Protein AF-T1IGY3-F1 (afdb_monomer)

Structure (mmCIF, N/CA/C/O backbone):
data_AF-T1IGY3-F1
#
_entry.id   AF-T1IGY3-F1
#
loop_
_atom_site.group_PDB
_atom_site.id
_atom_site.type_symbol
_atom_site.label_atom_id
_atom_site.label_alt_id
_atom_site.label_comp_id
_atom_site.label_asym_id
_atom_site.label_entity_id
_atom_site.label_seq_id
_atom_site.pdbx_PDB_ins_code
_atom_site.Cartn_x
_atom_site.Cartn_y
_atom_site.Cartn_z
_atom_site.occupancy
_atom_site.B_iso_or_equiv
_atom_site.auth_seq_id
_atom_site.auth_comp_id
_atom_site.auth_asym_id
_atom_site.auth_atom_id
_atom_site.pdbx_PDB_model_num
ATOM 1 N N . MET A 1 1 ? -21.149 6.756 10.324 1.00 82.31 1 MET A N 1
ATOM 2 C CA . MET A 1 1 ? -19.876 6.432 9.637 1.00 82.31 1 MET A CA 1
ATOM 3 C C . MET A 1 1 ? -20.269 5.743 8.349 1.00 82.31 1 MET A C 1
ATOM 5 O O . MET A 1 1 ? -21.335 5.142 8.310 1.00 82.31 1 MET A O 1
ATOM 9 N N . LYS A 1 2 ? -19.484 5.864 7.286 1.00 87.44 2 LYS A N 1
ATOM 10 C CA . LYS A 1 2 ? -19.797 5.138 6.054 1.00 87.44 2 LYS A CA 1
ATOM 11 C C . LYS A 1 2 ? -19.239 3.722 6.105 1.00 87.44 2 LYS A C 1
ATOM 13 O O . LYS A 1 2 ? -18.095 3.557 6.531 1.00 87.44 2 LYS A O 1
ATOM 18 N N . PHE A 1 3 ? -20.026 2.744 5.660 1.00 85.81 3 PHE A N 1
ATOM 19 C CA . PHE A 1 3 ? -19.638 1.332 5.664 1.00 85.81 3 PHE A CA 1
ATOM 20 C C . PHE A 1 3 ? -18.643 1.040 4.539 1.00 85.81 3 PHE A C 1
ATOM 22 O O . PHE A 1 3 ? -19.010 1.071 3.367 1.00 85.81 3 PHE A O 1
ATOM 29 N N . ILE A 1 4 ? -17.393 0.718 4.872 1.00 89.88 4 ILE A N 1
ATOM 30 C CA . ILE A 1 4 ? -16.400 0.296 3.878 1.00 89.88 4 ILE A CA 1
ATOM 31 C C . ILE A 1 4 ? -15.955 -1.119 4.201 1.00 89.88 4 ILE A C 1
ATOM 33 O O . ILE A 1 4 ? -15.139 -1.327 5.094 1.00 89.88 4 ILE A O 1
ATOM 37 N N . GLN A 1 5 ? -16.449 -2.090 3.441 1.00 90.81 5 GLN A N 1
ATOM 38 C CA . GLN A 1 5 ? -16.002 -3.469 3.579 1.00 90.81 5 GLN A CA 1
ATOM 39 C C . GLN A 1 5 ? -14.514 -3.591 3.209 1.00 90.81 5 GLN A C 1
ATOM 41 O O . GLN A 1 5 ? -14.117 -3.336 2.066 1.00 90.81 5 GLN A O 1
ATOM 46 N N . LEU A 1 6 ? -13.698 -3.973 4.194 1.00 91.00 6 LEU A N 1
ATOM 47 C CA . LEU A 1 6 ? -12.262 -4.200 4.036 1.00 91.00 6 LEU A CA 1
ATOM 48 C C . LEU A 1 6 ? -11.949 -5.612 3.530 1.00 91.00 6 LEU A C 1
ATOM 50 O O . LEU A 1 6 ? -10.885 -5.830 2.947 1.00 91.00 6 LEU A O 1
ATOM 54 N N . SER A 1 7 ? -12.863 -6.569 3.720 1.00 84.06 7 SER A N 1
ATOM 55 C CA . SER A 1 7 ? -12.701 -7.904 3.155 1.00 84.06 7 SER A CA 1
ATOM 56 C C . SER A 1 7 ? -12.730 -7.840 1.627 1.00 84.06 7 SER A C 1
ATOM 58 O O . SER A 1 7 ? -13.661 -7.328 1.000 1.00 84.06 7 SER A O 1
ATOM 60 N N . LYS A 1 8 ? -11.652 -8.332 1.011 1.00 75.69 8 LYS A N 1
ATOM 61 C CA . LYS A 1 8 ? -11.543 -8.419 -0.443 1.00 75.69 8 LYS A CA 1
ATOM 62 C C . LYS A 1 8 ? -12.381 -9.597 -0.919 1.00 75.69 8 LYS A C 1
ATOM 64 O O . LYS A 1 8 ? -11.990 -10.749 -0.764 1.00 75.69 8 LYS A O 1
ATOM 69 N N . HIS A 1 9 ? -13.524 -9.297 -1.521 1.00 64.69 9 HIS A N 1
ATOM 70 C CA . HIS A 1 9 ? -14.204 -10.241 -2.395 1.00 64.69 9 HIS A CA 1
ATOM 71 C C . HIS A 1 9 ? -13.449 -10.229 -3.726 1.00 64.69 9 HIS A C 1
ATOM 73 O O . HIS A 1 9 ? -13.476 -9.204 -4.400 1.00 64.69 9 HIS A O 1
ATOM 79 N N . LYS A 1 10 ? -12.831 -11.355 -4.114 1.00 67.81 10 LYS A N 1
ATOM 80 C CA . LYS A 1 10 ? -12.145 -11.597 -5.409 1.00 67.81 10 LYS A CA 1
ATOM 81 C C . LYS A 1 10 ? -10.659 -11.208 -5.479 1.00 67.81 10 LYS A C 1
ATOM 83 O O . LYS A 1 10 ? -10.124 -10.488 -4.643 1.00 67.81 10 LYS A O 1
ATOM 88 N N . GLU A 1 11 ? -10.008 -11.707 -6.531 1.00 80.12 11 GLU A N 1
ATOM 89 C CA . GLU A 1 11 ? -8.597 -11.492 -6.894 1.00 80.12 11 GLU A CA 1
ATOM 90 C C . GLU A 1 11 ? -8.284 -10.060 -7.376 1.00 80.12 11 GLU A C 1
ATOM 92 O O . GLU A 1 11 ? -7.175 -9.789 -7.827 1.00 80.12 11 GLU A O 1
ATOM 97 N N . THR A 1 12 ? -9.236 -9.124 -7.286 1.00 90.00 12 THR A N 1
ATOM 98 C CA . THR A 1 12 ? -9.049 -7.744 -7.745 1.00 90.00 12 THR A CA 1
ATOM 99 C C . THR A 1 12 ? -8.139 -6.973 -6.802 1.00 90.00 12 THR A C 1
ATOM 101 O O . THR A 1 12 ? -8.388 -6.871 -5.596 1.00 90.00 12 THR A O 1
ATOM 104 N N . THR A 1 13 ? -7.091 -6.383 -7.360 1.00 92.56 13 THR A N 1
ATOM 105 C CA . THR A 1 13 ? -6.182 -5.511 -6.627 1.00 92.56 13 THR A CA 1
ATOM 106 C C . THR A 1 13 ? -6.725 -4.078 -6.530 1.00 92.56 13 THR A C 1
ATOM 108 O O . THR A 1 13 ? -7.538 -3.669 -7.362 1.00 92.56 13 THR A O 1
ATOM 111 N N . PRO A 1 14 ? -6.242 -3.258 -5.572 1.00 94.69 14 PRO A N 1
ATOM 112 C CA . PRO A 1 14 ? -6.540 -1.824 -5.559 1.00 94.69 14 PRO A CA 1
ATOM 113 C C . PRO A 1 14 ? -6.179 -1.131 -6.875 1.00 94.69 14 PRO A C 1
ATOM 115 O O . PRO A 1 14 ? -6.835 -0.182 -7.294 1.00 94.69 14 PRO A O 1
ATOM 118 N N . TYR A 1 15 ? -5.141 -1.627 -7.551 1.00 93.94 15 TYR A N 1
ATOM 119 C CA . TYR A 1 15 ? -4.737 -1.123 -8.852 1.00 93.94 15 TYR A CA 1
ATOM 120 C C . TYR A 1 15 ? -5.791 -1.407 -9.929 1.00 93.94 15 TYR A C 1
ATOM 122 O O . TYR A 1 15 ? -6.171 -0.494 -10.657 1.00 93.94 15 TYR A O 1
ATOM 130 N N . ASP A 1 16 ? -6.323 -2.632 -9.980 1.00 93.19 16 ASP A N 1
ATOM 131 C CA . ASP A 1 16 ? -7.386 -3.005 -10.925 1.00 93.19 16 ASP A CA 1
ATOM 132 C C . ASP A 1 16 ? -8.641 -2.156 -10.713 1.00 93.19 16 ASP A C 1
ATOM 134 O O . ASP A 1 16 ? -9.257 -1.709 -11.678 1.00 93.19 16 ASP A O 1
ATOM 138 N N . MET A 1 17 ? -8.976 -1.860 -9.453 1.00 93.69 17 MET A N 1
ATOM 139 C CA . MET A 1 17 ? -10.076 -0.955 -9.115 1.00 93.69 17 MET A CA 1
ATOM 140 C C . MET A 1 17 ? -9.838 0.450 -9.678 1.00 93.69 17 MET A C 1
ATOM 142 O O . MET A 1 17 ? -10.736 1.030 -10.284 1.00 93.69 17 MET A O 1
ATOM 146 N N . ILE A 1 18 ? -8.627 0.995 -9.555 1.00 94.94 18 ILE A N 1
ATOM 147 C CA . ILE A 1 18 ? -8.317 2.300 -10.152 1.00 94.94 18 ILE A CA 1
ATOM 148 C C . ILE A 1 18 ? -8.442 2.250 -11.676 1.00 94.94 18 ILE A C 1
ATOM 150 O O . ILE A 1 18 ? -9.048 3.145 -12.264 1.00 94.94 18 ILE A O 1
ATOM 154 N N . MET A 1 19 ? -7.919 1.200 -12.310 1.00 93.81 19 MET A N 1
ATOM 155 C CA . MET A 1 19 ? -7.994 1.034 -13.763 1.00 93.81 19 MET A CA 1
ATOM 156 C C . MET A 1 19 ? -9.435 0.850 -14.258 1.00 93.81 19 MET A C 1
ATOM 158 O O . MET A 1 19 ? -9.778 1.257 -15.365 1.00 93.81 19 MET A O 1
ATOM 162 N N . GLN A 1 20 ? -10.300 0.253 -13.444 1.00 92.25 20 GLN A N 1
ATOM 163 C CA . GLN A 1 20 ? -11.700 0.038 -13.789 1.00 92.25 20 GLN A CA 1
ATOM 164 C C . GLN A 1 20 ? -12.556 1.293 -13.584 1.00 92.25 20 GLN A C 1
ATOM 166 O O . GLN A 1 20 ? -13.421 1.587 -14.410 1.00 92.25 20 GLN A O 1
ATOM 171 N N . PHE A 1 21 ? -12.352 2.003 -12.474 1.00 93.31 21 PHE A N 1
ATOM 172 C CA . PHE A 1 21 ? -13.251 3.067 -12.022 1.00 93.31 21 PHE A CA 1
ATOM 173 C C . PHE A 1 21 ? -12.693 4.480 -12.237 1.00 93.31 21 PHE A C 1
ATOM 175 O O . PHE A 1 21 ? -13.402 5.452 -11.978 1.00 93.31 21 PHE A O 1
ATOM 182 N N . GLY A 1 22 ? -11.440 4.617 -12.682 1.00 94.75 22 GLY A N 1
ATOM 183 C CA . GLY A 1 22 ? -10.775 5.913 -12.838 1.00 94.75 22 GLY A CA 1
ATOM 184 C C . GLY A 1 22 ? -10.558 6.639 -11.507 1.00 94.75 22 GLY A C 1
ATOM 185 O O . GLY A 1 22 ? -10.407 7.858 -11.486 1.00 94.75 22 GLY A O 1
ATOM 186 N N . CYS A 1 23 ? -10.563 5.915 -10.383 1.00 96.12 23 CYS A N 1
ATOM 187 C CA . CYS A 1 23 ? -10.498 6.481 -9.036 1.00 96.12 23 CYS A CA 1
ATOM 188 C C . CYS A 1 23 ? -9.062 6.660 -8.519 1.00 96.12 23 CYS A C 1
ATOM 190 O O . CYS A 1 23 ? -8.760 6.346 -7.372 1.00 96.12 23 CYS A O 1
ATOM 192 N N . GLY A 1 24 ? -8.158 7.131 -9.377 1.00 96.38 24 GLY A N 1
ATOM 193 C CA . GLY A 1 24 ? -6.727 7.205 -9.101 1.00 96.38 24 GLY A CA 1
ATOM 194 C C . GLY A 1 24 ? -6.275 8.440 -8.307 1.00 96.38 24 GLY A C 1
ATOM 195 O O . GLY A 1 24 ? -7.046 9.062 -7.572 1.00 96.38 24 GLY A O 1
ATOM 196 N N . PRO A 1 25 ? -4.981 8.793 -8.398 1.00 96.81 25 PRO A N 1
ATOM 197 C CA . PRO A 1 25 ? -4.414 9.899 -7.631 1.00 96.81 25 PRO A CA 1
ATOM 198 C C . PRO A 1 25 ? -5.076 11.266 -7.874 1.00 96.81 25 PRO A C 1
ATOM 200 O O . PRO A 1 25 ? -5.364 11.977 -6.914 1.00 96.81 25 PRO A O 1
ATOM 203 N N . ASN A 1 26 ? -5.342 11.656 -9.121 1.00 95.88 26 ASN A N 1
ATOM 204 C CA . ASN A 1 26 ? -6.050 12.890 -9.467 1.00 95.88 26 ASN A CA 1
ATOM 205 C C . ASN A 1 26 ? -7.478 12.868 -8.923 1.00 95.88 26 ASN A C 1
ATOM 207 O O . ASN A 1 26 ? -7.904 13.877 -8.361 1.00 95.88 26 ASN A O 1
ATOM 211 N N . PHE A 1 27 ? -8.175 11.725 -8.987 1.00 96.44 27 PHE A N 1
ATOM 212 C CA . PHE A 1 27 ? -9.497 11.576 -8.371 1.00 96.44 27 PHE A CA 1
ATOM 213 C C . PHE A 1 27 ? -9.496 11.954 -6.885 1.00 96.44 27 PHE A C 1
ATOM 215 O O . PHE A 1 27 ? -10.378 12.694 -6.426 1.00 96.44 27 PHE A O 1
ATOM 222 N N . VAL A 1 28 ? -8.479 11.500 -6.146 1.00 97.62 28 VAL A N 1
ATOM 223 C CA . VAL A 1 28 ? -8.267 11.856 -4.737 1.00 97.62 28 VAL A CA 1
ATOM 224 C C . VAL A 1 28 ? -7.892 13.332 -4.585 1.00 97.62 28 VAL A C 1
ATOM 226 O O . VAL A 1 28 ? -8.507 14.039 -3.787 1.00 97.62 28 VAL A O 1
ATOM 229 N N . LEU A 1 29 ? -6.908 13.825 -5.344 1.00 96.69 29 LEU A N 1
ATOM 230 C CA . LEU A 1 29 ? -6.390 15.194 -5.217 1.00 96.69 29 LEU A CA 1
ATOM 231 C C . LEU A 1 29 ? -7.468 16.253 -5.500 1.00 96.69 29 LEU A C 1
ATOM 233 O O . LEU A 1 29 ? -7.608 17.206 -4.727 1.00 96.69 29 LEU A O 1
ATOM 237 N N . ASN A 1 30 ? -8.298 16.036 -6.523 1.00 96.25 30 ASN A N 1
ATOM 238 C CA . ASN A 1 30 ? -9.433 16.897 -6.871 1.00 96.25 30 ASN A CA 1
ATOM 239 C C . ASN A 1 30 ? -10.534 16.896 -5.798 1.00 96.25 30 ASN A C 1
ATOM 241 O O . ASN A 1 30 ? -11.360 17.807 -5.737 1.00 96.25 30 ASN A O 1
ATOM 245 N N . ARG A 1 31 ? -10.539 15.893 -4.912 1.00 97.50 31 ARG A N 1
ATOM 246 C CA . ARG A 1 31 ? -11.495 15.736 -3.805 1.00 97.50 31 ARG A CA 1
ATOM 247 C C . ARG A 1 31 ? -10.793 15.722 -2.443 1.00 97.50 31 ARG A C 1
ATOM 249 O O . ARG A 1 31 ? -11.339 15.197 -1.474 1.00 97.50 31 ARG A O 1
ATOM 256 N N . SER A 1 32 ? -9.625 16.358 -2.335 1.00 97.69 32 SER A N 1
ATOM 257 C CA . SER A 1 32 ? -8.763 16.330 -1.140 1.00 97.69 32 SER A CA 1
ATOM 258 C C . SER A 1 32 ? -9.470 16.721 0.165 1.00 97.69 32 SER A C 1
ATOM 260 O O . SER A 1 32 ? -9.221 16.1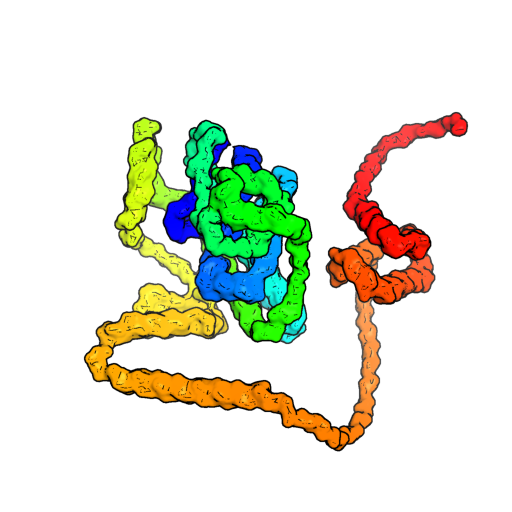13 1.204 1.00 97.69 32 SER A O 1
ATOM 262 N N . LYS A 1 33 ? -10.411 17.678 0.131 1.00 97.62 33 LYS A N 1
ATOM 263 C CA . LYS A 1 33 ? -11.233 18.033 1.306 1.00 97.62 33 LYS A CA 1
ATOM 264 C C . LYS A 1 33 ? -12.076 16.854 1.802 1.00 97.62 33 LYS A C 1
ATOM 266 O O . LYS A 1 33 ? -12.109 16.591 2.997 1.00 97.62 33 LYS A O 1
ATOM 271 N N . ARG A 1 34 ? -12.726 16.129 0.885 1.00 97.25 34 ARG A N 1
ATOM 272 C CA . ARG A 1 34 ? -13.515 14.930 1.209 1.00 97.25 34 ARG A CA 1
ATOM 273 C C . ARG A 1 34 ? -12.619 13.776 1.645 1.00 97.25 34 ARG A C 1
ATOM 275 O O . ARG A 1 34 ? -12.979 13.060 2.568 1.00 97.25 34 ARG A O 1
ATOM 282 N N . PHE A 1 35 ? -11.443 13.635 1.035 1.00 98.12 35 PHE A N 1
ATOM 283 C CA . PHE A 1 35 ? -10.442 12.664 1.474 1.00 98.12 35 PHE A CA 1
ATOM 284 C C . PHE A 1 35 ? -10.032 12.915 2.931 1.00 98.12 35 PHE A C 1
ATOM 286 O O . PHE A 1 35 ? -10.059 11.995 3.741 1.00 98.12 35 PHE A O 1
ATOM 293 N N . LYS A 1 36 ? -9.767 14.173 3.310 1.00 97.62 36 LYS A N 1
ATOM 294 C CA . LYS A 1 36 ? -9.497 14.549 4.707 1.00 97.62 36 LYS A CA 1
ATOM 295 C C . LYS A 1 36 ? -10.661 14.190 5.642 1.00 97.62 36 LYS A C 1
ATOM 297 O O . LYS A 1 36 ? -10.418 13.682 6.736 1.00 97.62 36 LYS A O 1
ATOM 302 N N . SER A 1 37 ? -11.908 14.420 5.220 1.00 97.12 37 SER A N 1
ATOM 303 C CA . SER A 1 37 ? -13.089 14.002 5.991 1.00 97.12 37 SER A CA 1
ATOM 304 C C . SER A 1 37 ? -13.138 12.488 6.189 1.00 97.12 37 SER A C 1
ATOM 306 O O . SER A 1 37 ? -13.336 12.049 7.315 1.00 97.12 37 SER A O 1
ATOM 308 N N . MET A 1 38 ? -12.864 11.692 5.149 1.00 97.19 38 MET A N 1
ATOM 309 C CA . MET A 1 38 ? -12.791 10.233 5.269 1.00 97.19 38 MET A CA 1
ATOM 310 C C . MET A 1 38 ? -11.767 9.801 6.325 1.00 97.19 38 MET A C 1
ATOM 312 O O . MET A 1 38 ? -12.104 8.998 7.193 1.00 97.19 38 MET A O 1
ATOM 316 N N . ILE A 1 39 ? -10.538 10.339 6.275 1.00 97.12 39 ILE A N 1
ATOM 317 C CA . ILE A 1 39 ? -9.497 10.008 7.263 1.00 97.12 39 ILE A CA 1
ATOM 318 C C . ILE A 1 39 ? -10.003 10.295 8.683 1.00 97.12 39 ILE A C 1
ATOM 320 O O . ILE A 1 39 ? -9.869 9.452 9.568 1.00 97.12 39 ILE A O 1
ATOM 324 N N . LYS A 1 40 ? -10.655 11.446 8.887 1.00 96.00 40 LYS A N 1
ATOM 325 C CA . LYS A 1 40 ? -11.209 11.844 10.187 1.00 96.00 40 LYS A CA 1
ATOM 326 C C . LYS A 1 40 ? -12.353 10.942 10.661 1.00 96.00 40 LYS A C 1
ATOM 328 O O . LYS A 1 40 ? -12.432 10.630 11.843 1.00 96.00 40 LYS A O 1
ATOM 333 N N . GLU A 1 41 ? -13.270 10.584 9.769 1.00 94.94 41 GLU A N 1
ATOM 334 C CA . GLU A 1 41 ? -14.534 9.933 10.128 1.00 94.94 41 GLU A CA 1
ATOM 335 C C . GLU A 1 41 ? -14.403 8.446 10.451 1.00 94.94 41 GLU A C 1
ATOM 337 O O . GLU A 1 41 ? -15.204 7.935 11.230 1.00 94.94 41 GLU A O 1
ATOM 342 N N . GLN A 1 42 ? -13.442 7.745 9.842 1.00 92.81 42 GLN A N 1
ATOM 343 C CA . GLN A 1 42 ? -13.347 6.288 9.975 1.00 92.81 42 GLN A CA 1
ATOM 344 C C . GLN A 1 42 ? -12.744 5.833 11.319 1.00 92.81 42 GLN A C 1
ATOM 346 O O . GLN A 1 42 ? -13.052 4.747 11.806 1.00 92.81 42 GLN A O 1
ATOM 351 N N . GLY A 1 43 ? -11.932 6.680 11.958 1.00 93.06 43 GLY A N 1
ATOM 352 C CA . GLY A 1 43 ? -11.360 6.416 13.279 1.00 93.06 43 GLY A CA 1
ATOM 353 C C . GLY A 1 43 ? -10.203 5.407 13.301 1.00 93.06 43 GLY A C 1
ATOM 354 O O . GLY A 1 43 ? -9.888 4.739 12.318 1.00 93.06 43 GLY A O 1
ATOM 355 N N . GLU A 1 44 ? -9.550 5.313 14.460 1.00 95.06 44 GLU A N 1
ATOM 356 C CA . GLU A 1 44 ? -8.313 4.543 14.674 1.00 95.06 44 GLU A CA 1
ATOM 357 C C . GLU A 1 44 ? -8.484 3.045 14.384 1.00 95.06 44 GLU A C 1
ATOM 359 O O . GLU A 1 44 ? -7.691 2.459 13.651 1.00 95.06 44 GLU A O 1
ATOM 364 N N . LYS A 1 45 ? -9.560 2.434 14.899 1.00 95.75 45 LYS A N 1
ATOM 365 C CA . LYS A 1 45 ? -9.844 0.998 14.734 1.00 95.75 45 LYS A CA 1
ATOM 366 C C . LYS A 1 45 ? -9.919 0.600 13.257 1.00 95.75 45 LYS A C 1
ATOM 368 O O . LYS A 1 45 ? -9.347 -0.415 12.863 1.00 95.75 45 LYS A O 1
ATOM 373 N N . PHE A 1 46 ? -10.590 1.410 12.436 1.00 95.62 46 PHE A N 1
ATOM 374 C CA . PHE A 1 46 ? -10.684 1.176 10.997 1.00 95.62 46 PHE A CA 1
ATOM 375 C C . PHE A 1 46 ? -9.316 1.288 10.321 1.00 95.62 46 PHE A C 1
ATOM 377 O O . PHE A 1 46 ? -8.931 0.397 9.565 1.00 95.62 46 PHE A O 1
ATOM 384 N N . TRP A 1 47 ? -8.565 2.356 10.603 1.00 97.06 47 TRP A N 1
ATOM 385 C CA . TRP A 1 47 ? -7.276 2.585 9.951 1.00 97.06 47 TRP A CA 1
ATOM 386 C C . TRP A 1 47 ? -6.218 1.560 10.350 1.00 97.06 47 TRP A C 1
ATOM 388 O O . TRP A 1 47 ? -5.462 1.122 9.484 1.00 97.06 47 TRP A O 1
ATOM 398 N N . PHE A 1 48 ? -6.217 1.106 11.607 1.00 97.81 48 PHE A N 1
ATOM 399 C CA . PHE A 1 48 ? -5.388 -0.012 12.055 1.00 97.81 48 PHE A CA 1
ATOM 400 C C . PHE A 1 48 ? -5.675 -1.274 11.234 1.00 97.81 48 PHE A C 1
ATOM 402 O O . PHE A 1 48 ? -4.762 -1.886 10.686 1.00 97.81 48 PHE A O 1
ATOM 409 N N . ARG A 1 49 ? -6.956 -1.632 11.101 1.00 97.12 49 ARG A N 1
ATOM 410 C CA . ARG A 1 49 ? -7.415 -2.801 10.339 1.00 97.12 49 ARG A CA 1
ATOM 411 C C . ARG A 1 49 ? -7.049 -2.696 8.857 1.00 97.12 49 ARG A C 1
ATOM 413 O O . ARG A 1 49 ? -6.528 -3.648 8.278 1.00 97.12 49 ARG A O 1
ATOM 420 N N . PHE A 1 50 ? -7.265 -1.530 8.251 1.00 96.88 50 PHE A N 1
ATOM 421 C CA . PHE A 1 50 ? -6.859 -1.250 6.875 1.00 96.88 50 PHE A CA 1
ATOM 422 C C . PHE A 1 50 ? -5.347 -1.424 6.679 1.00 96.88 50 PHE A C 1
ATOM 424 O O . PHE A 1 50 ? -4.927 -2.126 5.758 1.00 96.88 50 PHE A O 1
ATOM 431 N N . TRP A 1 51 ? -4.534 -0.825 7.552 1.00 97.69 51 TRP A N 1
ATOM 432 C CA . TRP A 1 51 ? -3.078 -0.939 7.493 1.00 97.69 51 TRP A CA 1
ATOM 433 C C . TRP A 1 51 ? -2.614 -2.389 7.684 1.00 97.69 51 TRP A C 1
ATOM 435 O O . TRP A 1 51 ? -1.799 -2.868 6.901 1.00 97.69 51 TRP A O 1
ATOM 445 N N . LEU A 1 52 ? -3.193 -3.125 8.636 1.00 96.69 52 LEU A N 1
ATOM 446 C CA . LEU A 1 52 ? -2.868 -4.533 8.858 1.00 96.69 52 LEU A CA 1
ATOM 447 C C . LEU A 1 52 ? -3.163 -5.384 7.614 1.00 96.69 52 LEU A C 1
ATOM 449 O O . LEU A 1 52 ? -2.309 -6.147 7.164 1.00 96.69 52 LEU A O 1
ATOM 453 N N . LEU A 1 53 ? -4.339 -5.214 6.997 1.00 94.88 53 LEU A N 1
ATOM 454 C CA . LEU A 1 53 ? -4.656 -5.899 5.738 1.00 94.88 53 LEU A CA 1
ATOM 455 C C . LEU A 1 53 ? -3.727 -5.497 4.602 1.00 94.88 53 LEU A C 1
ATOM 457 O O . LEU A 1 53 ? -3.403 -6.340 3.767 1.00 94.88 53 LEU A O 1
ATOM 461 N N . PHE A 1 54 ? -3.300 -4.238 4.551 1.00 95.25 54 PHE A N 1
ATOM 462 C CA . PHE A 1 54 ? -2.311 -3.800 3.579 1.00 95.25 54 PHE A CA 1
ATOM 463 C C . PHE A 1 54 ? -0.967 -4.508 3.795 1.00 95.25 54 PHE A C 1
ATOM 465 O O . PHE A 1 54 ? -0.395 -5.002 2.828 1.00 95.25 54 PHE A O 1
ATOM 472 N N . CYS A 1 55 ? -0.490 -4.634 5.034 1.00 93.75 55 CYS A N 1
ATOM 473 C CA . CYS A 1 55 ? 0.754 -5.345 5.335 1.00 93.75 55 CYS A CA 1
ATOM 474 C C . CYS A 1 55 ? 0.694 -6.826 4.935 1.00 93.75 55 CYS A C 1
ATOM 476 O O . CYS A 1 55 ? 1.653 -7.343 4.358 1.00 93.75 55 CYS A O 1
ATOM 478 N N . LEU A 1 56 ? -0.439 -7.486 5.193 1.00 91.56 56 LEU A N 1
ATOM 479 C CA . LEU A 1 56 ? -0.654 -8.897 4.859 1.00 91.56 56 LEU A CA 1
ATOM 480 C C . LEU A 1 56 ? -0.886 -9.118 3.357 1.00 91.56 56 LEU A C 1
ATOM 482 O O . LEU A 1 56 ? -0.424 -10.101 2.781 1.00 91.56 56 LEU A O 1
ATOM 486 N N . LYS A 1 57 ? -1.639 -8.220 2.713 1.00 91.00 57 LYS A N 1
ATOM 487 C CA . LYS A 1 57 ? -2.102 -8.342 1.323 1.00 91.00 57 LYS A CA 1
ATOM 488 C C . LYS A 1 57 ? -2.041 -6.972 0.628 1.00 91.00 57 LYS A C 1
ATOM 490 O O . LYS A 1 57 ? -3.098 -6.413 0.295 1.00 91.00 57 LYS A O 1
ATOM 495 N N . PRO A 1 58 ? -0.833 -6.462 0.296 1.00 90.06 58 PRO A N 1
ATOM 496 C CA . PRO A 1 58 ? -0.647 -5.104 -0.233 1.00 90.06 58 PRO A CA 1
ATOM 497 C C . PRO A 1 58 ? -1.309 -4.882 -1.597 1.00 90.06 58 PRO A C 1
ATOM 499 O O . PRO A 1 58 ? -1.407 -3.751 -2.063 1.00 90.06 58 PRO A O 1
ATOM 502 N N . GLY A 1 59 ? -1.788 -5.951 -2.250 1.00 83.81 59 GLY A N 1
ATOM 503 C CA . GLY A 1 59 ? -2.549 -5.854 -3.494 1.00 83.81 59 GLY A CA 1
ATOM 504 C C . GLY A 1 59 ? -1.709 -5.310 -4.645 1.00 83.81 59 GLY A C 1
ATOM 505 O O . GLY A 1 59 ? -2.218 -4.641 -5.529 1.00 83.81 59 GLY A O 1
ATOM 506 N N . CYS A 1 60 ? -0.404 -5.554 -4.626 1.00 83.50 60 CYS A N 1
ATOM 507 C CA . CYS A 1 60 ? 0.491 -5.158 -5.696 1.00 83.50 60 CYS A CA 1
ATOM 508 C C . CYS A 1 60 ? 1.246 -6.398 -6.149 1.00 83.50 60 CYS A C 1
ATOM 510 O O . CYS A 1 60 ? 2.090 -6.882 -5.401 1.00 83.50 60 CYS A O 1
ATOM 512 N N . HIS A 1 61 ? 0.975 -6.877 -7.370 1.00 79.94 61 HIS A N 1
ATOM 513 C CA . HIS A 1 61 ? 1.640 -8.056 -7.944 1.00 79.94 61 HIS A CA 1
ATOM 514 C C . HIS A 1 61 ? 3.171 -7.991 -7.894 1.00 79.94 61 HIS A C 1
ATOM 516 O O . HIS A 1 61 ? 3.829 -9.018 -7.897 1.00 79.94 61 HIS A O 1
ATOM 522 N N . ASP A 1 62 ? 3.768 -6.813 -7.786 1.00 74.75 62 ASP A N 1
ATOM 523 C CA . ASP A 1 62 ? 5.227 -6.669 -7.748 1.00 74.75 62 ASP A CA 1
ATOM 524 C C . ASP A 1 62 ? 5.764 -7.066 -6.374 1.00 74.75 62 ASP A C 1
ATOM 526 O O . ASP A 1 62 ? 6.842 -7.634 -6.267 1.00 74.75 62 ASP A O 1
ATOM 530 N N . LEU A 1 63 ? 4.967 -6.800 -5.336 1.00 77.62 63 LEU A N 1
ATOM 531 C CA . LEU A 1 63 ? 5.238 -7.162 -3.948 1.00 77.62 63 LEU A CA 1
ATOM 532 C C . LEU A 1 63 ? 4.675 -8.548 -3.597 1.00 77.62 63 LEU A C 1
ATOM 534 O O . LEU A 1 63 ? 5.145 -9.168 -2.647 1.00 77.62 63 LEU A O 1
ATOM 538 N N . THR A 1 64 ? 3.666 -9.029 -4.338 1.00 71.12 64 THR A N 1
ATOM 539 C CA . THR A 1 64 ? 2.970 -10.303 -4.080 1.00 71.12 64 THR A CA 1
ATOM 540 C C . THR A 1 64 ? 3.251 -11.402 -5.099 1.00 71.12 64 THR A C 1
ATOM 542 O O . THR A 1 64 ? 2.838 -12.535 -4.862 1.00 71.12 64 THR A O 1
ATOM 545 N N . SER A 1 65 ? 3.926 -11.127 -6.222 1.00 68.81 65 SER A N 1
ATOM 546 C CA . SER A 1 65 ? 4.284 -12.176 -7.188 1.00 68.81 65 SER A CA 1
ATOM 547 C C . SER A 1 65 ? 5.040 -13.251 -6.433 1.00 68.81 65 SER A C 1
ATOM 549 O O . SER A 1 65 ? 6.010 -12.950 -5.748 1.00 68.81 65 SER A O 1
ATOM 551 N N . VAL A 1 66 ? 4.554 -14.491 -6.494 1.00 53.44 66 VAL A N 1
ATOM 552 C CA . VAL A 1 66 ? 4.988 -15.577 -5.601 1.00 53.44 66 VAL A CA 1
ATOM 553 C C . VAL A 1 66 ? 6.512 -15.722 -5.597 1.00 53.44 66 VAL A C 1
ATOM 555 O O . VAL A 1 66 ? 7.109 -15.904 -4.548 1.00 53.44 66 VAL A O 1
ATOM 558 N N . SER A 1 67 ? 7.170 -15.527 -6.742 1.00 55.28 67 SER A N 1
ATOM 559 C CA . SER A 1 67 ? 8.630 -15.557 -6.841 1.00 55.28 67 SER A CA 1
ATOM 560 C C . SER A 1 67 ? 9.341 -14.372 -6.180 1.00 55.28 67 SER A C 1
ATOM 562 O O . SER A 1 67 ? 10.469 -14.543 -5.729 1.00 55.28 67 SER A O 1
ATOM 564 N N . MET A 1 68 ? 8.739 -13.178 -6.138 1.00 65.38 68 MET A N 1
ATOM 565 C CA . MET A 1 68 ? 9.339 -11.979 -5.535 1.00 65.38 68 MET A CA 1
ATOM 566 C C . MET A 1 68 ? 8.922 -11.769 -4.097 1.00 65.38 68 MET A C 1
ATOM 568 O O . MET A 1 68 ? 9.772 -11.421 -3.297 1.00 65.38 68 MET A O 1
ATOM 572 N N . SER A 1 69 ? 7.666 -12.025 -3.747 1.00 66.94 69 SER A N 1
ATOM 573 C CA . SER A 1 69 ? 7.189 -11.949 -2.371 1.00 66.94 69 SER A CA 1
ATOM 574 C C . SER A 1 69 ? 7.920 -12.956 -1.499 1.00 66.94 69 SER A C 1
ATOM 576 O O . SER A 1 69 ? 8.500 -12.565 -0.493 1.00 66.94 69 SER A O 1
ATOM 578 N N . LEU A 1 70 ? 8.005 -14.216 -1.948 1.00 69.00 70 LEU A N 1
ATOM 579 C CA . LEU A 1 70 ? 8.722 -15.261 -1.224 1.00 69.00 70 LEU A CA 1
ATOM 580 C C . LEU A 1 70 ? 10.203 -14.898 -1.096 1.00 69.00 70 LEU A C 1
ATOM 582 O O . LEU A 1 70 ? 10.725 -14.865 0.006 1.00 69.00 70 LEU A O 1
ATOM 586 N N . ARG A 1 71 ? 10.859 -14.486 -2.191 1.00 72.88 71 ARG A N 1
ATOM 587 C CA . ARG A 1 71 ? 12.273 -14.081 -2.137 1.00 72.88 71 ARG A CA 1
ATOM 588 C C . ARG A 1 71 ? 12.515 -12.820 -1.322 1.00 72.88 71 ARG A C 1
ATOM 590 O O . ARG A 1 71 ? 13.532 -12.738 -0.662 1.00 72.88 71 ARG A O 1
ATOM 597 N N . MET A 1 72 ? 11.638 -11.824 -1.357 1.00 73.00 72 MET A N 1
ATOM 598 C CA . MET A 1 72 ? 11.797 -10.617 -0.545 1.00 73.00 72 MET A CA 1
ATOM 599 C C . MET A 1 72 ? 11.545 -10.908 0.931 1.00 73.00 72 MET A C 1
ATOM 601 O O . MET A 1 72 ? 12.248 -10.359 1.769 1.00 73.00 72 MET A O 1
ATOM 605 N N . GLN A 1 73 ? 10.580 -11.768 1.251 1.00 72.81 73 GLN A N 1
ATOM 606 C CA . GLN A 1 73 ? 10.326 -12.217 2.619 1.00 72.81 73 GLN A CA 1
ATOM 607 C C . GLN A 1 73 ? 11.431 -13.146 3.136 1.00 72.81 73 GLN A C 1
ATOM 609 O O . GLN A 1 73 ? 11.724 -13.124 4.323 1.00 72.81 73 GLN A O 1
ATOM 614 N N . GLU A 1 74 ? 12.066 -13.930 2.266 1.00 76.50 74 GLU A N 1
ATOM 615 C CA . GLU A 1 74 ? 13.185 -14.806 2.624 1.00 76.50 74 GLU A CA 1
ATOM 616 C C . GLU A 1 74 ? 14.514 -14.047 2.719 1.00 76.50 74 GLU A C 1
ATOM 618 O O . GLU A 1 74 ? 15.293 -14.290 3.637 1.00 76.50 74 GLU A O 1
ATOM 623 N N . LEU A 1 75 ? 14.789 -13.137 1.779 1.00 78.19 75 LEU A N 1
ATOM 624 C CA . LEU A 1 75 ? 16.079 -12.447 1.672 1.00 78.19 75 LEU A CA 1
ATOM 625 C C . LEU A 1 75 ? 16.118 -11.144 2.476 1.00 78.19 75 LEU A C 1
ATOM 627 O O . LEU A 1 75 ? 17.151 -10.840 3.068 1.00 78.19 75 LEU A O 1
ATOM 631 N N . TRP A 1 76 ? 15.023 -10.372 2.494 1.00 79.50 76 TRP A N 1
ATOM 632 C CA . TRP A 1 76 ? 14.959 -9.037 3.113 1.00 79.50 76 TRP A CA 1
ATOM 633 C C . TRP A 1 76 ? 13.646 -8.761 3.878 1.00 79.50 76 TRP A C 1
ATOM 635 O O . TRP A 1 76 ? 13.034 -7.699 3.669 1.00 79.50 76 TRP A O 1
ATOM 645 N N . PRO A 1 77 ? 13.193 -9.658 4.776 1.00 82.56 77 PRO A N 1
ATOM 646 C CA . PRO A 1 77 ? 11.968 -9.439 5.548 1.00 82.56 77 PRO A CA 1
ATOM 647 C C . PRO A 1 77 ? 12.011 -8.130 6.345 1.00 82.56 77 PRO A C 1
ATOM 649 O O . PRO A 1 77 ? 11.010 -7.417 6.422 1.00 82.56 77 PRO A O 1
ATOM 652 N N . GLU A 1 78 ? 13.184 -7.753 6.861 1.00 85.19 78 GLU A N 1
ATOM 653 C CA . GLU A 1 78 ? 13.389 -6.536 7.646 1.00 85.19 78 GLU A CA 1
ATOM 654 C C . GLU A 1 78 ? 13.166 -5.268 6.823 1.00 85.19 78 GLU A C 1
ATOM 656 O O . GLU A 1 78 ? 12.778 -4.243 7.376 1.00 85.19 78 GLU A O 1
ATOM 661 N N . MET A 1 79 ? 13.407 -5.309 5.509 1.00 85.81 79 MET A N 1
ATOM 662 C CA . MET A 1 79 ? 13.269 -4.134 4.653 1.00 85.81 79 MET A CA 1
ATOM 663 C C . MET A 1 79 ? 11.798 -3.799 4.430 1.00 85.81 79 MET A C 1
ATOM 665 O O . MET A 1 79 ? 11.396 -2.661 4.649 1.00 85.81 79 MET A O 1
ATOM 669 N N . THR A 1 80 ? 10.984 -4.786 4.054 1.00 84.81 80 THR A N 1
ATOM 670 C CA . THR A 1 80 ? 9.534 -4.600 3.904 1.00 84.81 80 THR A CA 1
ATOM 671 C C . THR A 1 80 ? 8.889 -4.240 5.237 1.00 84.81 80 THR A C 1
ATOM 673 O O . THR A 1 80 ? 8.106 -3.293 5.313 1.00 84.81 80 THR A O 1
ATOM 676 N N . TYR A 1 81 ? 9.277 -4.944 6.300 1.00 89.00 81 TYR A N 1
ATOM 677 C CA . TYR A 1 81 ? 8.810 -4.672 7.651 1.00 89.00 81 TYR A CA 1
ATOM 678 C C . TYR A 1 81 ? 9.155 -3.245 8.105 1.00 89.00 81 TYR A C 1
ATOM 680 O O . TYR A 1 81 ? 8.273 -2.538 8.581 1.00 89.00 81 TYR A O 1
ATOM 688 N N . TYR A 1 82 ? 10.377 -2.759 7.852 1.00 90.69 82 TYR A N 1
ATOM 689 C CA . TYR A 1 82 ? 10.758 -1.372 8.139 1.00 90.69 82 TYR A CA 1
ATOM 690 C C . TYR A 1 82 ? 9.841 -0.358 7.442 1.00 90.69 82 TYR A C 1
ATOM 692 O O . TYR A 1 82 ? 9.407 0.608 8.064 1.00 90.69 82 TYR A O 1
ATOM 700 N N . VAL A 1 83 ? 9.487 -0.583 6.171 1.00 90.69 83 VAL A N 1
ATOM 701 C CA . VAL A 1 83 ? 8.559 0.321 5.474 1.00 90.69 83 VAL A CA 1
ATOM 702 C C . VAL A 1 83 ? 7.163 0.277 6.096 1.00 90.69 83 VAL A C 1
ATOM 704 O O . VAL A 1 83 ? 6.529 1.321 6.237 1.00 90.69 83 VAL A O 1
ATOM 707 N N . TYR A 1 84 ? 6.685 -0.901 6.502 1.00 93.19 84 TYR A N 1
ATOM 708 C CA . TYR A 1 84 ? 5.396 -1.037 7.184 1.00 93.19 84 TYR A CA 1
ATOM 709 C C . TYR A 1 84 ? 5.363 -0.316 8.530 1.00 93.19 84 TYR A C 1
ATOM 711 O O . TYR A 1 84 ? 4.353 0.323 8.827 1.00 93.19 84 TYR A O 1
ATOM 719 N N . LEU A 1 85 ? 6.463 -0.354 9.288 1.00 93.56 85 LEU A N 1
ATOM 720 C CA . LEU A 1 85 ? 6.620 0.426 10.514 1.00 93.56 85 LEU A CA 1
ATOM 721 C C . LEU A 1 85 ? 6.587 1.926 10.239 1.00 93.56 85 LEU A C 1
ATOM 723 O O . LEU A 1 85 ? 5.825 2.636 10.880 1.00 93.56 85 LEU A O 1
ATOM 727 N N . CYS A 1 86 ? 7.334 2.411 9.245 1.00 94.19 86 CYS A N 1
ATOM 728 C CA . CYS A 1 86 ? 7.300 3.832 8.895 1.00 94.19 86 CYS A CA 1
ATOM 729 C C . CYS A 1 86 ? 5.896 4.289 8.477 1.00 94.19 86 CYS A C 1
ATOM 731 O O . CYS A 1 86 ? 5.485 5.401 8.803 1.00 94.19 86 CYS A O 1
ATOM 733 N N . ILE A 1 87 ? 5.148 3.441 7.758 1.00 95.88 87 ILE A N 1
ATOM 734 C CA . ILE A 1 87 ? 3.745 3.727 7.444 1.00 95.88 87 ILE A CA 1
ATOM 735 C C . ILE A 1 87 ? 2.921 3.752 8.731 1.00 95.88 87 ILE A C 1
ATOM 737 O O . ILE A 1 87 ? 2.164 4.694 8.904 1.00 95.88 87 ILE A O 1
ATOM 741 N N . HIS A 1 88 ? 3.060 2.777 9.634 1.00 97.00 88 HIS A N 1
ATOM 742 C CA . HIS A 1 88 ? 2.337 2.758 10.914 1.00 97.00 88 HIS A CA 1
ATOM 743 C C . HIS A 1 88 ? 2.592 4.026 11.737 1.00 97.00 88 HIS A C 1
ATOM 745 O O . HIS A 1 88 ? 1.631 4.706 12.097 1.00 97.00 88 HIS A O 1
ATOM 751 N N . GLU A 1 89 ? 3.858 4.376 11.970 1.00 95.69 89 GLU A N 1
ATOM 752 C CA . GLU A 1 89 ? 4.253 5.516 12.804 1.00 95.69 89 GLU A CA 1
ATOM 753 C C . GLU A 1 89 ? 3.644 6.822 12.282 1.00 95.69 89 GLU A C 1
ATOM 755 O O . GLU A 1 89 ? 3.107 7.620 13.045 1.00 95.69 89 GLU A O 1
ATOM 760 N N . ILE A 1 90 ? 3.671 7.031 10.964 1.00 95.81 90 ILE A N 1
ATOM 761 C CA . ILE A 1 90 ? 3.161 8.268 10.368 1.00 95.81 90 ILE A CA 1
ATOM 762 C C . ILE A 1 90 ? 1.638 8.221 10.194 1.00 95.81 90 ILE A C 1
ATOM 764 O O . ILE A 1 90 ? 0.965 9.228 10.384 1.00 95.81 90 ILE A O 1
ATOM 768 N N . PHE A 1 91 ? 1.072 7.084 9.790 1.00 97.25 91 PHE A N 1
ATOM 769 C CA . PHE A 1 91 ? -0.333 6.983 9.386 1.00 97.25 91 PHE A CA 1
ATOM 770 C C . PHE A 1 91 ? -1.290 6.742 10.556 1.00 97.25 91 PHE A C 1
ATOM 772 O O . PHE A 1 91 ? -2.421 7.223 10.514 1.00 97.25 91 PHE A O 1
ATOM 779 N N . LEU A 1 92 ? -0.862 5.991 11.575 1.00 96.56 92 LEU A N 1
ATOM 780 C CA . LEU A 1 92 ? -1.706 5.608 12.710 1.00 96.56 92 LEU A CA 1
ATOM 781 C C . LEU A 1 92 ? -1.409 6.406 13.980 1.00 96.56 92 LEU A C 1
ATOM 783 O O . LEU A 1 92 ? -2.330 6.607 14.765 1.00 96.56 92 LEU A O 1
ATOM 787 N N . GLN A 1 93 ? -0.164 6.852 14.185 1.00 95.31 93 GLN A N 1
ATOM 788 C CA . GLN A 1 93 ? 0.240 7.520 15.433 1.00 95.31 93 GLN A CA 1
ATOM 789 C C . GLN A 1 93 ? 0.364 9.043 15.317 1.00 95.31 93 GLN A C 1
ATOM 791 O O . GLN A 1 93 ? 0.338 9.739 16.333 1.00 95.31 93 GLN A O 1
ATOM 796 N N . ASP A 1 94 ? 0.498 9.589 14.107 1.00 96.75 94 ASP A N 1
ATOM 797 C CA . ASP A 1 94 ? 0.618 11.035 13.926 1.00 96.75 94 ASP A CA 1
ATOM 798 C C . ASP A 1 94 ? -0.752 11.741 13.986 1.00 96.75 94 ASP A C 1
ATOM 800 O O . ASP A 1 94 ? -1.832 11.150 13.914 1.00 96.75 94 ASP A O 1
ATOM 804 N N . SER A 1 95 ? -0.717 13.063 14.114 1.00 96.94 95 SER A N 1
ATOM 805 C CA . SER A 1 95 ? -1.905 13.909 14.077 1.00 96.94 95 SER A CA 1
ATOM 806 C C . SER A 1 95 ? -2.614 13.841 12.720 1.00 96.94 95 SER A C 1
ATOM 808 O O . SER A 1 95 ? -1.984 13.756 11.666 1.00 96.94 95 SER A O 1
ATOM 810 N N . LEU A 1 96 ? -3.942 13.998 12.726 1.00 96.12 96 LEU A N 1
ATOM 811 C CA . LEU A 1 96 ? -4.780 13.971 11.518 1.00 96.12 96 LEU A CA 1
ATOM 812 C C . LEU A 1 96 ? -4.259 14.872 10.380 1.00 96.12 96 LEU A C 1
ATOM 814 O O . LEU A 1 96 ? -4.347 14.509 9.203 1.00 96.12 96 LEU A O 1
ATOM 818 N N . ASP A 1 97 ? -3.728 16.051 10.710 1.00 97.06 97 ASP A N 1
ATOM 819 C CA . ASP A 1 97 ? -3.176 16.980 9.722 1.00 97.06 97 ASP A CA 1
ATOM 820 C C . ASP A 1 97 ? -1.883 16.451 9.088 1.00 97.06 97 ASP A C 1
ATOM 822 O O . ASP A 1 97 ? -1.731 16.548 7.867 1.00 97.06 97 ASP A O 1
ATOM 826 N N . GLN A 1 98 ? -0.986 15.850 9.877 1.00 97.75 98 GLN A N 1
ATOM 827 C CA . GLN A 1 98 ? 0.227 15.221 9.348 1.00 97.75 98 GLN A CA 1
ATOM 828 C C . GLN A 1 98 ? -0.097 13.958 8.555 1.00 97.75 98 GLN A C 1
ATOM 830 O O . GLN A 1 98 ? 0.404 13.823 7.443 1.00 97.75 98 GLN A O 1
ATOM 835 N N . VAL A 1 99 ? -1.013 13.111 9.037 1.00 97.56 99 VAL A N 1
ATOM 836 C CA . VAL A 1 99 ? -1.502 11.931 8.303 1.00 97.56 99 VAL A CA 1
ATOM 837 C C . VAL A 1 99 ? -2.047 12.342 6.935 1.00 97.56 99 VAL A C 1
ATOM 839 O O . VAL A 1 99 ? -1.669 11.782 5.906 1.00 97.56 99 VAL A O 1
ATOM 842 N N . THR A 1 100 ? -2.897 13.372 6.893 1.00 97.62 100 THR A N 1
ATOM 843 C CA . THR A 1 100 ? -3.469 13.880 5.636 1.00 97.62 100 THR A CA 1
ATOM 844 C C . THR A 1 100 ? -2.379 14.425 4.713 1.00 97.62 100 THR A C 1
ATOM 846 O O . THR A 1 100 ? -2.384 14.151 3.511 1.00 97.62 100 THR A O 1
ATOM 849 N N . LYS A 1 101 ? -1.428 15.192 5.262 1.00 97.88 101 LYS A N 1
ATOM 850 C CA . LYS A 1 101 ? -0.305 15.753 4.506 1.00 97.88 101 LYS A CA 1
ATOM 851 C C . LYS A 1 101 ? 0.582 14.652 3.928 1.00 97.88 101 LYS A C 1
ATOM 853 O O . LYS A 1 101 ? 0.936 14.742 2.754 1.00 97.88 101 LYS A O 1
ATOM 858 N N . TYR A 1 102 ? 0.907 13.641 4.725 1.00 97.81 102 TYR A N 1
ATOM 859 C CA . TYR A 1 102 ? 1.666 12.464 4.323 1.00 97.81 102 TYR A CA 1
ATOM 860 C C . TYR A 1 102 ? 0.958 11.731 3.183 1.00 97.81 102 TYR A C 1
ATOM 862 O O . TYR A 1 102 ? 1.527 11.582 2.101 1.00 97.81 102 TYR A O 1
ATOM 870 N N . CYS A 1 103 ? -0.319 11.384 3.369 1.00 98.12 103 CYS A N 1
ATOM 871 C CA . CYS A 1 103 ? -1.105 10.698 2.349 1.00 98.12 103 CYS A CA 1
ATOM 872 C C . CYS A 1 103 ? -1.129 11.486 1.036 1.00 98.12 103 CYS A C 1
ATOM 874 O O . CYS A 1 103 ? -0.818 10.943 -0.017 1.00 98.12 103 CYS A O 1
ATOM 876 N N . LEU A 1 104 ? -1.448 12.781 1.065 1.00 98.00 104 LEU A N 1
ATOM 877 C CA . LEU A 1 104 ? -1.585 13.557 -0.169 1.00 98.00 104 LEU A CA 1
ATOM 878 C C . LEU A 1 104 ? -0.236 13.853 -0.843 1.00 98.00 104 LEU A C 1
ATOM 880 O O . LEU A 1 104 ? -0.131 13.719 -2.062 1.00 98.00 104 LEU A O 1
ATOM 884 N N . ASN A 1 105 ? 0.789 14.255 -0.085 1.00 96.94 105 ASN A N 1
ATOM 885 C CA . ASN A 1 105 ? 2.036 14.777 -0.656 1.00 96.94 105 ASN A CA 1
ATOM 886 C C . ASN A 1 105 ? 3.135 13.732 -0.832 1.00 96.94 105 ASN A C 1
ATOM 888 O O . ASN A 1 105 ? 3.887 13.833 -1.798 1.00 96.94 105 ASN A O 1
ATOM 892 N N . GLU A 1 106 ? 3.224 12.757 0.070 1.00 96.25 106 GLU A N 1
ATOM 893 C CA . GLU A 1 106 ? 4.304 11.761 0.086 1.00 96.25 106 GLU A CA 1
ATOM 894 C C . GLU A 1 106 ? 3.859 10.416 -0.502 1.00 96.25 106 GLU A C 1
ATOM 896 O O . GLU A 1 106 ? 4.689 9.644 -0.979 1.00 96.25 106 GLU A O 1
ATOM 901 N N . VAL A 1 107 ? 2.549 10.143 -0.524 1.00 97.00 107 VAL A N 1
ATOM 902 C CA . VAL A 1 107 ? 1.998 8.884 -1.048 1.00 97.00 107 VAL A CA 1
ATOM 903 C C . VAL A 1 107 ? 1.281 9.095 -2.386 1.00 97.00 107 VAL A C 1
ATOM 905 O O . VAL A 1 107 ? 1.725 8.567 -3.402 1.00 97.00 107 VAL A O 1
ATOM 908 N N . ILE A 1 108 ? 0.213 9.899 -2.424 1.00 97.62 108 ILE A N 1
ATOM 909 C CA . ILE A 1 108 ? -0.664 10.052 -3.597 1.00 97.62 108 ILE A CA 1
ATOM 910 C C . ILE A 1 108 ? -0.002 10.873 -4.710 1.00 97.62 108 ILE A C 1
ATOM 912 O O . ILE A 1 108 ? 0.115 10.410 -5.844 1.00 97.62 108 ILE A O 1
ATOM 916 N N . LYS A 1 109 ? 0.476 12.089 -4.421 1.00 95.94 109 LYS A N 1
ATOM 917 C CA . LYS A 1 109 ? 1.077 12.967 -5.440 1.00 95.94 109 LYS A CA 1
ATOM 918 C C . LYS A 1 109 ? 2.288 12.335 -6.152 1.00 95.94 109 LYS A C 1
ATOM 920 O O . LYS A 1 109 ? 2.365 12.451 -7.378 1.00 95.94 109 LYS A O 1
ATOM 925 N N . PRO A 1 110 ? 3.205 11.613 -5.477 1.00 95.06 110 PRO A N 1
ATOM 926 C CA . PRO A 1 110 ? 4.330 10.958 -6.144 1.00 95.06 110 PRO A CA 1
ATOM 927 C C . PRO A 1 110 ? 3.933 9.831 -7.105 1.00 95.06 110 PRO A C 1
ATOM 929 O O . PRO A 1 110 ? 4.753 9.453 -7.949 1.00 95.06 110 PRO A O 1
ATOM 932 N N . MET A 1 111 ? 2.698 9.316 -7.038 1.00 95.00 111 MET A N 1
ATOM 933 C CA . MET A 1 111 ? 2.175 8.365 -8.028 1.00 95.00 111 MET A CA 1
ATOM 934 C C . MET A 1 111 ? 2.017 9.006 -9.415 1.00 95.00 111 MET A C 1
ATOM 936 O O . MET A 1 111 ? 2.125 8.303 -10.413 1.00 95.00 111 MET A O 1
ATOM 940 N N . LEU A 1 112 ? 1.838 10.330 -9.497 1.00 91.56 112 LEU A N 1
ATOM 941 C CA . LEU A 1 112 ? 1.697 11.065 -10.762 1.00 91.56 112 LEU A CA 1
ATOM 942 C C . LEU A 1 112 ? 3.037 11.466 -11.386 1.00 91.56 112 LEU A C 1
ATOM 944 O O . LEU A 1 112 ? 3.131 11.704 -12.592 1.00 91.56 112 LEU A O 1
ATOM 948 N N . THR A 1 113 ? 4.087 11.549 -10.572 1.00 88.88 113 THR A N 1
ATOM 949 C CA . THR A 1 113 ? 5.419 11.914 -11.047 1.00 88.88 113 THR A CA 1
ATOM 950 C C . THR A 1 113 ? 6.104 10.676 -11.607 1.00 88.88 113 THR A C 1
ATOM 952 O O . THR A 1 113 ? 6.593 9.822 -10.858 1.00 88.88 113 THR A O 1
ATOM 955 N N . ILE A 1 114 ? 6.168 10.579 -12.936 1.00 80.19 114 ILE A N 1
ATOM 956 C CA . ILE A 1 114 ? 7.087 9.657 -13.605 1.00 80.19 114 ILE A CA 1
ATOM 957 C C . ILE A 1 114 ? 8.485 10.198 -13.328 1.00 80.19 114 ILE A C 1
ATOM 959 O O . ILE A 1 114 ? 8.829 11.300 -13.757 1.00 80.19 114 ILE A O 1
ATOM 963 N N . SER A 1 115 ? 9.274 9.460 -12.549 1.00 73.62 115 SER A N 1
ATOM 964 C CA . SER A 1 115 ? 10.688 9.778 -12.407 1.00 73.62 115 SER A CA 1
ATOM 965 C C . SER A 1 115 ? 11.276 9.702 -13.807 1.00 73.62 115 SER A C 1
ATOM 967 O O . SER A 1 115 ? 11.265 8.629 -14.405 1.00 73.62 115 SER A O 1
ATOM 969 N N . ALA A 1 116 ? 11.730 10.833 -14.354 1.00 68.62 116 ALA A N 1
ATOM 970 C CA . ALA A 1 116 ? 12.599 10.784 -15.517 1.00 68.62 116 ALA A CA 1
ATOM 971 C C . ALA A 1 116 ? 13.724 9.828 -15.134 1.00 68.62 116 ALA A C 1
ATOM 973 O O . ALA A 1 116 ? 14.382 10.059 -14.115 1.00 68.62 116 ALA A O 1
ATOM 974 N N . ASP A 1 117 ? 13.881 8.742 -15.894 1.00 60.62 117 ASP A N 1
ATOM 975 C CA . ASP A 1 117 ? 15.037 7.870 -15.780 1.00 60.62 117 ASP A CA 1
ATOM 976 C C . ASP A 1 117 ? 16.234 8.766 -16.061 1.00 60.62 117 ASP A C 1
ATOM 978 O O . ASP A 1 117 ? 16.609 9.032 -17.207 1.00 60.62 117 ASP A O 1
ATOM 982 N N . SER A 1 118 ? 16.779 9.344 -14.995 1.00 54.97 118 SER A N 1
ATOM 983 C CA . SER A 1 118 ? 18.016 10.075 -15.054 1.00 54.97 118 SER A CA 1
ATOM 984 C C . SER A 1 118 ? 18.981 9.048 -15.604 1.00 54.97 118 SER A C 1
ATOM 986 O O . SER A 1 118 ? 19.246 8.047 -14.932 1.00 54.97 118 SER A O 1
ATOM 988 N N . LYS A 1 119 ? 19.426 9.253 -16.845 1.00 54.78 119 LYS A N 1
ATOM 989 C CA . LYS A 1 119 ? 20.499 8.501 -17.488 1.00 54.78 119 LYS A CA 1
ATOM 990 C C . LYS A 1 119 ? 21.769 8.740 -16.670 1.00 54.78 119 LYS A C 1
ATOM 992 O O . LYS A 1 119 ? 22.650 9.496 -17.059 1.00 54.78 119 LYS A O 1
ATOM 997 N N . ILE A 1 120 ? 21.806 8.205 -15.456 1.00 51.59 120 ILE A N 1
ATOM 998 C CA . ILE A 1 120 ? 22.924 8.304 -14.542 1.00 51.59 120 ILE A CA 1
ATOM 999 C C . ILE A 1 120 ? 23.944 7.347 -15.126 1.00 51.59 120 ILE A C 1
ATOM 1001 O O . ILE A 1 120 ? 23.706 6.139 -15.143 1.00 51.59 120 ILE A O 1
ATOM 1005 N N . ASN A 1 121 ? 25.039 7.920 -15.631 1.00 51.06 121 ASN A N 1
ATOM 1006 C CA . ASN A 1 121 ? 26.247 7.223 -16.066 1.00 51.06 121 ASN A CA 1
ATOM 1007 C C . ASN A 1 121 ? 26.535 6.046 -15.124 1.00 51.06 121 ASN A C 1
ATOM 1009 O O . ASN A 1 121 ? 26.988 6.224 -13.992 1.00 51.06 121 ASN A O 1
ATOM 1013 N N . THR A 1 122 ? 26.175 4.851 -15.587 1.00 53.84 122 THR A N 1
ATOM 1014 C CA . THR A 1 122 ? 25.959 3.658 -14.758 1.00 53.84 122 THR A CA 1
ATOM 1015 C C . THR A 1 122 ? 27.280 3.007 -14.335 1.00 53.84 122 THR A C 1
ATOM 1017 O O . THR A 1 122 ? 27.307 2.195 -13.417 1.00 53.84 122 THR A O 1
ATOM 1020 N N . GLU A 1 123 ? 28.401 3.417 -14.928 1.00 57.25 123 GLU A N 1
ATOM 1021 C CA . GLU A 1 123 ? 29.693 2.750 -14.748 1.00 57.25 123 GLU A CA 1
ATOM 1022 C C . GLU A 1 123 ? 30.443 3.095 -13.451 1.00 57.25 123 GLU A C 1
ATOM 1024 O O . GLU A 1 123 ? 31.248 2.282 -13.006 1.00 57.25 123 GLU A O 1
ATOM 1029 N N . LEU A 1 124 ? 30.186 4.229 -12.780 1.00 53.31 124 LEU A N 1
ATOM 1030 C CA . LEU A 1 124 ? 31.062 4.679 -11.675 1.00 53.31 124 LEU A CA 1
ATOM 1031 C C . LEU A 1 124 ? 30.523 4.522 -10.238 1.00 53.31 124 LEU A C 1
ATOM 1033 O O . LEU A 1 124 ? 31.245 4.836 -9.293 1.00 53.31 124 LEU A O 1
ATOM 1037 N N . ARG A 1 125 ? 29.294 4.027 -10.017 1.00 55.84 125 ARG A N 1
ATOM 1038 C CA . ARG A 1 125 ? 28.673 3.955 -8.663 1.00 55.84 125 ARG A CA 1
ATOM 1039 C C . ARG A 1 125 ? 28.404 2.543 -8.113 1.00 55.84 125 ARG A C 1
ATOM 1041 O O . ARG A 1 125 ? 27.785 2.400 -7.063 1.00 55.84 125 ARG A O 1
ATOM 1048 N N . LEU A 1 126 ? 28.896 1.497 -8.772 1.00 57.00 126 LEU A N 1
ATOM 1049 C CA . LEU A 1 126 ? 28.372 0.126 -8.658 1.00 57.00 126 LEU A CA 1
ATOM 1050 C C . LEU A 1 126 ? 28.617 -0.661 -7.351 1.00 57.00 126 LEU A C 1
ATOM 1052 O O . LEU A 1 126 ? 28.016 -1.718 -7.206 1.00 57.00 126 LEU A O 1
ATOM 1056 N N . LYS A 1 127 ? 29.452 -0.225 -6.392 1.00 56.91 127 LYS A N 1
ATOM 1057 C CA . LYS A 1 127 ? 29.862 -1.122 -5.277 1.00 56.91 127 LYS A CA 1
ATOM 1058 C C . LYS A 1 127 ? 29.370 -0.774 -3.868 1.00 56.91 127 LYS A C 1
ATOM 1060 O O . LYS A 1 127 ? 29.315 -1.669 -3.036 1.00 56.91 127 LYS A O 1
ATOM 1065 N N . THR A 1 128 ? 28.966 0.464 -3.593 1.00 55.31 128 THR A N 1
ATOM 1066 C CA . THR A 1 128 ? 28.410 0.864 -2.277 1.00 55.31 128 THR A CA 1
ATOM 1067 C C . THR A 1 128 ? 26.984 1.409 -2.350 1.00 55.31 128 THR A C 1
ATOM 1069 O O . THR A 1 128 ? 26.391 1.661 -1.312 1.00 55.31 128 THR A O 1
ATOM 1072 N N . ALA A 1 129 ? 26.414 1.547 -3.551 1.00 61.75 129 ALA A N 1
ATOM 1073 C CA . ALA A 1 129 ? 25.089 2.130 -3.778 1.00 61.75 129 ALA A CA 1
ATOM 1074 C C . ALA A 1 129 ? 23.972 1.096 -4.039 1.00 61.75 129 ALA A C 1
ATOM 1076 O O . ALA A 1 129 ? 22.851 1.493 -4.339 1.00 61.75 129 ALA A O 1
ATOM 1077 N N . SER A 1 130 ? 24.248 -0.213 -3.988 1.00 73.44 130 SER A N 1
ATOM 1078 C CA . SER A 1 130 ? 23.275 -1.243 -4.395 1.00 73.44 130 SER A CA 1
ATOM 1079 C C . SER A 1 130 ? 22.169 -1.474 -3.361 1.00 73.44 130 SER A C 1
ATOM 1081 O O . SER A 1 130 ? 21.001 -1.519 -3.741 1.00 73.44 130 SER A O 1
ATOM 1083 N N . VAL A 1 131 ? 22.513 -1.558 -2.068 1.00 76.81 131 VAL A N 1
ATOM 1084 C CA . VAL A 1 131 ? 21.533 -1.781 -0.985 1.00 76.81 131 VAL A CA 1
ATOM 1085 C C . VAL A 1 131 ? 20.621 -0.565 -0.804 1.00 76.81 131 VAL A C 1
ATOM 1087 O O . VAL A 1 131 ? 19.403 -0.706 -0.774 1.00 76.81 131 VAL A O 1
ATOM 1090 N N . ASP A 1 132 ? 21.187 0.641 -0.789 1.00 83.25 132 ASP A N 1
ATOM 1091 C CA . ASP A 1 132 ? 20.395 1.874 -0.696 1.00 83.25 132 ASP A CA 1
ATOM 1092 C C . ASP A 1 132 ? 19.455 2.026 -1.905 1.00 83.25 132 ASP A C 1
ATOM 1094 O O . ASP A 1 132 ? 18.317 2.472 -1.765 1.00 83.25 132 ASP A O 1
ATOM 1098 N N . LYS A 1 133 ? 19.905 1.609 -3.102 1.00 84.06 133 LYS A N 1
ATOM 1099 C CA . LYS A 1 133 ? 19.084 1.635 -4.321 1.00 84.06 133 LYS A CA 1
ATOM 1100 C C . LYS A 1 133 ? 17.916 0.655 -4.225 1.00 84.06 133 LYS A C 1
ATOM 1102 O O . LYS A 1 133 ? 16.809 1.028 -4.602 1.00 84.06 133 LYS A O 1
ATOM 1107 N N . ILE A 1 134 ? 18.122 -0.576 -3.748 1.00 84.31 134 ILE A N 1
ATOM 1108 C CA . ILE A 1 134 ? 16.997 -1.510 -3.588 1.00 84.31 134 ILE A CA 1
ATOM 1109 C C . ILE A 1 134 ? 16.049 -1.033 -2.487 1.00 84.31 134 ILE A C 1
ATOM 1111 O O . ILE A 1 134 ? 14.845 -1.020 -2.717 1.00 84.31 134 ILE A O 1
ATOM 1115 N N . GLN A 1 135 ? 16.566 -0.520 -1.368 1.00 86.62 135 GLN A N 1
ATOM 1116 C CA . GLN A 1 135 ? 15.746 0.027 -0.288 1.00 86.62 135 GLN A CA 1
ATOM 1117 C C . GLN A 1 135 ? 14.851 1.174 -0.769 1.00 86.62 135 GLN A C 1
ATOM 1119 O O . GLN A 1 135 ? 13.645 1.147 -0.538 1.00 86.62 135 GLN A O 1
ATOM 1124 N N . ASP A 1 136 ? 15.407 2.145 -1.495 1.00 89.19 136 ASP A N 1
ATOM 1125 C CA . ASP A 1 136 ? 14.643 3.247 -2.093 1.00 89.19 136 ASP A CA 1
ATOM 1126 C C . ASP A 1 136 ? 13.543 2.741 -3.042 1.00 89.19 136 ASP A C 1
ATOM 1128 O O . ASP A 1 136 ? 12.418 3.247 -3.053 1.00 89.19 136 ASP A O 1
ATOM 1132 N N . VAL A 1 137 ? 13.842 1.705 -3.825 1.00 88.38 137 VAL A N 1
ATOM 1133 C CA . VAL A 1 137 ? 12.888 1.115 -4.767 1.00 88.38 137 VAL A CA 1
ATOM 1134 C C . VAL A 1 137 ? 11.776 0.355 -4.052 1.00 88.38 137 VAL A C 1
ATOM 1136 O O . VAL A 1 137 ? 10.616 0.496 -4.448 1.00 88.38 137 VAL A O 1
ATOM 1139 N N . VAL A 1 138 ? 12.099 -0.388 -2.992 1.00 88.94 138 VAL A N 1
ATOM 1140 C CA . VAL A 1 138 ? 11.123 -1.068 -2.132 1.00 88.94 138 VAL A CA 1
ATOM 1141 C C . VAL A 1 138 ? 10.217 -0.044 -1.461 1.00 88.94 138 VAL A C 1
ATOM 1143 O O . VAL A 1 138 ? 9.004 -0.141 -1.625 1.00 88.94 138 VAL A O 1
ATOM 1146 N N . ILE A 1 139 ? 10.783 0.991 -0.827 1.00 91.25 139 ILE A N 1
ATOM 1147 C CA . ILE A 1 139 ? 10.025 2.097 -0.217 1.00 91.25 139 ILE A CA 1
ATOM 1148 C C . ILE A 1 139 ? 9.044 2.681 -1.232 1.00 91.25 139 ILE A C 1
ATOM 1150 O O . ILE A 1 139 ? 7.840 2.683 -1.001 1.00 91.25 139 ILE A O 1
ATOM 1154 N N . LYS A 1 140 ? 9.527 3.096 -2.407 1.00 92.06 140 LYS A N 1
ATOM 1155 C CA . LYS A 1 140 ? 8.675 3.697 -3.445 1.00 92.06 140 LYS A CA 1
ATOM 1156 C C . LYS A 1 140 ? 7.594 2.750 -3.966 1.00 92.06 140 LYS A C 1
ATOM 1158 O O . LYS A 1 140 ? 6.521 3.213 -4.347 1.00 92.06 140 LYS A O 1
ATOM 1163 N N . SER A 1 141 ? 7.873 1.450 -4.037 1.00 91.75 141 SER A N 1
ATOM 1164 C CA . SER A 1 141 ? 6.916 0.453 -4.534 1.00 91.75 141 SER A CA 1
ATOM 1165 C C . SER A 1 141 ? 5.834 0.151 -3.499 1.00 91.75 141 SER A C 1
ATOM 1167 O O . SER A 1 141 ? 4.655 0.109 -3.848 1.00 91.75 141 SER A O 1
ATOM 1169 N N . VAL A 1 142 ? 6.213 0.028 -2.224 1.00 93.31 142 VAL A N 1
ATOM 1170 C CA . VAL A 1 142 ? 5.278 -0.110 -1.099 1.00 93.31 142 VAL A CA 1
ATOM 1171 C C . VAL A 1 142 ? 4.432 1.153 -0.949 1.00 93.31 142 VAL A C 1
ATOM 1173 O O . VAL A 1 142 ? 3.213 1.044 -0.875 1.00 93.31 142 VAL A O 1
ATOM 1176 N N . SER A 1 143 ? 5.024 2.351 -1.012 1.00 94.56 143 SER A N 1
ATOM 1177 C CA . SER A 1 143 ? 4.270 3.612 -0.989 1.00 94.56 143 SER A CA 1
ATOM 1178 C C . SER A 1 143 ? 3.284 3.716 -2.154 1.00 94.56 143 SER A C 1
ATOM 1180 O O . SER A 1 143 ? 2.154 4.147 -1.956 1.00 94.56 143 SER A O 1
ATOM 1182 N N . MET A 1 144 ? 3.659 3.280 -3.362 1.00 94.94 144 MET A N 1
ATOM 1183 C CA . MET A 1 144 ? 2.733 3.263 -4.498 1.00 94.94 144 MET A CA 1
ATOM 1184 C C . MET A 1 144 ? 1.569 2.284 -4.285 1.00 94.94 144 MET A C 1
ATOM 1186 O O . MET A 1 144 ? 0.430 2.620 -4.604 1.00 94.94 144 MET A O 1
ATOM 1190 N N . ALA A 1 145 ? 1.838 1.094 -3.739 1.00 95.56 145 ALA A N 1
ATOM 1191 C CA . ALA A 1 145 ? 0.799 0.124 -3.400 1.00 95.56 145 ALA A CA 1
ATOM 1192 C C . ALA A 1 145 ? -0.143 0.665 -2.312 1.00 95.56 145 ALA A C 1
ATOM 1194 O O . ALA A 1 145 ? -1.362 0.563 -2.444 1.00 95.56 145 ALA A O 1
ATOM 1195 N N . PHE A 1 146 ? 0.415 1.300 -1.278 1.00 97.38 146 PHE A N 1
ATOM 1196 C CA . PHE A 1 146 ? -0.347 1.925 -0.200 1.00 97.38 146 PHE A CA 1
ATOM 1197 C C . PHE A 1 146 ? -1.228 3.063 -0.724 1.00 97.38 146 PHE A C 1
ATOM 1199 O O . PHE A 1 146 ? -2.413 3.131 -0.409 1.00 97.38 146 PHE A O 1
ATOM 1206 N N . GLY A 1 147 ? -0.685 3.909 -1.603 1.00 97.62 147 GLY A N 1
ATOM 1207 C CA . GLY A 1 147 ? -1.442 4.963 -2.274 1.00 97.62 147 GLY A CA 1
ATOM 1208 C C . GLY A 1 147 ? -2.591 4.426 -3.118 1.00 97.62 147 GLY A C 1
ATOM 1209 O O . GLY A 1 147 ? -3.698 4.951 -3.042 1.00 97.62 147 GLY A O 1
ATOM 1210 N N . ALA A 1 148 ? -2.370 3.337 -3.859 1.00 97.06 148 ALA A N 1
ATOM 1211 C CA . ALA A 1 148 ? -3.438 2.688 -4.613 1.00 97.06 148 ALA A CA 1
ATOM 1212 C C . ALA A 1 148 ? -4.546 2.135 -3.695 1.00 97.06 148 ALA A C 1
ATOM 1214 O O . ALA A 1 148 ? -5.728 2.306 -3.987 1.00 97.06 148 ALA A O 1
ATOM 1215 N N . ALA A 1 149 ? -4.177 1.537 -2.558 1.00 97.06 149 ALA A N 1
ATOM 1216 C CA . ALA A 1 149 ? -5.133 1.085 -1.549 1.00 97.06 149 ALA A CA 1
ATOM 1217 C C . ALA A 1 149 ? -5.936 2.253 -0.942 1.00 97.06 149 ALA A C 1
ATOM 1219 O O . ALA A 1 149 ? -7.150 2.143 -0.780 1.00 97.06 149 ALA A O 1
ATOM 1220 N N . LEU A 1 150 ? -5.300 3.399 -0.671 1.00 98.06 150 LEU A N 1
ATOM 1221 C CA . LEU A 1 150 ? -5.991 4.607 -0.201 1.00 98.06 150 LEU A CA 1
ATOM 1222 C C . LEU A 1 150 ? -6.970 5.169 -1.241 1.00 98.06 150 LEU A C 1
ATOM 1224 O O . LEU A 1 150 ? -8.074 5.574 -0.877 1.00 98.06 150 LEU A O 1
ATOM 1228 N N . CYS A 1 151 ? -6.591 5.177 -2.521 1.00 98.00 151 CYS A N 1
ATOM 1229 C CA . CYS A 1 151 ? -7.472 5.562 -3.625 1.00 98.00 151 CYS A CA 1
ATOM 1230 C C . CYS A 1 151 ? -8.733 4.684 -3.678 1.00 98.00 151 CYS A C 1
ATOM 1232 O O . CYS A 1 151 ? -9.851 5.201 -3.723 1.00 98.00 151 CYS A O 1
ATOM 1234 N N . GLU A 1 152 ? -8.559 3.361 -3.606 1.00 96.31 152 GLU A N 1
ATOM 1235 C CA . GLU A 1 152 ? -9.665 2.400 -3.595 1.00 96.31 152 GLU A CA 1
ATOM 1236 C C . GLU A 1 152 ? -10.596 2.620 -2.393 1.00 96.31 152 GLU A C 1
ATOM 1238 O O . GLU A 1 152 ? -11.815 2.704 -2.558 1.00 96.31 152 GLU A O 1
ATOM 1243 N N . ILE A 1 153 ? -10.036 2.740 -1.185 1.00 97.06 153 ILE A N 1
ATOM 1244 C CA . ILE A 1 153 ? -10.821 2.978 0.032 1.00 97.06 153 ILE A CA 1
ATOM 1245 C C . ILE A 1 153 ? -11.583 4.294 -0.058 1.00 97.06 153 ILE A C 1
ATOM 1247 O O . ILE A 1 153 ? -12.756 4.340 0.306 1.00 97.06 153 ILE A O 1
ATOM 1251 N N . PHE A 1 154 ? -10.969 5.346 -0.598 1.00 97.81 154 PHE A N 1
ATOM 1252 C CA . PHE A 1 154 ? -11.646 6.622 -0.787 1.00 97.81 154 PHE A CA 1
ATOM 1253 C C . PHE A 1 154 ? -12.799 6.544 -1.783 1.00 97.81 154 PHE A C 1
ATOM 1255 O O . PHE A 1 154 ? -13.871 7.094 -1.528 1.00 97.81 154 PHE A O 1
ATOM 1262 N N . PHE A 1 155 ? -12.615 5.824 -2.886 1.00 96.12 155 PHE A N 1
ATOM 1263 C CA . PHE A 1 155 ? -13.694 5.554 -3.828 1.00 96.12 155 PHE A CA 1
ATOM 1264 C C . PHE A 1 155 ? -14.848 4.796 -3.165 1.00 96.12 155 PHE A C 1
ATOM 1266 O O . PHE A 1 155 ? -15.992 5.248 -3.219 1.00 96.12 155 PHE A O 1
ATOM 1273 N N . LYS A 1 156 ? -14.545 3.701 -2.457 1.00 95.12 156 LYS A N 1
ATOM 1274 C CA . LYS A 1 156 ? -15.545 2.925 -1.712 1.00 95.12 156 LYS A CA 1
ATOM 1275 C C . LYS A 1 156 ? -16.255 3.774 -0.659 1.00 95.12 156 LYS A C 1
ATOM 1277 O O . LYS A 1 156 ? -17.467 3.678 -0.533 1.00 95.12 156 LYS A O 1
ATOM 1282 N N . TRP A 1 157 ? -15.537 4.642 0.052 1.00 96.25 157 TRP A N 1
ATOM 1283 C CA . TRP A 1 157 ? -16.126 5.573 1.016 1.00 96.25 157 TRP A CA 1
ATOM 1284 C C . TRP A 1 157 ? -17.092 6.556 0.352 1.00 96.25 157 TRP A C 1
ATOM 1286 O O . TRP A 1 157 ? -18.147 6.857 0.900 1.00 96.25 157 TRP A O 1
ATOM 1296 N N . LEU A 1 158 ? -16.781 7.074 -0.835 1.00 95.56 158 LEU A N 1
ATOM 1297 C CA . LEU A 1 158 ? -17.700 7.978 -1.527 1.00 95.56 158 LEU A CA 1
ATOM 1298 C C . LEU A 1 158 ? -19.007 7.276 -1.922 1.00 95.56 158 LEU A C 1
ATOM 1300 O O . LEU A 1 158 ? -20.068 7.868 -1.721 1.00 95.56 158 LEU A O 1
ATOM 1304 N N . GLU A 1 159 ? -18.924 6.028 -2.384 1.00 94.06 159 GLU A N 1
ATOM 1305 C CA . GLU A 1 159 ? -20.064 5.204 -2.820 1.00 94.06 159 GLU A CA 1
ATOM 1306 C C . GLU A 1 159 ? -20.821 4.512 -1.676 1.00 94.06 159 GLU A C 1
ATOM 1308 O O . GLU A 1 159 ? -21.938 4.027 -1.871 1.00 94.06 159 GLU A O 1
ATOM 1313 N N . ALA A 1 160 ? -20.214 4.440 -0.493 1.00 93.19 160 ALA A N 1
ATOM 1314 C CA . ALA A 1 160 ? -20.786 3.772 0.661 1.00 93.19 160 ALA A CA 1
ATOM 1315 C C . ALA A 1 160 ? -22.019 4.507 1.194 1.00 93.19 160 ALA A C 1
ATOM 1317 O O . ALA A 1 160 ? -22.030 5.740 1.337 1.00 93.19 160 ALA A O 1
ATOM 1318 N N . ASP A 1 161 ? -23.023 3.701 1.532 1.00 90.12 161 ASP A N 1
ATOM 1319 C CA . ASP A 1 161 ? -24.219 4.123 2.241 1.00 90.12 161 ASP A CA 1
ATOM 1320 C C . ASP A 1 161 ? -23.866 4.431 3.715 1.00 90.12 161 ASP A C 1
ATOM 1322 O O . ASP A 1 161 ? -22.874 3.938 4.274 1.00 90.12 161 ASP A O 1
ATOM 1326 N N . GLU A 1 162 ? -24.653 5.300 4.346 1.00 87.81 162 GLU A N 1
ATOM 1327 C CA . GLU A 1 162 ? -24.505 5.586 5.772 1.00 87.81 162 GLU A CA 1
ATOM 1328 C C . GLU A 1 162 ? -25.052 4.414 6.589 1.00 87.81 162 GLU A C 1
ATOM 1330 O O . GLU A 1 162 ? -26.165 3.948 6.358 1.00 87.81 162 GLU A O 1
ATOM 1335 N N . VAL A 1 163 ? -24.263 3.945 7.552 1.00 83.88 163 VAL A N 1
ATOM 1336 C CA . VAL A 1 163 ? -24.659 2.895 8.495 1.00 83.88 163 VAL A CA 1
ATOM 1337 C C . VAL A 1 163 ? -24.549 3.400 9.922 1.00 83.88 163 VAL A C 1
ATOM 1339 O O . VAL A 1 163 ? -23.786 4.331 10.232 1.00 83.88 163 VAL A O 1
ATOM 1342 N N . ASP A 1 164 ? -25.311 2.744 10.795 1.00 77.44 164 ASP A N 1
ATOM 1343 C CA . ASP A 1 164 ? -25.170 2.910 12.231 1.00 77.44 164 ASP A CA 1
ATOM 1344 C C . ASP A 1 164 ? -23.739 2.551 12.671 1.00 77.44 164 ASP A C 1
ATOM 1346 O O . ASP A 1 164 ? -23.077 1.679 12.108 1.00 77.44 164 ASP A O 1
ATOM 1350 N N . LYS A 1 165 ? -23.232 3.260 13.677 1.00 73.75 165 LYS A N 1
ATOM 1351 C CA . LYS A 1 165 ? -21.836 3.188 14.132 1.00 73.75 165 LYS A CA 1
ATOM 1352 C C . LYS A 1 165 ? -21.471 1.845 14.776 1.00 73.75 165 LYS A C 1
ATOM 1354 O O . LYS A 1 165 ? -20.291 1.608 15.012 1.00 73.75 165 LYS A O 1
ATOM 1359 N N . ASN A 1 166 ? -22.455 0.993 15.056 1.00 75.50 166 ASN A N 1
ATOM 1360 C CA . ASN A 1 166 ? -22.283 -0.208 15.871 1.00 75.50 166 ASN A CA 1
ATOM 1361 C C . ASN A 1 166 ? -22.044 -1.499 15.069 1.00 75.50 166 ASN A C 1
ATOM 1363 O O . ASN A 1 166 ? -21.811 -2.542 15.673 1.00 75.50 166 ASN A O 1
ATOM 1367 N N . THR A 1 167 ? -22.079 -1.469 13.733 1.00 79.12 167 THR A N 1
ATOM 1368 C CA . THR A 1 167 ? -21.850 -2.674 12.916 1.00 79.12 167 THR A CA 1
ATOM 1369 C C . THR A 1 167 ? -20.359 -2.868 12.624 1.00 79.12 167 THR A C 1
ATOM 1371 O O . THR A 1 167 ? -19.761 -2.080 11.889 1.00 79.12 167 THR A O 1
ATOM 1374 N N . ASP A 1 168 ? -19.759 -3.932 13.164 1.00 75.81 168 ASP A N 1
ATOM 1375 C CA . ASP A 1 168 ? -18.355 -4.317 12.922 1.00 75.81 168 ASP A CA 1
ATOM 1376 C C . ASP A 1 168 ? -18.176 -5.223 11.676 1.00 75.81 168 ASP A C 1
ATOM 1378 O O . ASP A 1 168 ? -17.059 -5.638 11.369 1.00 75.81 168 ASP A O 1
ATOM 1382 N N . ASP A 1 169 ? -19.241 -5.466 10.902 1.00 84.62 169 ASP A N 1
ATOM 1383 C CA . ASP A 1 169 ? -19.283 -6.395 9.752 1.00 84.62 169 ASP A CA 1
ATOM 1384 C C . ASP A 1 169 ? -18.389 -5.989 8.560 1.00 84.62 169 ASP A C 1
ATOM 1386 O O . ASP A 1 169 ? -18.297 -6.688 7.549 1.00 84.62 169 ASP A O 1
ATOM 1390 N N . TYR A 1 170 ? -17.720 -4.839 8.651 1.00 88.19 170 TYR A N 1
ATOM 1391 C CA . TYR A 1 170 ? -16.792 -4.353 7.633 1.00 88.19 170 TYR A CA 1
ATOM 1392 C C . TYR A 1 170 ? -15.421 -5.042 7.689 1.00 88.19 170 TYR A C 1
ATOM 1394 O O . TYR A 1 170 ? -14.619 -4.895 6.761 1.00 88.19 170 TYR A O 1
ATOM 1402 N N . TRP A 1 171 ? -15.141 -5.769 8.774 1.00 92.75 171 TRP A N 1
ATOM 1403 C CA . TRP A 1 171 ? -13.866 -6.412 9.056 1.00 92.75 171 TRP A CA 1
ATOM 1404 C C . TRP A 1 171 ? -14.053 -7.880 9.425 1.00 92.75 171 TRP A C 1
ATOM 1406 O O . TRP A 1 171 ? -14.970 -8.257 10.148 1.00 92.75 171 TRP A O 1
ATOM 1416 N N . THR A 1 172 ? -13.110 -8.704 8.989 1.00 93.06 172 THR A N 1
ATOM 1417 C CA . THR A 1 172 ? -12.951 -10.069 9.480 1.00 93.06 172 THR A CA 1
ATOM 1418 C C . THR A 1 172 ? -11.473 -10.271 9.754 1.00 93.06 172 THR A C 1
ATOM 1420 O O . THR A 1 172 ? -10.639 -9.905 8.922 1.00 93.06 172 THR A O 1
ATOM 1423 N N . ILE A 1 173 ? -11.149 -10.807 10.930 1.00 94.25 173 ILE A N 1
ATOM 1424 C CA . ILE A 1 173 ? -9.770 -11.165 11.250 1.00 94.25 173 ILE A CA 1
ATOM 1425 C C . ILE A 1 173 ? -9.262 -12.183 10.212 1.00 94.25 173 ILE A C 1
ATOM 1427 O O . ILE A 1 173 ? -10.028 -13.070 9.828 1.00 94.25 173 ILE A O 1
ATOM 1431 N N . PRO A 1 174 ? -8.010 -12.070 9.733 1.00 94.12 174 PRO A N 1
ATOM 1432 C CA . PRO A 1 174 ? -7.416 -13.098 8.887 1.00 94.12 174 PRO A CA 1
ATOM 1433 C C . PRO A 1 174 ? -7.531 -14.475 9.549 1.00 94.12 174 PRO A C 1
ATOM 1435 O O . PRO A 1 174 ? -7.183 -14.628 10.721 1.00 94.12 174 PRO A O 1
ATOM 1438 N N . GLU A 1 175 ? -8.029 -15.472 8.818 1.00 94.56 175 GLU A N 1
ATOM 1439 C CA . GLU A 1 175 ? -8.227 -16.829 9.347 1.00 94.56 175 GLU A CA 1
ATOM 1440 C C . GLU A 1 175 ? -6.907 -17.434 9.831 1.00 94.56 175 GLU A C 1
ATOM 1442 O O . GLU A 1 175 ? -6.873 -18.150 10.831 1.00 94.56 175 GLU A O 1
ATOM 1447 N N . GLU A 1 176 ? -5.799 -17.066 9.184 1.00 94.62 176 GLU A N 1
ATOM 1448 C CA . GLU A 1 176 ? -4.454 -17.500 9.543 1.00 94.62 176 GLU A CA 1
ATOM 1449 C C . GLU A 1 176 ? -4.083 -17.086 10.976 1.00 94.62 176 GLU A C 1
ATOM 1451 O O . GLU A 1 176 ? -3.359 -17.808 11.652 1.00 94.62 176 GLU A O 1
ATOM 1456 N N . TYR A 1 177 ? -4.609 -15.964 11.483 1.00 95.69 177 TYR A N 1
ATOM 1457 C CA . TYR A 1 177 ? -4.342 -15.503 12.852 1.00 95.69 177 TYR A CA 1
ATOM 1458 C C . TYR A 1 177 ? -5.088 -16.315 13.914 1.00 95.69 177 TYR A C 1
ATOM 1460 O O . TYR A 1 177 ? -4.715 -16.260 15.088 1.00 95.69 177 TYR A O 1
ATOM 1468 N N . LEU A 1 178 ? -6.133 -17.044 13.519 1.00 95.75 178 LEU A N 1
ATOM 1469 C CA . LEU A 1 178 ? -6.901 -17.914 14.405 1.00 95.75 178 LEU A CA 1
ATOM 1470 C C . LEU A 1 178 ? -6.315 -19.332 14.475 1.00 95.75 178 LEU A C 1
ATOM 1472 O O . LEU A 1 178 ? -6.688 -20.095 15.365 1.00 95.75 178 LEU A O 1
ATOM 1476 N N . ASP A 1 179 ? -5.382 -19.691 13.584 1.00 96.31 179 ASP A N 1
ATOM 1477 C CA . ASP A 1 179 ? -4.721 -20.996 13.606 1.00 96.31 179 ASP A CA 1
ATOM 1478 C C . ASP A 1 179 ? -3.818 -21.127 14.854 1.00 96.31 179 ASP A C 1
ATOM 1480 O O . ASP A 1 179 ? -2.863 -20.358 15.025 1.00 96.31 179 ASP A O 1
ATOM 1484 N N . PRO A 1 180 ? -4.033 -22.130 15.729 1.00 95.88 180 PRO A N 1
ATOM 1485 C CA . PRO A 1 180 ? -3.150 -22.391 16.866 1.00 95.88 180 PRO A CA 1
ATOM 1486 C C . PRO A 1 180 ? -1.677 -22.607 16.487 1.00 95.88 180 PRO A C 1
ATOM 1488 O O . PRO A 1 180 ? -0.787 -22.318 17.300 1.00 95.88 180 PRO A O 1
ATOM 1491 N N . LYS A 1 181 ? -1.422 -23.097 15.264 1.00 96.31 181 LYS A N 1
ATOM 1492 C CA . LYS A 1 181 ? -0.093 -23.355 14.693 1.00 96.31 181 LYS A CA 1
ATOM 1493 C C . LYS A 1 181 ? 0.519 -22.139 14.003 1.00 96.31 181 LYS A C 1
ATOM 1495 O O . LYS A 1 181 ? 1.669 -22.230 13.566 1.00 96.31 181 LYS A O 1
ATOM 1500 N N . PHE A 1 182 ? -0.200 -21.018 13.928 1.00 96.12 182 PHE A N 1
ATOM 1501 C CA . PHE A 1 182 ? 0.333 -19.776 13.388 1.00 96.12 182 PHE A CA 1
ATOM 1502 C C . PHE A 1 182 ? 1.629 -19.393 14.109 1.00 96.12 182 PHE A C 1
ATOM 1504 O O . PHE A 1 182 ? 1.706 -19.399 15.346 1.00 96.12 182 PHE A O 1
ATOM 1511 N N . LYS A 1 183 ? 2.658 -19.075 13.322 1.00 94.88 183 LYS A N 1
ATOM 1512 C CA . LYS A 1 183 ? 3.964 -18.632 13.807 1.00 94.88 183 LYS A CA 1
ATOM 1513 C C . LYS A 1 183 ? 4.071 -17.121 13.592 1.00 94.88 183 LYS A C 1
ATOM 1515 O O . LYS A 1 183 ? 4.175 -16.718 12.435 1.00 94.88 183 LYS A O 1
ATOM 1520 N N . PRO A 1 184 ? 4.048 -16.311 14.667 1.00 94.19 184 PRO A N 1
ATOM 1521 C CA . PRO A 1 184 ? 4.300 -14.878 14.579 1.00 94.19 184 PRO A CA 1
ATOM 1522 C C . PRO A 1 184 ? 5.581 -14.557 13.820 1.00 94.19 184 PRO A C 1
ATOM 1524 O O . PRO A 1 184 ? 6.586 -15.253 13.969 1.00 94.19 184 PRO A O 1
ATOM 1527 N N . SER A 1 185 ? 5.523 -13.495 13.027 1.00 91.69 185 SER A N 1
ATOM 1528 C CA . SER A 1 185 ? 6.672 -12.879 12.376 1.00 91.69 185 SER A CA 1
ATOM 1529 C C . SER A 1 185 ? 7.029 -11.556 13.066 1.00 91.69 185 SER A C 1
ATOM 1531 O O . SER A 1 185 ? 6.409 -11.167 14.058 1.00 91.69 185 SER A O 1
ATOM 1533 N N . LEU A 1 186 ? 7.993 -10.823 12.496 1.00 90.81 186 LEU A N 1
ATOM 1534 C CA . LEU A 1 186 ? 8.372 -9.482 12.957 1.00 90.81 186 LEU A CA 1
ATOM 1535 C C . LEU A 1 186 ? 7.172 -8.527 13.056 1.00 90.81 186 LEU A C 1
ATOM 1537 O O . LEU A 1 186 ? 7.136 -7.682 13.948 1.00 90.81 186 LEU A O 1
ATOM 1541 N N . LEU A 1 187 ? 6.184 -8.664 12.160 1.00 93.62 187 LEU A N 1
ATOM 1542 C CA . LEU A 1 187 ? 4.985 -7.831 12.192 1.00 93.62 187 LEU A CA 1
ATOM 1543 C C . LEU A 1 187 ? 4.191 -8.073 13.475 1.00 93.62 187 LEU A C 1
ATOM 1545 O O . LEU A 1 187 ? 3.898 -7.122 14.192 1.00 93.62 187 LEU A O 1
ATOM 1549 N N . GLU A 1 188 ? 3.864 -9.325 13.787 1.00 95.31 188 GLU A N 1
ATOM 1550 C CA . GLU A 1 188 ? 3.057 -9.666 14.959 1.00 95.31 188 GLU A CA 1
ATOM 1551 C C . GLU A 1 188 ? 3.780 -9.375 16.276 1.00 95.31 188 GLU A C 1
ATOM 1553 O O . GLU A 1 188 ? 3.149 -8.883 17.211 1.00 95.31 188 GLU A O 1
ATOM 1558 N N . GLU A 1 189 ? 5.096 -9.596 16.344 1.00 94.19 189 GLU A N 1
ATOM 1559 C CA . GLU A 1 189 ? 5.913 -9.181 17.493 1.00 94.19 189 GLU A CA 1
ATOM 1560 C C . GLU A 1 189 ? 5.794 -7.674 17.751 1.00 94.19 189 GLU A C 1
ATOM 1562 O O . GLU A 1 189 ? 5.590 -7.242 18.890 1.00 94.19 189 GLU A O 1
ATOM 1567 N N . PHE A 1 190 ? 5.843 -6.866 16.690 1.00 94.00 190 PHE A N 1
ATOM 1568 C CA . PHE A 1 190 ? 5.621 -5.430 16.794 1.00 94.00 190 PHE A CA 1
ATOM 1569 C C . PHE A 1 190 ? 4.209 -5.061 17.211 1.00 94.00 190 PHE A C 1
ATOM 1571 O O . PHE A 1 190 ? 4.055 -4.205 18.078 1.00 94.00 190 PHE A O 1
ATOM 1578 N N . LEU A 1 191 ? 3.183 -5.707 16.649 1.00 95.56 191 LEU A N 1
ATOM 1579 C CA . LEU A 1 191 ? 1.799 -5.432 17.035 1.00 95.56 191 LEU A CA 1
ATOM 1580 C C . LEU A 1 191 ? 1.611 -5.597 18.545 1.00 95.56 191 LEU A C 1
ATOM 1582 O O . LEU A 1 191 ? 0.984 -4.747 19.177 1.00 95.56 191 LEU A O 1
ATOM 1586 N N . VAL A 1 192 ? 2.168 -6.667 19.120 1.00 95.44 192 VAL A N 1
ATOM 1587 C CA . VAL A 1 192 ? 2.090 -6.940 20.561 1.00 95.44 192 VAL A CA 1
ATOM 1588 C C . VAL A 1 192 ? 2.852 -5.895 21.368 1.00 95.44 192 VAL A C 1
ATOM 1590 O O . VAL A 1 192 ? 2.312 -5.367 22.340 1.00 95.44 192 VAL A O 1
ATOM 1593 N N . ALA A 1 193 ? 4.081 -5.570 20.963 1.00 93.88 193 ALA A N 1
ATOM 1594 C CA . ALA A 1 193 ? 4.908 -4.591 21.663 1.00 93.88 193 ALA A CA 1
ATOM 1595 C C . ALA A 1 193 ? 4.277 -3.187 21.671 1.00 93.88 193 ALA A C 1
ATOM 1597 O O . ALA A 1 193 ? 4.276 -2.513 22.705 1.00 93.88 193 ALA A O 1
ATOM 1598 N N . GLU A 1 194 ? 3.725 -2.773 20.530 1.00 95.12 194 GLU A N 1
ATOM 1599 C CA . GLU A 1 194 ? 3.179 -1.436 20.305 1.00 95.12 194 GLU A CA 1
ATOM 1600 C C . GLU A 1 194 ? 1.790 -1.270 20.932 1.00 95.12 194 GLU A C 1
ATOM 1602 O O . GLU A 1 194 ? 1.546 -0.350 21.713 1.00 95.12 194 GLU A O 1
ATOM 1607 N N . TRP A 1 195 ? 0.868 -2.187 20.629 1.00 95.88 195 TRP A N 1
ATOM 1608 C CA . TRP A 1 195 ? -0.541 -2.034 20.995 1.00 95.88 195 TRP A CA 1
ATOM 1609 C C . TRP A 1 195 ? -0.913 -2.719 22.306 1.00 95.88 195 TRP A C 1
ATOM 1611 O O . TRP A 1 195 ? -1.922 -2.350 22.913 1.00 95.88 195 TRP A O 1
ATOM 1621 N N . LYS A 1 196 ? -0.105 -3.674 22.782 1.00 94.56 196 LYS A N 1
ATOM 1622 C CA . LYS A 1 196 ? -0.293 -4.362 24.068 1.00 94.56 196 LYS A CA 1
ATOM 1623 C C . LYS A 1 196 ? -1.738 -4.862 24.229 1.00 94.56 196 LYS A C 1
ATOM 1625 O O . LYS A 1 196 ? -2.298 -5.493 23.335 1.00 94.56 196 LYS A O 1
ATOM 1630 N N . ASN A 1 197 ? -2.378 -4.515 25.343 1.00 94.12 197 ASN A N 1
ATOM 1631 C CA . ASN A 1 197 ? -3.760 -4.857 25.668 1.00 94.12 197 ASN A CA 1
ATOM 1632 C C . ASN A 1 197 ? -4.811 -4.227 24.734 1.00 94.12 197 ASN A C 1
ATOM 1634 O O . ASN A 1 197 ? -5.953 -4.678 24.730 1.00 94.12 197 ASN A O 1
ATOM 1638 N N . LYS A 1 198 ? -4.468 -3.211 23.929 1.00 96.50 198 LYS A N 1
ATOM 1639 C CA . LYS A 1 198 ? -5.391 -2.651 22.925 1.00 96.50 198 LYS A CA 1
ATOM 1640 C C . LYS A 1 198 ? -5.507 -3.530 21.679 1.00 96.50 198 LYS A C 1
ATOM 1642 O O . LYS A 1 198 ? -6.461 -3.374 20.920 1.00 96.50 198 LYS A O 1
ATOM 1647 N N . LEU A 1 199 ? -4.556 -4.439 21.450 1.00 96.69 199 LEU A N 1
ATOM 1648 C CA . LEU A 1 199 ? -4.474 -5.198 20.205 1.00 96.69 199 LEU A CA 1
ATOM 1649 C C . LEU A 1 199 ? -5.698 -6.094 19.972 1.00 96.69 199 LEU A C 1
ATOM 1651 O O . LEU A 1 199 ? -6.226 -6.119 18.863 1.00 96.69 199 LEU A O 1
ATOM 1655 N N . SER A 1 200 ? -6.195 -6.780 21.004 1.00 95.88 200 SER A N 1
ATOM 1656 C CA . SER A 1 200 ? -7.397 -7.627 20.913 1.00 95.88 200 SER A CA 1
ATOM 1657 C C . SER A 1 200 ? -8.632 -6.820 20.483 1.00 95.88 200 SER A C 1
ATOM 1659 O O . SER A 1 200 ? -9.343 -7.197 19.549 1.00 95.88 200 SER A O 1
ATOM 1661 N N . VAL A 1 201 ? -8.819 -5.635 21.075 1.00 95.94 201 VAL A N 1
ATOM 1662 C CA . VAL A 1 201 ? -9.902 -4.697 20.732 1.00 95.94 201 VAL A CA 1
ATOM 1663 C C . VAL A 1 201 ? -9.787 -4.209 19.286 1.00 95.94 201 VAL A C 1
ATOM 1665 O O . VAL A 1 201 ? -10.785 -4.167 18.560 1.00 95.94 201 VAL A O 1
ATOM 1668 N N . LEU A 1 202 ? -8.576 -3.867 18.842 1.00 96.69 202 LEU A N 1
ATOM 1669 C CA . LEU A 1 202 ? -8.317 -3.421 17.472 1.00 96.69 202 LEU A CA 1
ATOM 1670 C C . LEU A 1 202 ? -8.563 -4.536 16.446 1.00 96.69 202 LEU A C 1
ATOM 1672 O O . LEU A 1 202 ? -9.184 -4.298 15.406 1.00 96.69 202 LEU A O 1
ATOM 1676 N N . LEU A 1 203 ? -8.163 -5.769 16.761 1.00 96.00 203 LEU A N 1
ATOM 1677 C CA . LEU A 1 203 ? -8.442 -6.951 15.942 1.00 96.00 203 LEU A CA 1
ATOM 1678 C C . LEU A 1 203 ? -9.928 -7.341 15.959 1.00 96.00 203 LEU A C 1
ATOM 1680 O O . LEU A 1 203 ? -10.403 -7.963 15.011 1.00 96.00 203 LEU A O 1
ATOM 1684 N N . GLY A 1 204 ? -10.684 -6.901 16.970 1.00 94.88 204 GLY A N 1
ATOM 1685 C CA . GLY A 1 204 ? -12.102 -7.221 17.136 1.00 94.88 204 GLY A CA 1
ATOM 1686 C C . GLY A 1 204 ? -12.345 -8.658 17.569 1.00 94.88 204 GLY A C 1
ATOM 1687 O O . GLY A 1 204 ? -13.341 -9.247 17.163 1.00 94.88 204 GLY A O 1
ATOM 1688 N N . VAL A 1 205 ? -11.426 -9.233 18.340 1.00 94.56 205 VAL A N 1
ATOM 1689 C CA . VAL A 1 205 ? -11.556 -10.593 18.858 1.00 94.56 205 VAL A CA 1
ATOM 1690 C C . VAL A 1 205 ? -11.137 -10.636 20.318 1.00 94.56 205 VAL A C 1
ATOM 1692 O O . VAL A 1 205 ? -10.285 -9.868 20.763 1.00 94.56 205 VAL A O 1
ATOM 1695 N N . GLU A 1 206 ? -11.740 -11.552 21.064 1.00 94.38 206 GLU A N 1
ATOM 1696 C CA . GLU A 1 206 ? -11.323 -11.857 22.429 1.00 94.38 206 GLU A CA 1
ATOM 1697 C C . GLU A 1 206 ? -9.874 -12.358 22.422 1.00 94.38 206 GLU A C 1
ATOM 1699 O O . GLU A 1 206 ? -9.484 -13.147 21.557 1.00 94.38 206 GLU A O 1
ATOM 1704 N N . GLU A 1 207 ? -9.078 -11.928 23.402 1.00 91.00 207 GLU A N 1
ATOM 1705 C CA . GLU A 1 207 ? -7.671 -12.334 23.536 1.00 91.00 207 GLU A CA 1
ATOM 1706 C C . GLU A 1 207 ? -7.521 -13.864 23.595 1.00 91.00 207 GLU A C 1
ATOM 1708 O O . GLU A 1 207 ? -6.567 -14.433 23.061 1.00 91.00 207 GLU A O 1
ATOM 1713 N N . ASP A 1 208 ? -8.526 -14.548 24.147 1.00 92.00 208 ASP A N 1
ATOM 1714 C CA . ASP A 1 208 ? -8.572 -16.001 24.249 1.00 92.00 208 ASP A CA 1
ATOM 1715 C C . ASP A 1 208 ? -8.622 -16.742 22.917 1.00 92.00 208 ASP A C 1
ATOM 1717 O O . ASP A 1 208 ? -8.191 -17.896 22.853 1.00 92.00 208 ASP A O 1
ATOM 1721 N N . ARG A 1 209 ? -9.076 -16.073 21.856 1.00 94.81 209 ARG A N 1
ATOM 1722 C CA . ARG A 1 209 ? -9.219 -16.649 20.516 1.00 94.81 209 ARG A CA 1
ATOM 1723 C C . ARG A 1 209 ? -7.983 -16.487 19.642 1.00 94.81 209 ARG A C 1
ATOM 1725 O O . ARG A 1 209 ? -7.979 -17.010 18.533 1.00 94.81 209 ARG A O 1
ATOM 1732 N N . ILE A 1 210 ? -6.947 -15.791 20.117 1.00 94.75 210 ILE A N 1
ATOM 1733 C CA . ILE A 1 210 ? -5.688 -15.617 19.388 1.00 94.75 210 ILE A CA 1
ATOM 1734 C C . ILE A 1 210 ? -4.552 -16.306 20.164 1.00 94.75 210 ILE A C 1
ATOM 1736 O O . ILE A 1 210 ? -3.879 -15.675 20.986 1.00 94.75 210 ILE A O 1
ATOM 1740 N N . PRO A 1 211 ? -4.278 -17.602 19.910 1.00 93.81 211 PRO A N 1
ATOM 1741 C CA . PRO A 1 211 ? -3.289 -18.360 20.676 1.00 93.81 211 PRO A CA 1
ATOM 1742 C C . PRO A 1 211 ? -1.888 -17.745 20.636 1.00 93.81 211 PRO A C 1
ATOM 1744 O O . PRO A 1 211 ? -1.160 -17.777 21.626 1.00 93.81 211 PRO A O 1
ATOM 1747 N N . TRP A 1 212 ? -1.498 -17.171 19.497 1.00 95.38 212 TRP A N 1
ATOM 1748 C CA . TRP A 1 212 ? -0.182 -16.565 19.343 1.00 95.38 212 TRP A CA 1
ATOM 1749 C C . TRP A 1 212 ? -0.022 -15.263 20.135 1.00 95.38 212 TRP A C 1
ATOM 1751 O O . TRP A 1 212 ? 1.063 -15.019 20.662 1.00 95.38 212 TRP A O 1
ATOM 1761 N N . LEU A 1 213 ? -1.093 -14.477 20.287 1.00 95.19 213 LEU A N 1
ATOM 1762 C CA . LEU A 1 213 ? -1.094 -13.235 21.060 1.00 95.19 213 LEU A CA 1
ATOM 1763 C C . LEU A 1 213 ? -0.820 -13.531 22.533 1.00 95.19 213 LEU A C 1
ATOM 1765 O O . LEU A 1 213 ? 0.097 -12.959 23.116 1.00 95.19 213 LEU A O 1
ATOM 1769 N N . LYS A 1 214 ? -1.535 -14.512 23.095 1.00 93.62 214 LYS A N 1
ATOM 1770 C CA . LYS A 1 214 ? -1.310 -14.998 24.462 1.00 93.62 214 LYS A CA 1
ATOM 1771 C C . LYS A 1 214 ? 0.128 -15.441 24.695 1.00 93.62 214 LYS A C 1
ATOM 1773 O O . LYS A 1 214 ? 0.728 -15.068 25.698 1.00 93.62 214 LYS A O 1
ATOM 1778 N N . ARG A 1 215 ? 0.695 -16.226 23.767 1.00 94.31 215 ARG A N 1
ATOM 1779 C CA . ARG A 1 215 ? 2.086 -16.698 23.871 1.00 94.31 215 ARG A CA 1
ATOM 1780 C C . ARG A 1 215 ? 3.077 -15.534 23.898 1.00 94.31 215 ARG A C 1
ATOM 1782 O O . ARG A 1 215 ? 3.974 -15.536 24.736 1.00 94.31 215 ARG A O 1
ATOM 1789 N N . LEU A 1 216 ? 2.908 -14.546 23.017 1.00 93.69 216 LEU A N 1
ATOM 1790 C CA . LEU A 1 216 ? 3.785 -13.374 22.973 1.00 93.69 216 LEU A CA 1
ATOM 1791 C C . LEU A 1 216 ? 3.627 -12.494 24.221 1.00 93.69 216 LEU A C 1
ATOM 1793 O O . LEU A 1 216 ? 4.633 -12.126 24.822 1.00 93.69 216 LEU A O 1
ATOM 1797 N N . MET A 1 217 ? 2.397 -12.237 24.674 1.00 92.12 217 MET A N 1
ATOM 1798 C CA . MET A 1 217 ? 2.124 -11.459 25.891 1.00 92.12 217 MET A CA 1
ATOM 1799 C C . MET A 1 217 ? 2.687 -12.134 27.151 1.00 92.12 217 MET A C 1
ATOM 1801 O O . MET A 1 217 ? 3.289 -11.468 27.991 1.00 92.12 217 MET A O 1
ATOM 1805 N N . ALA A 1 218 ? 2.555 -13.461 27.264 1.00 93.06 218 ALA A N 1
ATOM 1806 C CA . ALA A 1 218 ? 3.076 -14.233 28.394 1.00 93.06 218 ALA A CA 1
ATOM 1807 C C . ALA A 1 218 ? 4.607 -14.315 28.418 1.00 93.06 218 ALA A C 1
ATOM 1809 O O . ALA A 1 218 ? 5.197 -14.471 29.485 1.00 93.06 218 ALA A O 1
ATOM 1810 N N . SER A 1 219 ? 5.262 -14.207 27.259 1.00 90.56 219 SER A N 1
ATOM 1811 C CA . SER A 1 219 ? 6.716 -14.351 27.172 1.00 90.56 219 SER A CA 1
ATOM 1812 C C . SER A 1 219 ? 7.496 -13.233 27.871 1.00 90.56 219 SER A C 1
ATOM 1814 O O . SER A 1 219 ? 8.700 -13.386 28.054 1.00 90.56 219 SER A O 1
ATOM 1816 N N . GLY A 1 220 ? 6.852 -12.122 28.264 1.00 80.00 220 GLY A N 1
ATOM 1817 C CA . GLY A 1 220 ? 7.456 -11.046 29.065 1.00 80.00 220 GLY A CA 1
ATOM 1818 C C . GLY A 1 220 ? 8.639 -10.316 28.410 1.00 80.00 220 GLY A C 1
ATOM 1819 O O . GLY A 1 220 ? 9.096 -9.298 28.924 1.00 80.00 220 GLY A O 1
ATOM 1820 N N . ASN A 1 221 ? 9.116 -10.791 27.258 1.00 64.75 221 ASN A N 1
ATOM 1821 C CA . ASN A 1 221 ? 10.174 -10.199 26.458 1.00 64.75 221 ASN A CA 1
ATOM 1822 C C . ASN A 1 221 ? 9.606 -9.024 25.661 1.00 64.75 221 ASN A C 1
ATOM 1824 O O . ASN A 1 221 ? 9.555 -9.032 24.437 1.00 64.75 221 ASN A O 1
ATOM 1828 N N . SER A 1 222 ? 9.208 -7.970 26.371 1.00 58.47 222 SER A N 1
ATOM 1829 C CA . SER A 1 222 ? 8.811 -6.686 25.792 1.00 58.47 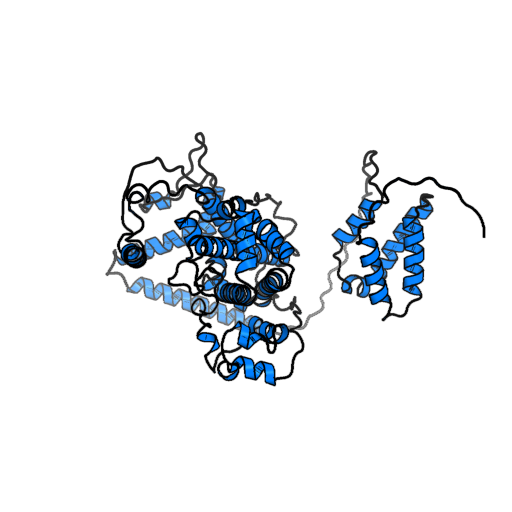222 SER A CA 1
ATOM 1830 C C . SER A 1 222 ? 10.005 -5.865 25.296 1.00 58.47 222 SER A C 1
ATOM 1832 O O . SER A 1 222 ? 9.900 -4.643 25.167 1.00 58.47 222 SER A O 1
ATOM 1834 N N . ASN A 1 223 ? 11.163 -6.491 25.065 1.00 66.56 223 ASN A N 1
ATOM 1835 C CA . ASN A 1 223 ? 12.252 -5.814 24.385 1.00 66.56 223 ASN A CA 1
ATOM 1836 C C . ASN A 1 223 ? 11.773 -5.579 22.958 1.00 66.56 223 ASN A C 1
ATOM 1838 O O . ASN A 1 223 ? 11.694 -6.516 22.168 1.00 66.56 223 ASN A O 1
ATOM 1842 N N . GLN A 1 224 ? 11.401 -4.326 22.678 1.00 67.50 224 GLN A N 1
ATOM 1843 C CA . GLN A 1 224 ? 11.019 -3.856 21.354 1.00 67.50 224 GLN A CA 1
ATOM 1844 C C . GLN A 1 224 ? 12.005 -4.461 20.349 1.00 67.50 224 GLN A C 1
ATOM 1846 O O . GLN A 1 224 ? 13.212 -4.328 20.596 1.00 67.50 224 GLN A O 1
ATOM 1851 N N . PRO A 1 225 ? 11.539 -5.159 19.292 1.00 66.50 225 PRO A N 1
ATOM 1852 C CA . PRO A 1 225 ? 12.426 -5.815 18.346 1.00 66.50 225 PRO A CA 1
ATOM 1853 C C . PRO A 1 225 ? 13.460 -4.796 17.881 1.00 66.50 225 PRO A C 1
ATOM 1855 O O . PRO A 1 225 ? 13.136 -3.858 17.149 1.00 66.50 225 PRO A O 1
ATOM 1858 N N . GLN A 1 226 ? 14.699 -4.906 18.374 1.00 68.94 226 GLN A N 1
ATOM 1859 C CA . GLN A 1 226 ? 15.746 -4.009 17.923 1.00 68.94 226 GLN A CA 1
ATOM 1860 C C . GLN A 1 226 ? 16.011 -4.414 16.486 1.00 68.94 226 GLN A C 1
ATOM 1862 O O . GLN A 1 226 ? 16.645 -5.436 16.230 1.00 68.94 226 GLN A O 1
ATOM 1867 N N . LEU A 1 227 ? 15.502 -3.604 15.560 1.00 66.44 227 LEU A N 1
ATOM 1868 C CA . LEU A 1 227 ? 15.788 -3.657 14.134 1.00 66.44 227 LEU A CA 1
ATOM 1869 C C . LEU A 1 227 ? 17.272 -3.347 13.911 1.00 66.44 227 LEU A C 1
ATOM 1871 O O . LEU A 1 227 ? 17.668 -2.303 13.396 1.00 66.44 227 LEU A O 1
ATOM 1875 N N . GLN A 1 228 ? 18.135 -4.266 14.324 1.00 66.06 228 GLN A N 1
ATOM 1876 C CA . GLN A 1 228 ? 19.501 -4.297 13.865 1.00 66.06 228 GLN A CA 1
ATOM 1877 C C . GLN A 1 228 ? 19.443 -4.916 12.481 1.00 66.06 228 GLN A C 1
ATOM 1879 O O . GLN A 1 228 ? 19.488 -6.134 12.339 1.00 66.06 228 GLN A O 1
ATOM 1884 N N . MET A 1 229 ? 19.308 -4.069 11.455 1.00 61.53 229 MET A N 1
ATOM 1885 C CA . MET A 1 229 ? 19.505 -4.515 10.081 1.00 61.53 229 MET A CA 1
ATOM 1886 C C . MET A 1 229 ? 20.882 -5.160 10.007 1.00 61.53 229 MET A C 1
ATOM 1888 O O . MET A 1 229 ? 21.910 -4.472 10.035 1.00 61.53 229 MET A O 1
ATOM 1892 N N . ASN A 1 230 ? 20.901 -6.490 9.978 1.00 62.25 230 ASN A N 1
ATOM 1893 C CA . ASN A 1 230 ? 22.128 -7.249 9.961 1.00 62.25 230 ASN A CA 1
ATOM 1894 C C . ASN A 1 230 ? 22.763 -7.066 8.583 1.00 62.25 230 ASN A C 1
ATOM 1896 O O . ASN A 1 230 ? 22.563 -7.858 7.664 1.00 62.25 230 ASN A O 1
ATOM 1900 N N . LYS A 1 231 ? 23.571 -6.009 8.442 1.00 62.91 231 LYS A N 1
ATOM 1901 C CA . LYS A 1 231 ? 24.310 -5.693 7.211 1.00 62.91 231 LYS A CA 1
ATOM 1902 C C . LYS A 1 231 ? 25.221 -6.844 6.763 1.00 62.91 231 LYS A C 1
ATOM 1904 O O . LYS A 1 231 ? 25.713 -6.823 5.640 1.00 62.91 231 LYS A O 1
ATOM 1909 N N . ASN A 1 232 ? 25.458 -7.840 7.623 1.00 61.28 232 ASN A N 1
ATOM 1910 C CA . ASN A 1 232 ? 26.278 -9.005 7.321 1.00 61.28 232 ASN A CA 1
ATOM 1911 C C . ASN A 1 232 ? 25.490 -10.197 6.751 1.00 61.28 232 ASN A C 1
ATOM 1913 O O . ASN A 1 232 ? 26.135 -11.097 6.221 1.00 61.28 232 ASN A O 1
ATOM 1917 N N . GLY A 1 233 ? 24.152 -10.211 6.825 1.00 57.09 233 GLY A N 1
ATOM 1918 C CA . GLY A 1 233 ? 23.321 -11.312 6.314 1.00 57.09 233 GLY A CA 1
ATOM 1919 C C . GLY A 1 233 ? 23.222 -11.356 4.785 1.00 57.09 233 GLY A C 1
ATOM 1920 O O . GLY A 1 233 ? 23.162 -12.427 4.195 1.00 57.09 233 GLY A O 1
ATOM 1921 N N . CYS A 1 234 ? 23.335 -10.205 4.118 1.00 55.62 234 CYS A N 1
ATOM 1922 C CA . CYS A 1 234 ? 23.201 -10.082 2.662 1.00 55.62 234 CYS A CA 1
ATOM 1923 C C . CYS A 1 234 ? 24.513 -10.387 1.899 1.00 55.62 234 CYS A C 1
ATOM 1925 O O . CYS A 1 234 ? 24.811 -9.767 0.879 1.00 55.62 234 CYS A O 1
ATOM 1927 N N . ARG A 1 235 ? 25.373 -11.271 2.425 1.00 54.66 235 ARG A N 1
ATOM 1928 C CA . ARG A 1 235 ? 26.745 -11.477 1.909 1.00 54.66 235 ARG A CA 1
ATOM 1929 C C . ARG A 1 235 ? 26.854 -12.415 0.703 1.00 54.66 235 ARG A C 1
ATOM 1931 O O . ARG A 1 235 ? 27.955 -12.549 0.171 1.00 54.66 235 ARG A O 1
ATOM 1938 N N . HIS A 1 236 ? 25.758 -13.028 0.254 1.00 55.03 236 HIS A N 1
ATOM 1939 C CA . HIS A 1 236 ? 25.796 -14.011 -0.835 1.00 55.03 236 HIS A CA 1
ATOM 1940 C C . HIS A 1 236 ? 24.865 -13.745 -2.019 1.00 55.03 236 HIS A C 1
ATOM 1942 O O . HIS A 1 236 ? 24.975 -14.457 -3.017 1.00 55.03 236 HIS A O 1
ATOM 1948 N N . ASP A 1 237 ? 24.046 -12.696 -1.983 1.00 62.84 237 ASP A N 1
ATOM 1949 C CA . ASP A 1 237 ? 23.312 -12.295 -3.180 1.00 62.84 237 ASP A CA 1
ATOM 1950 C C . ASP A 1 237 ? 24.269 -11.610 -4.151 1.00 62.84 237 ASP A C 1
ATOM 1952 O O . ASP A 1 237 ? 25.013 -10.691 -3.787 1.00 62.84 237 ASP A O 1
ATOM 1956 N N . SER A 1 238 ? 24.279 -12.066 -5.404 1.00 74.69 238 SER A N 1
ATOM 1957 C CA . SER A 1 238 ? 25.062 -11.394 -6.431 1.00 74.69 238 SER A CA 1
ATOM 1958 C C . SER A 1 238 ? 24.559 -9.952 -6.543 1.00 74.69 238 SER A C 1
ATOM 1960 O O . SER A 1 238 ? 23.358 -9.699 -6.617 1.00 74.69 238 SER A O 1
ATOM 1962 N N . LEU A 1 239 ? 25.473 -8.977 -6.561 1.00 80.44 239 LEU A N 1
ATOM 1963 C CA . LEU A 1 239 ? 25.129 -7.575 -6.843 1.00 80.44 239 LEU A CA 1
ATOM 1964 C C . LEU A 1 239 ? 24.263 -7.454 -8.108 1.00 80.44 239 LEU A C 1
ATOM 1966 O O . LEU A 1 239 ? 23.393 -6.589 -8.187 1.00 80.44 239 LEU A O 1
ATOM 1970 N N . ASP A 1 240 ? 24.467 -8.369 -9.056 1.00 81.94 240 ASP A N 1
ATOM 1971 C CA . ASP A 1 240 ? 23.664 -8.518 -10.262 1.00 81.94 240 ASP A CA 1
ATOM 1972 C C . ASP A 1 240 ? 22.187 -8.788 -9.956 1.00 81.94 240 ASP A C 1
ATOM 1974 O O . ASP A 1 240 ? 21.330 -8.157 -10.569 1.00 81.94 240 ASP A O 1
ATOM 1978 N N . PHE A 1 241 ? 21.868 -9.657 -8.991 1.00 82.25 241 PHE A N 1
ATOM 1979 C CA . PHE A 1 241 ? 20.489 -9.918 -8.575 1.00 82.25 241 PHE A CA 1
ATOM 1980 C C . PHE A 1 241 ? 19.831 -8.671 -7.975 1.00 82.25 241 PHE A C 1
ATOM 1982 O O . PHE A 1 241 ? 18.722 -8.319 -8.371 1.00 82.25 241 PHE A O 1
ATOM 1989 N N . ILE A 1 242 ? 20.525 -7.954 -7.082 1.00 82.19 242 ILE A N 1
ATOM 1990 C CA . ILE A 1 242 ? 20.009 -6.712 -6.478 1.00 82.19 242 ILE A CA 1
ATOM 1991 C C . ILE A 1 242 ? 19.730 -5.663 -7.563 1.00 82.19 242 ILE A C 1
ATOM 1993 O O . ILE A 1 242 ? 18.685 -5.010 -7.552 1.00 82.19 242 ILE A O 1
ATOM 1997 N N . CYS A 1 243 ? 20.641 -5.514 -8.528 1.00 83.50 243 CYS A N 1
ATOM 1998 C CA . CYS A 1 243 ? 20.458 -4.611 -9.661 1.00 83.50 243 CYS A CA 1
ATOM 1999 C C . CYS A 1 243 ? 19.273 -5.027 -10.544 1.00 83.50 243 CYS A C 1
ATOM 2001 O O . CYS A 1 243 ? 18.424 -4.188 -10.834 1.00 83.50 243 CYS A O 1
ATOM 2003 N N . GLN A 1 244 ? 19.175 -6.308 -10.916 1.00 83.25 244 GLN A N 1
ATOM 2004 C CA . GLN A 1 244 ? 18.068 -6.836 -11.720 1.00 83.25 244 GLN A CA 1
ATOM 2005 C C . GLN A 1 244 ? 16.719 -6.629 -11.030 1.00 83.25 244 GLN A C 1
ATOM 2007 O O . GLN A 1 244 ? 15.781 -6.145 -11.660 1.00 83.25 244 GLN A O 1
ATOM 2012 N N . MET A 1 245 ? 16.644 -6.920 -9.730 1.00 83.62 245 MET A N 1
ATOM 2013 C CA . MET A 1 245 ? 15.455 -6.703 -8.911 1.00 83.62 245 MET A CA 1
ATOM 2014 C C . MET A 1 245 ? 15.061 -5.224 -8.874 1.00 83.62 245 MET A C 1
ATOM 2016 O O . MET A 1 245 ? 13.917 -4.863 -9.146 1.00 83.62 245 MET A O 1
ATOM 2020 N N . SER A 1 246 ? 16.025 -4.356 -8.565 1.00 86.00 246 SER A N 1
ATOM 2021 C CA . SER A 1 246 ? 15.819 -2.910 -8.501 1.00 86.00 246 SER A CA 1
ATOM 2022 C C . SER A 1 246 ? 15.294 -2.361 -9.828 1.00 86.00 246 SER A C 1
ATOM 2024 O O . SER A 1 246 ? 14.357 -1.561 -9.851 1.00 86.00 246 SER A O 1
ATOM 2026 N N . ASP A 1 247 ? 15.869 -2.806 -10.944 1.00 84.38 247 ASP A N 1
ATOM 2027 C CA . ASP A 1 247 ? 15.466 -2.358 -12.270 1.00 84.38 247 ASP A CA 1
ATOM 2028 C C . ASP A 1 247 ? 14.083 -2.912 -12.657 1.00 84.38 247 ASP A C 1
ATOM 2030 O O . ASP A 1 247 ? 13.260 -2.163 -13.185 1.00 84.38 247 ASP A O 1
ATOM 2034 N N . PHE A 1 248 ? 13.783 -4.172 -12.320 1.00 85.38 248 PHE A N 1
ATOM 2035 C CA . PHE A 1 248 ? 12.468 -4.787 -12.529 1.00 85.38 248 PHE A CA 1
ATOM 2036 C C . PHE A 1 248 ? 11.363 -4.035 -11.778 1.00 85.38 248 PHE A C 1
ATOM 2038 O O . PHE A 1 248 ? 10.382 -3.594 -12.383 1.00 85.38 248 PHE A O 1
ATOM 2045 N N . MET A 1 249 ? 11.548 -3.803 -10.475 1.00 86.94 249 MET A N 1
ATOM 2046 C CA . MET A 1 249 ? 10.587 -3.064 -9.652 1.00 86.94 249 MET A CA 1
ATOM 2047 C C . MET A 1 249 ? 10.408 -1.624 -10.151 1.00 86.94 249 MET A C 1
ATOM 2049 O O . MET A 1 249 ? 9.284 -1.130 -10.227 1.00 86.94 249 MET A O 1
ATOM 2053 N N . ASN A 1 250 ? 11.494 -0.951 -10.553 1.00 87.69 250 ASN A N 1
ATOM 2054 C CA . ASN A 1 250 ? 11.417 0.391 -11.135 1.00 87.69 250 ASN A CA 1
ATOM 2055 C C . ASN A 1 250 ? 10.608 0.417 -12.435 1.00 87.69 250 ASN A C 1
ATOM 2057 O O . ASN A 1 250 ? 9.733 1.274 -12.577 1.00 87.69 250 ASN A O 1
ATOM 2061 N N . ARG A 1 251 ? 10.868 -0.512 -13.365 1.00 85.12 251 ARG A N 1
ATOM 2062 C CA . ARG A 1 251 ? 10.123 -0.612 -14.629 1.00 85.12 251 ARG A CA 1
ATOM 2063 C C . ARG A 1 251 ? 8.647 -0.853 -14.379 1.00 85.12 251 ARG A C 1
ATOM 2065 O O . ARG A 1 251 ? 7.818 -0.136 -14.934 1.00 85.12 251 ARG A O 1
ATOM 2072 N N . ASN A 1 252 ? 8.315 -1.809 -13.517 1.00 87.44 252 ASN A N 1
ATOM 2073 C CA . ASN A 1 252 ? 6.923 -2.139 -13.260 1.00 87.44 252 ASN A CA 1
ATOM 2074 C C . ASN A 1 252 ? 6.181 -0.990 -12.560 1.00 87.44 252 ASN A C 1
ATOM 2076 O O . ASN A 1 252 ? 5.074 -0.625 -12.956 1.00 87.44 252 ASN A O 1
ATOM 2080 N N . ARG A 1 253 ? 6.827 -0.340 -11.584 1.00 90.19 253 ARG A N 1
ATOM 2081 C CA . ARG A 1 253 ? 6.303 0.873 -10.947 1.00 90.19 253 ARG A CA 1
ATOM 2082 C C . ARG A 1 253 ? 6.056 1.978 -11.977 1.00 90.19 253 ARG A C 1
ATOM 2084 O O . ARG A 1 253 ? 4.988 2.580 -11.982 1.00 90.19 253 ARG A O 1
ATOM 2091 N N . ASN A 1 254 ? 7.022 2.249 -12.855 1.00 88.69 254 ASN A N 1
ATOM 2092 C CA . ASN A 1 254 ? 6.897 3.288 -13.880 1.00 88.69 254 ASN A CA 1
ATOM 2093 C C . ASN A 1 254 ? 5.799 2.956 -14.906 1.00 88.69 254 ASN A C 1
ATOM 2095 O O . ASN A 1 254 ? 5.031 3.852 -15.255 1.00 88.69 254 ASN A O 1
ATOM 2099 N N . ARG A 1 255 ? 5.666 1.685 -15.316 1.00 89.06 255 ARG A N 1
ATOM 2100 C CA . ARG A 1 255 ? 4.556 1.209 -16.160 1.00 89.06 255 ARG A CA 1
ATOM 2101 C C . ARG A 1 255 ? 3.211 1.526 -15.514 1.00 89.06 255 ARG A C 1
ATOM 2103 O O . ARG A 1 255 ? 2.383 2.198 -16.119 1.00 89.06 255 ARG A O 1
ATOM 2110 N N . LYS A 1 256 ? 3.039 1.156 -14.243 1.00 91.38 256 LYS A N 1
ATOM 2111 C CA . LYS A 1 256 ? 1.807 1.443 -13.500 1.00 91.38 256 LYS A CA 1
ATOM 2112 C C . LYS A 1 256 ? 1.520 2.940 -13.388 1.00 91.38 256 LYS A C 1
ATOM 2114 O O . LYS A 1 256 ? 0.368 3.348 -13.464 1.00 91.38 256 LYS A O 1
ATOM 2119 N N . LYS A 1 257 ? 2.540 3.783 -13.198 1.00 91.94 257 LYS A N 1
ATOM 2120 C CA . LYS A 1 257 ? 2.352 5.245 -13.163 1.00 91.94 257 LYS A CA 1
ATOM 2121 C C . LYS A 1 257 ? 1.852 5.782 -14.501 1.00 91.94 257 LYS A C 1
ATOM 2123 O O . LYS A 1 257 ? 1.005 6.669 -14.519 1.00 91.94 257 LYS A O 1
ATOM 2128 N N . TYR A 1 258 ? 2.379 5.252 -15.602 1.00 90.25 258 TYR A N 1
ATOM 2129 C CA . TYR A 1 258 ? 1.948 5.616 -16.947 1.00 90.25 258 TYR A CA 1
ATOM 2130 C C . TYR A 1 258 ? 0.487 5.221 -17.195 1.00 90.25 258 TYR A C 1
ATOM 2132 O O . TYR A 1 258 ? -0.326 6.067 -17.557 1.00 90.25 258 TYR A O 1
ATOM 2140 N N . GLU A 1 259 ? 0.146 3.968 -16.902 1.00 90.62 259 GLU A N 1
ATOM 2141 C CA . GLU A 1 259 ? -1.215 3.428 -16.981 1.00 90.62 259 GLU A CA 1
ATOM 2142 C C . GLU A 1 259 ? -2.211 4.256 -16.146 1.00 90.62 259 GLU A C 1
ATOM 2144 O O . GLU A 1 259 ? -3.239 4.687 -16.670 1.00 90.62 259 GLU A O 1
ATOM 2149 N N . LEU A 1 260 ? -1.865 4.588 -14.893 1.00 91.31 260 LEU A N 1
ATOM 2150 C CA . LEU A 1 260 ? -2.692 5.445 -14.032 1.00 91.31 260 LEU A CA 1
ATOM 2151 C C . LEU A 1 260 ? -2.964 6.804 -14.670 1.00 91.31 260 LEU A C 1
ATOM 2153 O O . LEU A 1 260 ? -4.093 7.278 -14.649 1.00 91.31 260 LEU A O 1
ATOM 2157 N N . ARG A 1 261 ? -1.944 7.427 -15.266 1.00 88.00 261 ARG A N 1
ATOM 2158 C CA . ARG A 1 261 ? -2.057 8.760 -15.871 1.00 88.00 261 ARG A CA 1
ATOM 2159 C C . ARG A 1 261 ? -3.073 8.812 -17.012 1.00 88.00 261 ARG A C 1
ATOM 2161 O O . ARG A 1 261 ? -3.630 9.874 -17.269 1.00 88.00 261 ARG A O 1
ATOM 2168 N N . ASN A 1 262 ? -3.285 7.684 -17.683 1.00 85.81 262 ASN A N 1
ATOM 2169 C CA . ASN A 1 262 ? -4.186 7.575 -18.822 1.00 85.81 262 ASN A CA 1
ATOM 2170 C C . ASN A 1 262 ? -5.626 7.234 -18.420 1.00 85.81 262 ASN A C 1
ATOM 2172 O O . ASN A 1 262 ? -6.523 7.435 -19.234 1.00 85.81 262 ASN A O 1
ATOM 2176 N N . VAL A 1 263 ? -5.844 6.702 -17.212 1.00 88.94 263 VAL A N 1
ATOM 2177 C CA . VAL A 1 263 ? -7.146 6.167 -16.775 1.00 88.94 263 VAL A CA 1
ATOM 2178 C C . VAL A 1 263 ? -7.794 6.980 -15.654 1.00 88.94 263 VAL A C 1
ATOM 2180 O O . VAL A 1 263 ? -9.017 7.036 -15.535 1.00 88.94 263 VAL A O 1
ATOM 2183 N N . ASP A 1 264 ? -6.982 7.631 -14.837 1.00 87.75 264 ASP A N 1
ATOM 2184 C CA . ASP A 1 264 ? -7.415 8.424 -13.696 1.00 87.75 264 ASP A CA 1
ATOM 2185 C C . ASP A 1 264 ? -8.256 9.640 -14.109 1.00 87.75 264 ASP A C 1
ATOM 2187 O O . ASP A 1 264 ? -7.889 10.382 -15.020 1.00 87.75 264 ASP A O 1
ATOM 2191 N N . GLU A 1 265 ? -9.401 9.825 -13.443 1.00 85.69 265 GLU A N 1
ATOM 2192 C CA . GLU A 1 265 ? -10.425 10.829 -13.774 1.00 85.69 265 GLU A CA 1
ATOM 2193 C C . GLU A 1 265 ? -10.910 10.777 -15.228 1.00 85.69 265 GLU A C 1
ATOM 2195 O O . GLU A 1 265 ? -11.530 11.737 -15.703 1.00 85.69 265 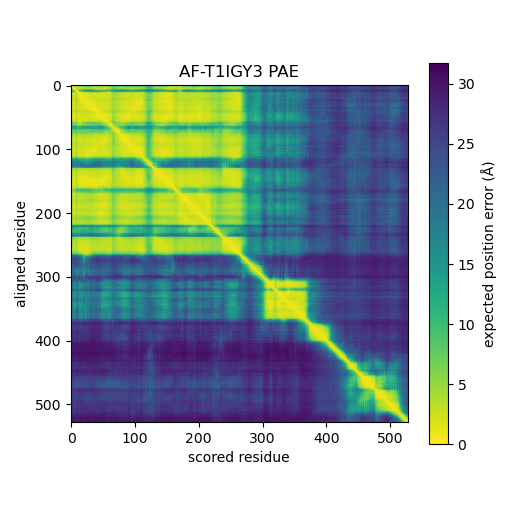GLU A O 1
ATOM 2200 N N . LEU A 1 266 ? -10.695 9.664 -15.946 1.00 78.94 266 LEU A N 1
ATOM 2201 C CA . LEU A 1 266 ? -11.427 9.466 -17.183 1.00 78.94 266 LEU A CA 1
ATOM 2202 C C . LEU A 1 266 ? -12.909 9.548 -16.825 1.00 78.94 266 LEU A C 1
ATOM 2204 O O . LEU A 1 266 ? -13.370 8.800 -15.952 1.00 78.94 266 LEU A O 1
ATOM 2208 N N . PRO A 1 267 ? -13.674 10.453 -17.469 1.00 58.56 267 PRO A N 1
ATOM 2209 C CA . PRO A 1 267 ? -15.104 10.439 -17.291 1.00 58.56 267 PRO A CA 1
ATOM 2210 C C . PRO A 1 267 ? -15.539 9.013 -17.587 1.00 58.56 267 PRO A C 1
ATOM 2212 O O . PRO A 1 267 ? -15.032 8.383 -18.521 1.00 58.56 267 PRO A O 1
ATOM 2215 N N . TYR A 1 268 ? -16.494 8.515 -16.813 1.00 54.66 268 TYR A N 1
ATOM 2216 C CA . TYR A 1 268 ? -17.219 7.268 -17.049 1.00 54.66 268 TYR A CA 1
ATOM 2217 C C . TYR A 1 268 ? -18.010 7.315 -18.387 1.00 54.66 268 TYR A C 1
ATOM 2219 O O . TYR A 1 268 ? -19.116 6.798 -18.530 1.00 54.66 268 TYR A O 1
ATOM 2227 N N . ALA A 1 269 ? -17.466 7.983 -19.402 1.00 44.06 269 ALA A N 1
ATOM 2228 C CA . ALA A 1 269 ? -17.883 8.100 -20.770 1.00 44.06 269 ALA A CA 1
ATOM 2229 C C . ALA A 1 269 ? -17.663 6.751 -21.453 1.00 44.06 269 ALA A C 1
ATOM 2231 O O . ALA A 1 269 ? -16.710 6.576 -22.211 1.00 44.06 269 ALA A O 1
ATOM 2232 N N . LYS A 1 270 ? -18.561 5.798 -21.161 1.00 44.12 270 LYS A N 1
ATOM 2233 C CA . LYS A 1 270 ? -19.275 4.989 -22.172 1.00 44.12 270 LYS A CA 1
ATOM 2234 C C . LYS A 1 270 ? -20.108 3.828 -21.625 1.00 44.12 270 LYS A C 1
ATOM 2236 O O . LYS A 1 270 ? -20.870 3.278 -22.407 1.00 44.12 270 LYS A O 1
ATOM 2241 N N . SER A 1 271 ? -20.065 3.486 -20.334 1.00 46.03 271 SER A N 1
ATOM 2242 C CA . SER A 1 271 ? -20.973 2.449 -19.793 1.00 46.03 271 SER A CA 1
ATOM 2243 C C . SER A 1 271 ? -22.182 2.995 -19.019 1.00 46.03 271 SER A C 1
ATOM 2245 O O . SER A 1 271 ? -23.134 2.256 -18.789 1.00 46.03 271 SER A O 1
ATOM 2247 N N . ALA A 1 272 ? -22.201 4.290 -18.671 1.00 48.41 272 ALA A N 1
ATOM 2248 C CA . ALA A 1 272 ? -23.298 4.905 -17.912 1.00 48.41 272 ALA A CA 1
ATOM 2249 C C . ALA A 1 272 ? -24.367 5.615 -18.772 1.00 48.41 272 ALA A C 1
ATOM 2251 O O . ALA A 1 272 ? -25.468 5.873 -18.282 1.00 48.41 272 ALA A O 1
ATOM 2252 N N . ASN A 1 273 ? -24.112 5.856 -20.065 1.00 43.22 273 ASN A N 1
ATOM 2253 C CA . ASN A 1 273 ? -25.071 6.533 -20.956 1.00 43.22 273 ASN A CA 1
ATOM 2254 C C . ASN A 1 273 ? -26.267 5.662 -21.395 1.00 43.22 273 ASN A C 1
ATOM 2256 O O . ASN A 1 273 ? -27.013 6.066 -22.278 1.00 43.22 273 ASN A O 1
ATOM 2260 N N . ALA A 1 274 ? -26.492 4.502 -20.770 1.00 43.81 274 ALA A N 1
ATOM 2261 C CA . ALA A 1 274 ? -27.687 3.689 -21.004 1.00 43.81 274 ALA A CA 1
ATOM 2262 C C . ALA A 1 274 ? -28.619 3.556 -19.784 1.00 43.81 274 ALA A C 1
ATOM 2264 O O . ALA A 1 274 ? -29.628 2.864 -19.889 1.00 43.81 274 ALA A O 1
ATOM 2265 N N . SER A 1 275 ? -28.337 4.144 -18.607 1.00 44.44 275 SER A N 1
ATOM 2266 C CA . SER A 1 275 ? -29.190 3.859 -17.425 1.00 44.44 275 SER A CA 1
ATOM 2267 C C . SER A 1 275 ? -29.314 4.939 -16.344 1.00 44.44 275 SER A C 1
ATOM 2269 O O . SER A 1 275 ? -29.806 4.631 -15.261 1.00 44.44 275 SER A O 1
ATOM 2271 N N . LEU A 1 276 ? -28.927 6.195 -16.587 1.00 42.41 276 LEU A N 1
ATOM 2272 C CA . LEU A 1 276 ? -29.063 7.252 -15.567 1.00 42.41 276 LEU A CA 1
ATOM 2273 C C . LEU A 1 276 ? -30.404 8.015 -15.562 1.00 42.41 276 LEU A C 1
ATOM 2275 O O . LEU A 1 276 ? -30.571 8.914 -14.747 1.00 42.41 276 LEU A O 1
ATOM 2279 N N . ASN A 1 277 ? -31.406 7.5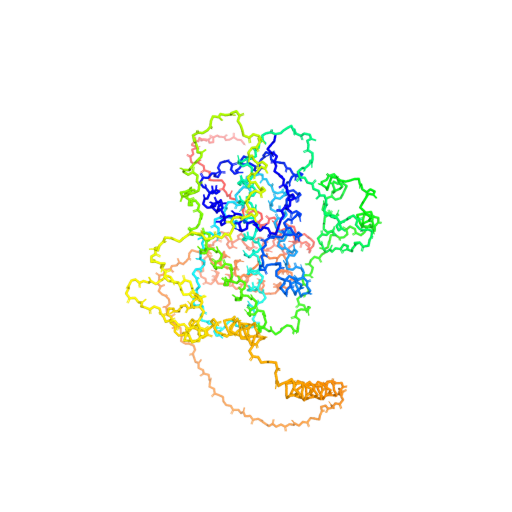80 -16.336 1.00 39.62 277 ASN A N 1
ATOM 2280 C CA . ASN A 1 277 ? -32.791 8.072 -16.229 1.00 39.62 277 ASN A CA 1
ATOM 2281 C C . ASN A 1 277 ? -33.715 7.060 -15.524 1.00 39.62 277 ASN A C 1
ATOM 2283 O O . ASN A 1 277 ? -34.757 6.690 -16.057 1.00 39.62 277 ASN A O 1
ATOM 2287 N N . MET A 1 278 ? -33.344 6.572 -14.337 1.00 36.84 278 MET A N 1
ATOM 2288 C CA . MET A 1 278 ? -34.221 5.708 -13.532 1.00 36.84 278 MET A CA 1
ATOM 2289 C C . MET A 1 278 ? -34.400 6.275 -12.122 1.00 36.84 278 MET A C 1
ATOM 2291 O O . MET A 1 278 ? -33.442 6.545 -11.397 1.00 36.84 278 MET A O 1
ATOM 2295 N N . THR A 1 279 ? -35.670 6.466 -11.771 1.00 38.91 279 THR A N 1
ATOM 2296 C CA . THR A 1 279 ? -36.197 7.066 -10.541 1.00 38.91 279 THR A CA 1
ATOM 2297 C C . THR A 1 279 ? -35.713 6.390 -9.247 1.00 38.91 279 THR A C 1
ATOM 2299 O O . THR A 1 279 ? -35.370 5.207 -9.267 1.00 38.91 279 THR A O 1
ATOM 2302 N N . PRO A 1 280 ? -35.770 7.076 -8.085 1.00 42.72 280 PRO A N 1
ATOM 2303 C CA . PRO A 1 280 ? -35.107 6.663 -6.838 1.00 42.72 280 PRO A CA 1
ATOM 2304 C C . PRO A 1 280 ? -35.593 5.361 -6.174 1.00 42.72 280 PRO A C 1
ATOM 2306 O O . PRO A 1 280 ? -35.071 5.002 -5.125 1.00 42.72 280 PRO A O 1
ATOM 2309 N N . ARG A 1 281 ? -36.572 4.639 -6.735 1.00 40.56 281 ARG A N 1
ATOM 2310 C CA . ARG A 1 281 ? -37.303 3.574 -6.023 1.00 40.56 281 ARG A CA 1
ATOM 2311 C C . ARG A 1 281 ? -36.873 2.128 -6.327 1.00 40.56 281 ARG A C 1
ATOM 2313 O O . ARG A 1 281 ? -37.512 1.214 -5.824 1.00 40.56 281 ARG A O 1
ATOM 2320 N N . SER A 1 282 ? -35.811 1.886 -7.109 1.00 45.38 282 SER A N 1
ATOM 2321 C CA . SER A 1 282 ? -35.365 0.513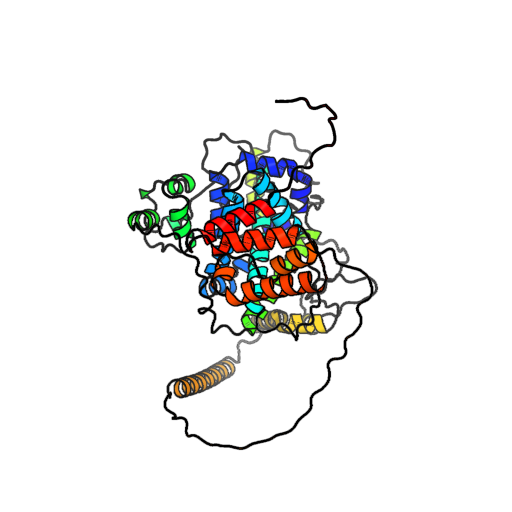 -7.459 1.00 45.38 282 SER A CA 1
ATOM 2322 C C . SER A 1 282 ? -33.883 0.190 -7.192 1.00 45.38 282 SER A C 1
ATOM 2324 O O . SER A 1 282 ? -33.380 -0.839 -7.652 1.00 45.38 282 SER A O 1
ATOM 2326 N N . LYS A 1 283 ? -33.163 1.029 -6.432 1.00 45.72 283 LYS A N 1
ATOM 2327 C CA . LYS A 1 283 ? -31.706 0.884 -6.235 1.00 45.72 283 LYS A CA 1
ATOM 2328 C C . LYS A 1 283 ? -31.289 -0.380 -5.462 1.00 45.72 283 LYS A C 1
ATOM 2330 O O . LYS A 1 283 ? -30.230 -0.931 -5.769 1.00 45.72 283 LYS A O 1
ATOM 2335 N N . ASP A 1 284 ? -32.136 -0.910 -4.580 1.00 49.75 284 ASP A N 1
ATOM 2336 C CA . ASP A 1 284 ? -31.747 -2.020 -3.691 1.00 49.75 284 ASP A CA 1
ATOM 2337 C C . ASP A 1 284 ? -31.749 -3.398 -4.364 1.00 49.75 284 ASP A C 1
ATOM 2339 O O . ASP A 1 284 ? -30.929 -4.255 -4.035 1.00 49.75 284 ASP A O 1
ATOM 2343 N N . LYS A 1 285 ? -32.586 -3.617 -5.388 1.00 42.53 285 LYS A N 1
ATOM 2344 C CA . LYS A 1 285 ? -32.565 -4.878 -6.157 1.00 42.53 285 LYS A CA 1
ATOM 2345 C C . LYS A 1 285 ? -31.493 -4.900 -7.253 1.00 42.53 285 LYS A C 1
ATOM 2347 O O . LYS A 1 285 ? -31.085 -5.977 -7.679 1.00 42.53 285 LYS A O 1
ATOM 2352 N N . LEU A 1 286 ? -30.985 -3.739 -7.677 1.00 40.19 286 LEU A N 1
ATOM 2353 C CA . LEU A 1 286 ? -30.058 -3.634 -8.809 1.00 40.19 286 LEU A CA 1
ATOM 2354 C C . LEU A 1 286 ? -28.570 -3.656 -8.401 1.00 40.19 286 LEU A C 1
ATOM 2356 O O . LEU A 1 286 ? -27.746 -4.132 -9.183 1.00 40.19 286 LEU A O 1
ATOM 2360 N N . LYS A 1 287 ? -28.205 -3.207 -7.186 1.00 45.62 287 LYS A N 1
ATOM 2361 C CA . LYS A 1 287 ? -26.807 -3.242 -6.689 1.00 45.62 287 LYS A CA 1
ATOM 2362 C C . LYS A 1 287 ? -26.274 -4.685 -6.567 1.00 45.62 287 LYS A C 1
ATOM 2364 O O . LYS A 1 287 ? -25.197 -4.978 -7.084 1.00 45.62 287 LYS A O 1
ATOM 2369 N N . ASN A 1 288 ? -27.065 -5.618 -6.025 1.00 46.62 288 ASN A N 1
ATOM 2370 C CA . ASN A 1 288 ? -26.663 -7.030 -5.887 1.00 46.62 288 ASN A CA 1
ATOM 2371 C C . ASN A 1 288 ? -26.711 -7.833 -7.201 1.00 46.62 288 ASN A C 1
ATOM 2373 O O . ASN A 1 288 ? -25.993 -8.822 -7.350 1.00 46.62 288 ASN A O 1
ATOM 2377 N N . GLN A 1 289 ? -27.506 -7.400 -8.185 1.00 42.00 289 GLN A N 1
ATOM 2378 C CA . GLN A 1 289 ? -27.578 -8.047 -9.499 1.00 42.00 289 GLN A CA 1
ATOM 2379 C C . GLN A 1 289 ? -26.454 -7.574 -10.443 1.00 42.00 289 GLN A C 1
ATOM 2381 O O . GLN A 1 289 ? -25.975 -8.350 -11.268 1.00 42.00 289 GLN A O 1
ATOM 2386 N N . LYS A 1 290 ? -25.961 -6.336 -10.282 1.00 42.88 290 LYS A N 1
ATOM 2387 C CA . LYS A 1 290 ? -24.844 -5.782 -11.071 1.00 42.88 290 LYS A CA 1
ATOM 2388 C C . LYS A 1 290 ? -23.481 -6.382 -10.714 1.00 42.88 290 LYS A C 1
ATOM 2390 O O . LYS A 1 290 ? -22.685 -6.593 -11.623 1.00 42.88 290 LYS A O 1
ATOM 2395 N N . LEU A 1 291 ? -23.236 -6.738 -9.446 1.00 43.78 291 LEU A N 1
ATOM 2396 C CA . LEU A 1 291 ? -22.016 -7.468 -9.064 1.00 43.78 291 LEU A CA 1
ATOM 2397 C C . LEU A 1 291 ? -22.011 -8.924 -9.574 1.00 43.78 291 LEU A C 1
ATOM 2399 O O . LEU A 1 291 ? -20.948 -9.444 -9.905 1.00 43.78 291 LEU A O 1
ATOM 2403 N N . LYS A 1 292 ? -23.191 -9.559 -9.676 1.00 44.75 292 LYS A N 1
ATOM 2404 C CA . LYS A 1 292 ? -23.361 -10.938 -10.177 1.00 44.75 292 LYS A CA 1
ATOM 2405 C C . LYS A 1 292 ? -23.364 -11.039 -11.710 1.00 44.75 292 LYS A C 1
ATOM 2407 O O . LYS A 1 292 ? -22.829 -11.994 -12.257 1.00 44.75 292 LYS A O 1
ATOM 2412 N N . ASN A 1 293 ? -23.899 -10.046 -12.424 1.00 40.25 293 ASN A N 1
ATOM 2413 C CA . ASN A 1 293 ? -23.904 -10.037 -13.896 1.00 40.25 293 ASN A CA 1
ATOM 2414 C C . ASN A 1 293 ? -22.551 -9.630 -14.516 1.00 40.25 293 ASN A C 1
ATOM 2416 O O . ASN A 1 293 ? -22.332 -9.854 -15.706 1.00 40.25 293 ASN A O 1
ATOM 2420 N N . PHE A 1 294 ? -21.632 -9.068 -13.723 1.00 40.19 294 PHE A N 1
ATOM 2421 C CA . PHE A 1 294 ? -20.274 -8.715 -14.152 1.00 40.19 294 PHE A CA 1
ATOM 2422 C C . PHE A 1 294 ? -19.406 -9.945 -14.477 1.00 40.19 294 PHE A C 1
ATOM 2424 O O . PHE A 1 294 ? -18.543 -9.871 -15.345 1.00 40.19 294 PHE A O 1
ATOM 2431 N N . GLU A 1 295 ? -19.682 -11.102 -13.871 1.00 48.03 295 GLU A N 1
ATOM 2432 C CA . GLU A 1 295 ? -18.928 -12.345 -14.113 1.00 48.03 295 GLU A CA 1
ATOM 2433 C C . GLU A 1 295 ? -19.189 -12.969 -15.494 1.00 48.03 295 GLU A C 1
ATOM 2435 O O . GLU A 1 295 ? -18.435 -13.836 -15.922 1.00 48.03 295 GLU A O 1
ATOM 2440 N N . LYS A 1 296 ? -20.223 -12.521 -16.224 1.00 41.81 296 LYS A N 1
ATOM 2441 C CA . LYS A 1 296 ? -20.633 -13.134 -17.501 1.00 41.81 296 LYS A CA 1
ATOM 2442 C C . LYS A 1 296 ? -20.249 -12.368 -18.771 1.00 41.81 296 LYS A C 1
ATOM 2444 O O . LYS A 1 296 ? -20.358 -12.944 -19.845 1.00 41.81 296 LYS A O 1
ATOM 2449 N N . ASN A 1 297 ? -19.785 -11.117 -18.692 1.00 38.44 297 ASN A N 1
ATOM 2450 C CA . ASN A 1 297 ? -19.728 -10.232 -19.872 1.00 38.44 297 ASN A CA 1
ATOM 2451 C C . ASN A 1 297 ? -18.325 -9.752 -20.295 1.00 38.44 297 ASN A C 1
ATOM 2453 O O . ASN A 1 297 ? -18.209 -8.779 -21.040 1.00 38.44 297 ASN A O 1
ATOM 2457 N N . VAL A 1 298 ? -17.249 -10.443 -19.907 1.00 38.62 298 VAL A N 1
ATOM 2458 C CA . VAL A 1 298 ? -15.898 -10.172 -20.442 1.00 38.62 298 VAL A CA 1
ATOM 2459 C C . VAL A 1 298 ? -15.725 -10.845 -21.811 1.00 38.62 298 VAL A C 1
ATOM 2461 O O . VAL A 1 298 ? -14.917 -11.749 -21.969 1.00 38.62 298 VAL A O 1
ATOM 2464 N N . THR A 1 299 ? -16.487 -10.416 -22.823 1.00 39.84 299 THR A N 1
ATOM 2465 C CA . THR A 1 299 ? -16.124 -10.677 -24.229 1.00 39.84 299 THR A CA 1
ATOM 2466 C C . THR A 1 299 ? -16.754 -9.661 -25.187 1.00 39.84 299 THR A C 1
ATOM 2468 O O . THR A 1 299 ? -17.967 -9.584 -25.335 1.00 39.84 299 THR A O 1
ATOM 2471 N N . THR A 1 300 ? -15.864 -8.930 -25.872 1.00 45.03 300 THR A N 1
ATOM 2472 C CA . THR A 1 300 ? -15.999 -8.270 -27.190 1.00 45.03 300 THR A CA 1
ATOM 2473 C C . THR A 1 300 ? -17.024 -7.144 -27.405 1.00 45.03 300 THR A C 1
ATOM 2475 O O . THR A 1 300 ? -18.212 -7.384 -27.572 1.00 45.03 300 THR A O 1
ATOM 2478 N N . SER A 1 301 ? -16.520 -5.922 -27.641 1.00 34.41 301 SER A N 1
ATOM 2479 C CA . SER A 1 301 ? -17.031 -5.057 -28.721 1.00 34.41 301 SER A CA 1
ATOM 2480 C C . SER A 1 301 ? -15.925 -4.136 -29.268 1.00 34.41 301 SER A C 1
ATOM 2482 O O . SER A 1 301 ? -15.204 -3.477 -28.519 1.00 34.41 301 SER A O 1
ATOM 2484 N N . THR A 1 302 ? -15.748 -4.137 -30.590 1.00 35.94 302 THR A N 1
ATOM 2485 C CA . THR A 1 302 ? -14.680 -3.451 -31.336 1.00 35.94 302 THR A CA 1
ATOM 2486 C C . THR A 1 302 ? -15.258 -2.310 -32.170 1.00 35.94 302 THR A C 1
ATOM 2488 O O . THR A 1 302 ? -16.063 -2.529 -33.067 1.00 35.94 302 THR A O 1
ATOM 2491 N N . THR A 1 303 ? -14.782 -1.084 -31.938 1.00 38.03 303 THR A N 1
ATOM 2492 C CA . THR A 1 303 ? -14.809 -0.001 -32.937 1.00 38.03 303 THR A CA 1
ATOM 2493 C C . THR A 1 303 ? -13.374 0.478 -33.158 1.00 38.03 303 THR A C 1
ATOM 2495 O O . THR A 1 303 ? -12.642 0.757 -32.207 1.00 38.03 303 THR A O 1
ATOM 2498 N N . ALA A 1 304 ? -12.935 0.481 -34.419 1.00 47.31 304 ALA A N 1
ATOM 2499 C CA . ALA A 1 304 ? -11.539 0.637 -34.817 1.00 47.31 304 ALA A CA 1
ATOM 2500 C C . ALA A 1 304 ? -11.062 2.094 -34.687 1.00 47.31 304 ALA A C 1
ATOM 2502 O O . ALA A 1 304 ? -11.079 2.864 -35.642 1.00 47.31 304 ALA A O 1
ATOM 2503 N N . LYS A 1 305 ? -10.613 2.476 -33.489 1.00 56.47 305 LYS A N 1
ATOM 2504 C CA . LYS A 1 305 ? -9.710 3.619 -33.318 1.00 56.47 305 LYS A CA 1
ATOM 2505 C C . LYS A 1 305 ? -8.285 3.152 -33.596 1.00 56.47 305 LYS A C 1
ATOM 2507 O O . LYS A 1 305 ? -7.864 2.129 -33.056 1.00 56.47 305 LYS A O 1
ATOM 2512 N N . THR A 1 306 ? -7.543 3.897 -34.411 1.00 63.59 306 THR A N 1
ATOM 2513 C CA . THR A 1 306 ? -6.111 3.678 -34.645 1.00 63.59 306 THR A CA 1
ATOM 2514 C C . THR A 1 306 ? -5.386 3.808 -33.306 1.00 63.59 306 THR A C 1
ATOM 2516 O O . THR A 1 306 ? -5.163 4.915 -32.823 1.00 63.59 306 THR A O 1
ATOM 2519 N N . LYS A 1 307 ? -5.108 2.676 -32.648 1.00 75.75 307 LYS A N 1
ATOM 2520 C CA . LYS A 1 307 ? -4.405 2.658 -31.362 1.00 75.75 307 LYS A CA 1
ATOM 2521 C C . LYS A 1 307 ? -3.023 3.282 -31.577 1.00 75.75 307 LYS A C 1
ATOM 2523 O O . LYS A 1 307 ? -2.256 2.787 -32.406 1.00 75.75 307 LYS A O 1
ATOM 2528 N N . VAL A 1 308 ? -2.735 4.369 -30.858 1.00 82.19 308 VAL A N 1
ATOM 2529 C CA . VAL A 1 308 ? -1.374 4.908 -30.741 1.00 82.19 308 VAL A CA 1
ATOM 2530 C C . VAL A 1 308 ? -0.494 3.767 -30.241 1.00 82.19 308 VAL A C 1
ATOM 2532 O O . VAL A 1 308 ? -0.860 3.072 -29.294 1.00 82.19 308 VAL A O 1
ATOM 2535 N N . LYS A 1 309 ? 0.611 3.504 -30.936 1.00 90.69 309 LYS A N 1
ATOM 2536 C CA . LYS A 1 309 ? 1.522 2.421 -30.566 1.00 90.69 309 LYS A CA 1
ATOM 2537 C C . LYS A 1 309 ? 2.484 2.927 -29.505 1.00 90.69 309 LYS A C 1
ATOM 2539 O O . LYS A 1 309 ? 2.958 4.056 -29.577 1.00 90.69 309 LYS A O 1
ATOM 2544 N N . GLU A 1 310 ? 2.808 2.070 -28.552 1.00 93.62 310 GLU A N 1
ATOM 2545 C CA . GLU A 1 310 ? 3.728 2.380 -27.461 1.00 93.62 310 GLU A CA 1
ATOM 2546 C C . GLU A 1 310 ? 4.921 1.423 -27.491 1.00 93.62 310 GLU A C 1
ATOM 2548 O O . GLU A 1 310 ? 4.826 0.287 -27.962 1.00 93.62 310 GLU A O 1
ATOM 2553 N N . CYS A 1 311 ? 6.081 1.903 -27.040 1.00 94.25 311 CYS A N 1
ATOM 2554 C CA . CYS A 1 311 ? 7.282 1.086 -26.960 1.00 94.25 311 CYS A CA 1
ATOM 2555 C C . CYS A 1 311 ? 7.123 0.093 -25.807 1.00 94.25 311 CYS A C 1
ATOM 2557 O O . CYS A 1 311 ? 7.018 0.515 -24.661 1.00 94.25 311 CYS A O 1
ATOM 2559 N N . ALA A 1 312 ? 7.192 -1.207 -26.080 1.00 92.19 312 ALA A N 1
ATOM 2560 C CA . ALA A 1 312 ? 6.967 -2.251 -25.081 1.00 92.19 312 ALA A CA 1
ATOM 2561 C C . ALA A 1 312 ? 8.010 -2.264 -23.946 1.00 92.19 312 ALA A C 1
ATOM 2563 O O . ALA A 1 312 ? 7.758 -2.836 -22.892 1.00 92.19 312 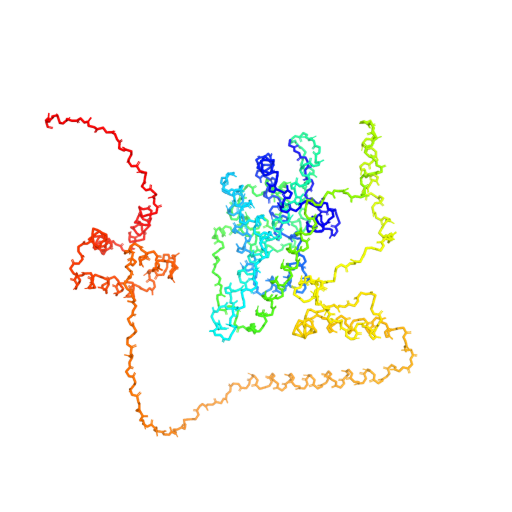ALA A O 1
ATOM 2564 N N . TYR A 1 313 ? 9.173 -1.631 -24.150 1.00 91.75 313 TYR A N 1
ATOM 2565 C CA . TYR A 1 313 ? 10.211 -1.516 -23.122 1.00 91.75 313 TYR A CA 1
ATOM 2566 C C . TYR A 1 313 ? 10.123 -0.210 -22.320 1.00 91.75 313 TYR A C 1
ATOM 2568 O O . TYR A 1 313 ? 10.088 -0.228 -21.094 1.00 91.75 313 TYR A O 1
ATOM 2576 N N . CYS A 1 314 ? 10.134 0.939 -23.008 1.00 88.62 314 CYS A N 1
ATOM 2577 C CA . CYS A 1 314 ? 10.274 2.254 -22.372 1.00 88.62 314 CYS A CA 1
ATOM 2578 C C . CYS A 1 314 ? 8.990 3.091 -22.371 1.00 88.62 314 CYS A C 1
ATOM 2580 O O . CYS A 1 314 ? 9.029 4.236 -21.928 1.00 88.62 314 CYS A O 1
ATOM 2582 N N . TRP A 1 315 ? 7.887 2.560 -22.908 1.00 84.56 315 TRP A N 1
ATOM 2583 C CA . TRP A 1 315 ? 6.548 3.170 -22.887 1.00 84.56 315 TRP A CA 1
ATOM 2584 C C . TRP A 1 315 ? 6.439 4.540 -23.565 1.00 84.56 315 TRP A C 1
ATOM 2586 O O . TRP A 1 315 ? 5.462 5.260 -23.391 1.00 84.56 315 TRP A O 1
ATOM 2596 N N . SER A 1 316 ? 7.431 4.928 -24.370 1.00 88.06 316 SER A N 1
ATOM 2597 C CA . SER A 1 316 ? 7.312 6.118 -25.211 1.00 88.06 316 SER A CA 1
ATOM 2598 C C . SER A 1 316 ? 6.193 5.886 -26.224 1.00 88.06 316 SER A C 1
ATOM 2600 O O . SER A 1 316 ? 6.222 4.856 -26.903 1.00 88.06 316 SER A O 1
ATOM 2602 N N . ALA A 1 317 ? 5.257 6.825 -26.346 1.00 88.62 317 ALA A N 1
ATOM 2603 C CA . ALA A 1 317 ? 4.249 6.812 -27.400 1.00 88.62 317 ALA A CA 1
ATOM 2604 C C . ALA A 1 317 ? 4.887 7.108 -28.768 1.00 88.62 317 ALA A C 1
ATOM 2606 O O . ALA A 1 317 ? 5.908 7.794 -28.855 1.00 88.62 317 ALA A O 1
ATOM 2607 N N . GLU A 1 318 ? 4.319 6.544 -29.832 1.00 88.88 318 GLU A N 1
ATOM 2608 C CA . GLU A 1 318 ? 4.754 6.784 -31.207 1.00 88.88 318 GLU A CA 1
ATOM 2609 C C . GLU A 1 318 ? 4.441 8.234 -31.601 1.00 88.88 318 GLU A C 1
ATOM 2611 O O . GLU A 1 318 ? 3.290 8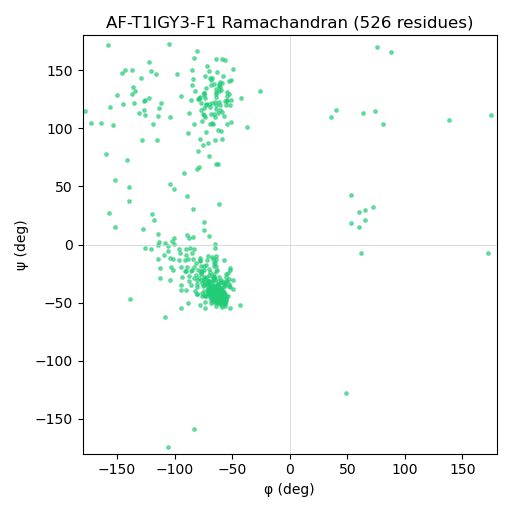.587 -31.857 1.00 88.88 318 GLU A O 1
ATOM 2616 N N . ASP A 1 319 ? 5.474 9.082 -31.649 1.00 82.69 319 ASP A N 1
ATOM 2617 C CA . ASP A 1 319 ? 5.368 10.399 -32.275 1.00 82.69 319 ASP A CA 1
ATOM 2618 C C . ASP A 1 319 ? 5.022 10.208 -33.756 1.00 82.69 319 ASP A C 1
ATOM 2620 O O . ASP A 1 319 ? 5.612 9.359 -34.432 1.00 82.69 319 ASP A O 1
ATOM 2624 N N . SER A 1 320 ? 4.117 11.031 -34.291 1.00 73.38 320 SER A N 1
ATOM 2625 C CA . SER A 1 320 ? 3.573 10.915 -35.656 1.00 73.38 320 SER A CA 1
ATOM 2626 C C . SER A 1 320 ? 4.629 10.808 -36.771 1.00 73.38 320 SER A C 1
ATOM 2628 O O . SER A 1 320 ? 4.332 10.305 -37.854 1.00 73.38 320 SER A O 1
ATOM 2630 N N . ALA A 1 321 ? 5.870 11.228 -36.513 1.00 70.56 321 ALA A N 1
ATOM 2631 C CA . ALA A 1 321 ? 6.983 11.175 -37.455 1.00 70.56 321 ALA A CA 1
ATOM 2632 C C . ALA A 1 321 ? 7.836 9.888 -37.395 1.00 70.56 321 ALA A C 1
ATOM 2634 O O . ALA A 1 321 ? 8.521 9.570 -38.369 1.00 70.56 321 ALA A O 1
ATOM 2635 N N . LYS A 1 322 ? 7.848 9.138 -36.282 1.00 75.50 322 LYS A N 1
ATOM 2636 C CA . LYS A 1 322 ? 8.775 8.005 -36.087 1.00 75.50 322 LYS A CA 1
ATOM 2637 C C . LYS A 1 322 ? 8.032 6.683 -36.005 1.00 75.50 322 LYS A C 1
ATOM 2639 O O . LYS A 1 322 ? 7.426 6.378 -34.993 1.00 75.50 322 LYS A O 1
ATOM 2644 N N . LYS A 1 323 ? 8.186 5.846 -37.033 1.00 85.75 323 LYS A N 1
ATOM 2645 C CA . LYS A 1 323 ? 7.632 4.486 -37.040 1.00 85.75 323 LYS A CA 1
ATOM 2646 C C . LYS A 1 323 ? 8.373 3.591 -36.044 1.00 85.75 323 LYS A C 1
ATOM 2648 O O . LYS A 1 323 ? 9.579 3.375 -36.183 1.00 85.75 323 LYS A O 1
ATOM 2653 N N . PHE A 1 324 ? 7.661 3.030 -35.073 1.00 95.62 324 PHE A N 1
ATOM 2654 C CA . PHE A 1 324 ? 8.220 2.031 -34.165 1.00 95.62 324 PHE A CA 1
ATOM 2655 C C . PHE A 1 324 ? 8.548 0.730 -34.901 1.00 95.62 324 PHE A C 1
ATOM 2657 O O . PHE A 1 324 ? 7.827 0.284 -35.799 1.00 95.62 324 PHE A O 1
ATOM 2664 N N . LYS A 1 325 ? 9.645 0.086 -34.493 1.00 95.62 325 LYS A N 1
ATOM 2665 C CA . LYS A 1 325 ? 10.069 -1.214 -35.018 1.00 95.62 325 LYS A CA 1
ATOM 2666 C C . LYS A 1 325 ? 9.248 -2.318 -34.359 1.00 95.62 325 LYS A C 1
ATOM 2668 O O . LYS A 1 325 ? 9.222 -2.420 -33.137 1.00 95.62 325 LYS A O 1
ATOM 2673 N N . LYS A 1 326 ? 8.598 -3.159 -35.164 1.00 97.19 326 LYS A N 1
ATOM 2674 C CA . LYS A 1 326 ? 7.928 -4.374 -34.682 1.00 97.19 326 LYS A CA 1
ATOM 2675 C C . LYS A 1 326 ? 8.960 -5.440 -34.327 1.00 97.19 326 LYS A C 1
ATOM 2677 O O . LYS A 1 326 ? 9.956 -5.593 -35.038 1.00 97.19 326 LYS A O 1
ATOM 2682 N N . CYS A 1 327 ? 8.692 -6.232 -33.293 1.00 97.44 327 CYS A N 1
ATOM 2683 C CA . CYS A 1 327 ? 9.424 -7.476 -33.084 1.00 97.44 327 CYS A CA 1
ATOM 2684 C C . CYS A 1 327 ? 9.203 -8.401 -34.289 1.00 97.44 327 CYS A C 1
ATOM 2686 O O . CYS A 1 327 ? 8.079 -8.847 -34.523 1.00 97.44 327 CYS A O 1
ATOM 2688 N N . LYS A 1 328 ? 10.265 -8.721 -35.040 1.00 96.94 328 LYS A N 1
ATOM 2689 C CA . LYS A 1 328 ? 10.167 -9.628 -36.195 1.00 96.94 328 LYS A CA 1
ATOM 2690 C C . LYS A 1 328 ? 9.584 -10.986 -35.786 1.00 96.94 328 LYS A C 1
ATOM 2692 O O . LYS A 1 328 ? 8.688 -11.489 -36.446 1.00 96.94 328 LYS A O 1
ATOM 2697 N N . ARG A 1 329 ? 10.000 -11.513 -34.630 1.00 95.81 329 ARG A N 1
ATOM 2698 C CA . ARG A 1 329 ? 9.541 -12.817 -34.140 1.00 95.81 329 ARG A CA 1
ATOM 2699 C C . ARG A 1 329 ? 8.064 -12.832 -33.745 1.00 95.81 329 ARG A C 1
ATOM 2701 O O . ARG A 1 329 ? 7.399 -13.818 -34.025 1.00 95.81 329 ARG A O 1
ATOM 2708 N N . CYS A 1 330 ? 7.527 -11.752 -33.166 1.00 97.06 330 CYS A N 1
ATOM 2709 C CA . CYS A 1 330 ? 6.077 -11.623 -32.944 1.00 97.06 330 CYS A CA 1
ATOM 2710 C C . CYS A 1 330 ? 5.291 -11.719 -34.253 1.00 97.06 330 CYS A C 1
ATOM 2712 O O . CYS A 1 330 ? 4.237 -12.346 -34.297 1.00 97.06 330 CYS A O 1
ATOM 2714 N N . VAL A 1 331 ? 5.797 -11.076 -35.310 1.00 96.12 331 VAL A N 1
ATOM 2715 C CA . VAL A 1 331 ? 5.163 -11.090 -36.632 1.00 96.12 331 VAL A CA 1
ATOM 2716 C C . VAL A 1 331 ? 5.240 -12.490 -37.241 1.00 96.12 331 VAL A C 1
ATOM 2718 O O . VAL A 1 331 ? 4.215 -13.013 -37.674 1.00 96.12 331 VAL A O 1
ATOM 2721 N N . ASP A 1 332 ? 6.416 -13.119 -37.205 1.00 95.12 332 ASP A N 1
ATOM 2722 C CA . ASP A 1 332 ? 6.640 -14.467 -37.741 1.00 95.12 332 ASP A CA 1
ATOM 2723 C C . ASP A 1 332 ? 5.785 -15.522 -37.010 1.00 95.12 332 ASP A C 1
ATOM 2725 O O . ASP A 1 332 ? 5.219 -16.418 -37.632 1.00 95.12 332 ASP A O 1
ATOM 2729 N N . GLU A 1 333 ? 5.634 -15.390 -35.689 1.00 94.25 333 GLU A N 1
ATOM 2730 C CA . GLU A 1 333 ? 4.816 -16.277 -34.850 1.00 94.25 333 GLU A CA 1
ATOM 2731 C C . GLU A 1 333 ? 3.326 -15.893 -34.819 1.00 94.25 333 GLU A C 1
ATOM 2733 O O . GLU A 1 333 ? 2.554 -16.501 -34.079 1.00 94.25 333 GLU A O 1
ATOM 2738 N N . LYS A 1 334 ? 2.910 -14.909 -35.631 1.00 95.44 334 LYS A N 1
ATOM 2739 C CA . LYS A 1 334 ? 1.518 -14.449 -35.782 1.00 95.44 334 LYS A CA 1
ATOM 2740 C C . LYS A 1 334 ? 0.841 -14.079 -34.456 1.00 95.44 334 LYS A C 1
ATOM 2742 O O . LYS A 1 334 ? -0.322 -14.407 -34.227 1.00 95.44 334 LYS A O 1
ATOM 2747 N N . TRP A 1 335 ? 1.561 -13.380 -33.582 1.00 94.31 335 TRP A N 1
ATOM 2748 C CA . TRP A 1 335 ? 0.988 -12.831 -32.354 1.00 94.31 335 TRP A CA 1
ATOM 2749 C C . TRP A 1 335 ? -0.130 -11.835 -32.681 1.00 94.31 335 TRP A C 1
ATOM 2751 O O . TRP A 1 335 ? 0.036 -10.985 -33.559 1.00 94.31 335 TRP A O 1
ATOM 2761 N N . SER A 1 336 ? -1.251 -11.911 -31.957 1.00 90.31 336 SER A N 1
ATOM 2762 C CA . SER A 1 336 ? -2.392 -11.002 -32.146 1.00 90.31 336 SER A CA 1
ATOM 2763 C C . SER A 1 336 ? -2.015 -9.542 -31.887 1.00 90.31 336 SER A C 1
ATOM 2765 O O . SER A 1 336 ? -2.498 -8.644 -32.573 1.00 90.31 336 SER A O 1
ATOM 2767 N N . GLU A 1 337 ? -1.110 -9.311 -30.936 1.00 91.75 337 GLU A N 1
ATOM 2768 C CA . GLU A 1 337 ? -0.589 -7.993 -30.584 1.00 91.75 337 GLU A CA 1
ATOM 2769 C C . GLU A 1 337 ? 0.950 -8.025 -30.599 1.00 91.75 337 GLU A C 1
ATOM 2771 O O . GLU A 1 337 ? 1.581 -8.369 -29.600 1.00 91.75 337 GLU A O 1
ATOM 2776 N N . PRO A 1 338 ? 1.596 -7.728 -31.744 1.00 95.31 338 PRO A N 1
ATOM 2777 C CA . PRO A 1 338 ? 3.051 -7.718 -31.818 1.00 95.31 338 PRO A CA 1
ATOM 2778 C C . PRO A 1 338 ? 3.632 -6.560 -31.000 1.00 95.31 338 PRO A C 1
ATOM 2780 O O . PRO A 1 338 ? 3.111 -5.445 -31.046 1.00 95.31 338 PRO A O 1
ATOM 2783 N N . ARG A 1 339 ? 4.758 -6.794 -30.315 1.00 95.94 339 ARG A N 1
ATOM 2784 C CA . ARG A 1 339 ? 5.464 -5.737 -29.576 1.00 95.94 339 ARG A CA 1
ATOM 2785 C C . ARG A 1 339 ? 6.117 -4.720 -30.516 1.00 95.94 339 ARG A C 1
ATOM 2787 O O . ARG A 1 339 ? 6.655 -5.079 -31.571 1.00 95.94 339 ARG A O 1
ATOM 2794 N N . TYR A 1 340 ? 6.092 -3.454 -30.106 1.00 96.62 340 TYR A N 1
ATOM 2795 C CA . TYR A 1 340 ? 6.676 -2.319 -30.820 1.00 96.62 340 TYR A CA 1
ATOM 2796 C C . TYR A 1 340 ? 7.797 -1.691 -29.997 1.00 96.62 340 TYR A C 1
ATOM 2798 O O . TYR A 1 340 ? 7.716 -1.646 -28.776 1.00 96.62 340 TYR A O 1
ATOM 2806 N N . TYR A 1 341 ? 8.833 -1.175 -30.655 1.00 96.62 341 TYR A N 1
ATOM 2807 C CA . TYR A 1 341 ? 9.975 -0.556 -29.988 1.00 96.62 341 TYR A CA 1
ATOM 2808 C C . TYR A 1 341 ? 10.382 0.743 -30.671 1.00 96.62 341 TYR A C 1
ATOM 2810 O O . TYR A 1 341 ? 10.523 0.801 -31.894 1.00 96.62 341 TYR A O 1
ATOM 2818 N N . CYS A 1 342 ? 10.645 1.777 -29.873 1.00 94.75 342 CYS A N 1
ATOM 2819 C CA . CYS A 1 342 ? 11.107 3.065 -30.387 1.00 94.75 342 CYS A CA 1
ATOM 2820 C C . CYS A 1 342 ? 12.534 2.995 -30.961 1.00 94.75 342 CYS A C 1
ATOM 2822 O O . CYS A 1 342 ? 12.903 3.801 -31.812 1.00 94.75 342 CYS A O 1
ATOM 2824 N N . ASN A 1 343 ? 13.346 2.025 -30.525 1.00 94.94 343 ASN A N 1
ATOM 2825 C CA . ASN A 1 343 ? 14.680 1.753 -31.057 1.00 94.94 343 ASN A CA 1
ATOM 2826 C C . ASN A 1 343 ? 15.130 0.309 -30.760 1.00 94.94 343 ASN A C 1
ATOM 2828 O O . ASN A 1 343 ? 14.491 -0.427 -30.009 1.00 94.94 343 ASN A O 1
ATOM 2832 N N . GLN A 1 344 ? 16.257 -0.091 -31.356 1.00 96.38 344 GLN A N 1
ATOM 2833 C CA . GLN A 1 344 ? 16.819 -1.438 -31.215 1.00 96.38 344 GLN A CA 1
ATOM 2834 C C . GLN A 1 344 ? 17.305 -1.743 -29.790 1.00 96.38 344 GLN A C 1
ATOM 2836 O O . GLN A 1 344 ? 17.226 -2.889 -29.361 1.00 96.38 344 GLN A O 1
ATOM 2841 N N . ASN A 1 345 ? 17.746 -0.737 -29.031 1.00 94.94 345 ASN A N 1
ATOM 2842 C CA . ASN A 1 345 ? 18.193 -0.940 -27.651 1.00 94.94 345 ASN A CA 1
ATOM 2843 C C . ASN A 1 345 ? 17.026 -1.354 -26.748 1.00 94.94 345 ASN A C 1
ATOM 2845 O O . ASN A 1 345 ? 17.164 -2.288 -25.966 1.00 94.94 345 ASN A O 1
ATOM 2849 N N . CYS A 1 346 ? 15.864 -0.716 -26.913 1.00 94.88 346 CYS A N 1
ATOM 2850 C CA . CYS A 1 346 ? 14.630 -1.095 -26.225 1.00 94.88 346 CYS A CA 1
ATOM 2851 C C . CYS A 1 346 ? 14.200 -2.522 -26.578 1.00 94.88 346 CYS A C 1
ATOM 2853 O O . CYS A 1 346 ? 13.838 -3.286 -25.691 1.00 94.88 346 CYS A O 1
ATOM 2855 N N . GLN A 1 347 ? 14.303 -2.903 -27.855 1.00 97.44 347 GLN A N 1
ATOM 2856 C CA . GLN A 1 347 ? 14.017 -4.271 -28.288 1.00 97.44 347 GLN A CA 1
ATOM 2857 C C . GLN A 1 347 ? 14.961 -5.289 -27.636 1.00 97.44 347 GLN A C 1
ATOM 2859 O O . GLN A 1 347 ? 14.498 -6.309 -27.143 1.00 97.44 347 GLN A O 1
ATOM 2864 N N . ILE A 1 348 ? 16.273 -5.029 -27.621 1.00 95.31 348 ILE A N 1
ATOM 2865 C CA . ILE A 1 348 ? 17.265 -5.938 -27.024 1.00 95.31 348 ILE A CA 1
ATOM 2866 C C . ILE A 1 348 ? 17.058 -6.063 -25.511 1.00 95.31 348 ILE A C 1
ATOM 2868 O O . ILE A 1 348 ? 17.195 -7.159 -24.971 1.00 95.31 348 ILE A O 1
ATOM 2872 N N . ALA A 1 349 ? 16.750 -4.959 -24.829 1.00 88.12 349 ALA A N 1
ATOM 2873 C CA . ALA A 1 349 ? 16.535 -4.959 -23.388 1.00 88.12 349 ALA A CA 1
ATOM 2874 C C . ALA A 1 349 ? 15.277 -5.756 -23.005 1.00 88.12 349 ALA A C 1
ATOM 2876 O O . ALA A 1 349 ? 15.377 -6.684 -22.208 1.00 88.12 349 ALA A O 1
ATOM 2877 N N . ASP A 1 350 ? 14.142 -5.487 -23.661 1.00 93.81 350 ASP A N 1
ATOM 2878 C CA . ASP A 1 350 ? 12.897 -6.243 -23.457 1.00 93.81 350 ASP A CA 1
ATOM 2879 C C . ASP A 1 350 ? 13.056 -7.727 -23.810 1.00 93.81 350 ASP A C 1
ATOM 2881 O O . ASP A 1 350 ? 12.569 -8.606 -23.099 1.00 93.81 350 ASP A O 1
ATOM 2885 N N . TRP A 1 351 ? 13.797 -8.019 -24.886 1.00 95.75 351 TRP A N 1
ATOM 2886 C CA . TRP A 1 351 ? 14.109 -9.384 -25.304 1.00 95.75 351 TRP A CA 1
ATOM 2887 C C . TRP A 1 351 ? 14.841 -10.173 -24.222 1.00 95.75 351 TRP A C 1
ATOM 2889 O O . TRP A 1 351 ? 14.455 -11.300 -23.928 1.00 95.75 351 TRP A O 1
ATOM 2899 N N . LYS A 1 352 ? 15.898 -9.592 -23.645 1.00 89.06 352 LYS A N 1
ATOM 2900 C CA . LYS A 1 352 ? 16.716 -10.249 -22.618 1.00 89.06 352 LYS A CA 1
ATOM 2901 C C . LYS A 1 352 ? 15.955 -10.482 -21.319 1.00 89.06 352 LYS A C 1
ATOM 2903 O O . LYS A 1 352 ? 16.274 -11.431 -20.616 1.00 89.06 352 LYS A O 1
ATOM 2908 N N . GLU A 1 353 ? 15.019 -9.602 -20.997 1.00 75.75 353 GLU A N 1
ATOM 2909 C CA . GLU A 1 353 ? 14.353 -9.605 -19.701 1.00 75.75 353 GLU A CA 1
ATOM 2910 C C . GLU A 1 353 ? 13.116 -10.497 -19.660 1.00 75.75 353 GLU A C 1
ATOM 2912 O O . GLU A 1 353 ? 12.983 -11.300 -18.745 1.00 75.75 353 GLU A O 1
ATOM 2917 N N . LEU A 1 354 ? 12.205 -10.342 -20.623 1.00 84.25 354 LEU A N 1
ATOM 2918 C CA . LEU A 1 354 ? 10.876 -10.953 -20.539 1.00 84.25 354 LEU A CA 1
ATOM 2919 C C . LEU A 1 354 ? 10.438 -11.536 -21.876 1.00 84.25 354 LEU A C 1
ATOM 2921 O O . LEU A 1 354 ? 9.972 -12.671 -21.956 1.00 84.25 354 LEU A O 1
ATOM 2925 N N . HIS A 1 355 ? 10.603 -10.769 -22.951 1.00 93.88 355 HIS A N 1
ATOM 2926 C CA . HIS A 1 355 ? 9.939 -11.082 -24.207 1.00 93.88 355 HIS A CA 1
ATOM 2927 C C . HIS A 1 355 ? 10.441 -12.391 -24.844 1.00 93.88 355 HIS A C 1
ATOM 2929 O O . HIS A 1 355 ? 9.682 -13.104 -25.503 1.00 93.88 355 HIS A O 1
ATOM 2935 N N . HIS A 1 356 ? 11.698 -12.774 -24.597 1.00 94.88 356 HIS A N 1
ATOM 2936 C CA . HIS A 1 356 ? 12.205 -14.084 -25.005 1.00 94.88 356 HIS A CA 1
ATOM 2937 C C . HIS A 1 356 ? 11.473 -15.247 -24.316 1.00 94.88 356 HIS A C 1
ATOM 2939 O O . HIS A 1 356 ? 11.122 -16.223 -24.983 1.00 94.88 356 HIS A O 1
ATOM 2945 N N . GLU A 1 357 ? 11.222 -15.151 -23.009 1.00 90.00 357 GLU A N 1
ATOM 2946 C CA . GLU A 1 357 ? 10.516 -16.191 -22.254 1.00 90.00 357 GLU A CA 1
ATOM 2947 C C . GLU A 1 357 ? 9.061 -16.312 -22.700 1.00 90.00 357 GLU A C 1
ATOM 2949 O O . GLU A 1 357 ? 8.558 -17.422 -22.867 1.00 90.00 357 GLU A O 1
ATOM 2954 N N . GLU A 1 358 ? 8.407 -15.190 -22.992 1.00 92.00 358 GLU A N 1
ATOM 2955 C CA . GLU A 1 358 ? 7.053 -15.186 -23.542 1.00 92.00 358 GLU A CA 1
ATOM 2956 C C . GLU A 1 358 ? 6.965 -15.958 -24.869 1.00 92.00 358 GLU A C 1
ATOM 2958 O O . GLU A 1 358 ? 6.056 -16.766 -25.072 1.00 92.00 358 GLU A O 1
ATOM 2963 N N . HIS A 1 359 ? 7.953 -15.778 -25.752 1.00 94.31 359 HIS A N 1
ATOM 2964 C CA . HIS A 1 359 ? 8.073 -16.554 -26.986 1.00 94.31 359 HIS A CA 1
ATOM 2965 C C . HIS A 1 359 ? 8.299 -18.051 -26.719 1.00 94.31 359 HIS A C 1
ATOM 2967 O O . HIS A 1 359 ? 7.698 -18.897 -27.386 1.00 94.31 359 HIS A O 1
ATOM 2973 N N . LEU A 1 360 ? 9.135 -18.410 -25.738 1.00 91.00 360 LEU A N 1
ATOM 2974 C CA . LEU A 1 360 ? 9.336 -19.812 -25.349 1.00 91.00 360 LEU A CA 1
ATOM 2975 C C . LEU A 1 360 ? 8.042 -20.447 -24.822 1.00 91.00 360 LEU A C 1
ATOM 2977 O O . LEU A 1 360 ? 7.702 -21.574 -25.193 1.00 91.00 360 LEU A O 1
ATOM 2981 N N . GLN A 1 361 ? 7.288 -19.719 -24.002 1.00 89.00 361 GLN A N 1
ATOM 2982 C CA . GLN A 1 361 ? 6.003 -20.176 -23.479 1.00 89.00 361 GLN A CA 1
ATOM 2983 C C . GLN A 1 361 ? 4.960 -20.321 -24.589 1.00 89.00 361 GLN A C 1
ATOM 2985 O O . GLN A 1 361 ? 4.263 -21.335 -24.641 1.00 89.00 361 GLN A O 1
ATOM 2990 N N . PHE A 1 362 ? 4.879 -19.356 -25.509 1.00 89.44 362 PHE A N 1
ATOM 2991 C CA . PHE A 1 362 ? 3.982 -19.415 -26.663 1.00 89.44 362 PHE A CA 1
ATOM 2992 C C . PHE A 1 362 ? 4.279 -20.634 -27.544 1.00 89.44 362 PHE A C 1
ATOM 2994 O O . PHE A 1 362 ? 3.369 -21.384 -27.901 1.00 89.44 362 PHE A O 1
ATOM 3001 N N . ARG A 1 363 ? 5.562 -20.905 -27.816 1.00 88.25 363 ARG A N 1
ATOM 3002 C CA . ARG A 1 363 ? 6.000 -22.111 -28.535 1.00 88.25 363 ARG A CA 1
ATOM 3003 C C . ARG A 1 363 ? 5.657 -23.391 -27.793 1.00 88.25 363 ARG A C 1
ATOM 3005 O O . ARG A 1 363 ? 5.254 -24.350 -28.431 1.00 88.25 363 ARG A O 1
ATOM 3012 N N . THR A 1 364 ? 5.789 -23.415 -26.471 1.00 86.62 364 THR A N 1
ATOM 3013 C CA . THR A 1 364 ? 5.440 -24.597 -25.670 1.00 86.62 364 THR A CA 1
ATOM 3014 C C . THR A 1 364 ? 3.934 -24.867 -25.731 1.00 86.62 364 THR A C 1
ATOM 3016 O O . THR A 1 364 ? 3.518 -25.994 -25.987 1.00 86.62 364 THR A O 1
ATOM 3019 N N . LYS A 1 365 ? 3.109 -23.820 -25.594 1.00 86.00 365 LYS A N 1
ATOM 3020 C CA . LYS A 1 365 ? 1.642 -23.912 -25.677 1.00 86.00 365 LYS A CA 1
ATOM 3021 C C . LYS A 1 365 ? 1.153 -24.339 -27.064 1.00 86.00 365 LYS A C 1
ATOM 3023 O O . LYS A 1 365 ? 0.228 -25.140 -27.159 1.00 86.00 365 LYS A O 1
ATOM 3028 N N . ASN A 1 366 ? 1.785 -23.848 -28.129 1.00 84.06 366 ASN A N 1
ATOM 3029 C CA . ASN A 1 366 ? 1.392 -24.173 -29.504 1.00 84.06 366 ASN A CA 1
ATOM 3030 C C . ASN A 1 366 ? 2.053 -25.452 -30.040 1.00 84.06 366 ASN A C 1
ATOM 3032 O O . ASN A 1 366 ? 1.470 -26.139 -30.872 1.00 84.06 366 ASN A O 1
ATOM 3036 N N . GLY A 1 367 ? 3.236 -25.810 -29.541 1.00 68.69 367 GLY A N 1
ATOM 3037 C CA . GLY A 1 367 ? 3.967 -27.028 -29.899 1.00 68.69 367 GLY A CA 1
ATOM 3038 C C . GLY A 1 367 ? 3.335 -28.299 -29.333 1.00 68.69 367 GLY A C 1
ATOM 3039 O O . GLY A 1 367 ? 3.397 -29.342 -29.977 1.00 68.69 367 GLY A O 1
ATOM 3040 N N . LEU A 1 368 ? 2.628 -28.203 -28.200 1.00 56.38 368 LEU A N 1
ATOM 3041 C CA . LEU A 1 368 ? 1.804 -29.295 -27.662 1.00 56.38 368 LEU A CA 1
ATOM 3042 C C . LEU A 1 368 ? 0.626 -29.680 -28.573 1.00 56.38 368 LEU A C 1
ATOM 3044 O O . LEU A 1 368 ? 0.033 -30.735 -28.377 1.00 56.38 368 LEU A O 1
ATOM 3048 N N . LYS A 1 369 ? 0.303 -28.869 -29.589 1.00 53.50 369 LYS A N 1
ATOM 3049 C CA . LYS A 1 369 ? -0.704 -29.216 -30.599 1.00 53.50 369 LYS A CA 1
ATOM 3050 C C . LYS A 1 369 ? -0.121 -29.845 -31.866 1.00 53.50 369 LYS A C 1
ATOM 3052 O O . LYS A 1 369 ? -0.900 -30.266 -32.711 1.00 53.50 369 LYS A O 1
ATOM 3057 N N . ALA A 1 370 ? 1.206 -29.900 -32.022 1.00 48.03 370 ALA A N 1
ATOM 3058 C CA . ALA A 1 370 ? 1.807 -30.152 -33.330 1.00 48.03 370 ALA A CA 1
ATOM 3059 C C . ALA A 1 370 ? 2.591 -31.463 -33.493 1.00 48.03 370 ALA A C 1
ATOM 3061 O O . ALA A 1 370 ? 2.865 -31.782 -34.637 1.00 48.03 370 ALA A O 1
ATOM 3062 N N . ASN A 1 371 ? 2.947 -32.238 -32.456 1.00 45.19 371 ASN A N 1
ATOM 3063 C CA . ASN A 1 371 ? 3.695 -33.496 -32.664 1.00 45.19 371 ASN A CA 1
ATOM 3064 C C . ASN A 1 371 ? 3.480 -34.541 -31.553 1.00 45.19 371 ASN A C 1
ATOM 3066 O O . ASN A 1 371 ? 4.114 -34.482 -30.501 1.00 45.19 371 ASN A O 1
ATOM 3070 N N . SER A 1 372 ? 2.655 -35.553 -31.830 1.00 45.03 372 SER A N 1
ATOM 3071 C CA . SER A 1 372 ? 2.523 -36.794 -31.052 1.00 45.03 372 SER A CA 1
ATOM 3072 C C . SER A 1 372 ? 3.295 -37.960 -31.696 1.00 45.03 372 SER A C 1
ATOM 3074 O O . SER A 1 372 ? 2.733 -39.037 -31.880 1.00 45.03 372 SER A O 1
ATOM 3076 N N . SER A 1 373 ? 4.563 -37.762 -32.090 1.00 47.50 373 SER A N 1
ATOM 3077 C CA . SER A 1 373 ? 5.362 -38.842 -32.709 1.00 47.50 373 SER A CA 1
ATOM 3078 C C . SER A 1 373 ? 6.896 -38.709 -32.618 1.00 47.50 373 SER A C 1
ATOM 3080 O O . SER A 1 373 ? 7.601 -39.246 -33.468 1.00 47.50 373 SER A O 1
ATOM 3082 N N . SER A 1 374 ? 7.465 -38.030 -31.610 1.00 52.16 374 SER A N 1
ATOM 3083 C CA . SER A 1 374 ? 8.925 -38.110 -31.356 1.00 52.16 374 SER A CA 1
ATOM 3084 C C . SER A 1 374 ? 9.306 -37.879 -29.880 1.00 52.16 374 SER A C 1
ATOM 3086 O O . SER A 1 374 ? 10.080 -36.981 -29.541 1.00 52.16 374 SER A O 1
ATOM 3088 N N . SER A 1 375 ? 8.718 -38.673 -28.984 1.00 52.69 375 SER A N 1
ATOM 3089 C CA . SER A 1 375 ? 8.904 -38.590 -27.523 1.00 52.69 375 SER A CA 1
ATOM 3090 C C . SER A 1 375 ? 10.332 -38.925 -27.054 1.00 52.69 375 SER A C 1
ATOM 3092 O O . SER A 1 375 ? 10.796 -38.381 -26.049 1.00 52.69 375 SER A O 1
ATOM 3094 N N . ASP A 1 376 ? 11.074 -39.752 -27.789 1.00 52.00 376 ASP A N 1
ATOM 3095 C CA . ASP A 1 376 ? 12.210 -40.450 -27.171 1.00 52.00 376 ASP A CA 1
ATOM 3096 C C . ASP A 1 376 ? 13.525 -39.650 -27.208 1.00 52.00 376 ASP A C 1
ATOM 3098 O O . ASP A 1 376 ? 14.278 -39.633 -26.234 1.00 52.00 376 ASP A O 1
ATOM 3102 N N . ASN A 1 377 ? 13.735 -38.817 -28.233 1.00 50.00 377 ASN A N 1
ATOM 3103 C CA . ASN A 1 377 ? 14.949 -37.990 -28.346 1.00 50.00 377 ASN A CA 1
ATOM 3104 C C . ASN A 1 377 ? 14.975 -36.781 -27.388 1.00 50.00 377 ASN A C 1
ATOM 3106 O O . ASN A 1 377 ? 16.040 -36.238 -27.077 1.00 50.0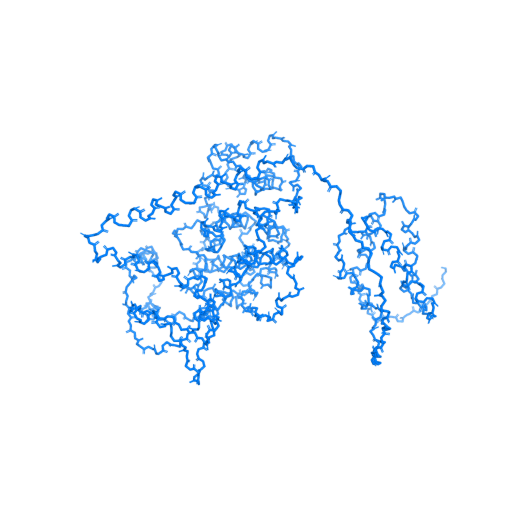0 377 ASN A O 1
ATOM 3110 N N . ALA A 1 378 ? 13.812 -36.327 -26.909 1.00 52.28 378 ALA A N 1
ATOM 3111 C CA . ALA A 1 378 ? 13.723 -35.207 -25.968 1.00 52.28 378 ALA A CA 1
ATOM 3112 C C . ALA A 1 378 ? 14.019 -35.639 -24.523 1.00 52.28 378 ALA A C 1
ATOM 3114 O O . ALA A 1 378 ? 14.557 -34.849 -23.739 1.00 52.28 378 ALA A O 1
ATOM 3115 N N . LYS A 1 379 ? 13.697 -36.892 -24.182 1.00 61.47 379 LYS A N 1
ATOM 3116 C CA . LYS A 1 379 ? 13.934 -37.468 -22.856 1.00 61.47 379 LYS A CA 1
ATOM 3117 C C . LYS A 1 379 ? 15.423 -37.755 -22.642 1.00 61.47 379 LYS A C 1
ATOM 3119 O O . LYS A 1 379 ? 15.986 -37.296 -21.650 1.00 61.47 379 LYS A O 1
ATOM 3124 N N . GLU A 1 380 ? 16.090 -38.331 -23.644 1.00 64.00 380 GLU A N 1
ATOM 3125 C CA . GLU A 1 380 ? 17.529 -38.631 -23.595 1.00 64.00 380 GLU A CA 1
ATOM 3126 C C . GLU A 1 380 ? 18.400 -37.358 -23.501 1.00 64.00 380 GLU A C 1
ATOM 3128 O O . GLU A 1 380 ? 19.375 -37.303 -22.749 1.00 64.00 380 GLU A O 1
ATOM 3133 N N . ARG A 1 381 ? 18.022 -36.271 -24.195 1.00 62.72 381 ARG A N 1
ATOM 3134 C CA . ARG A 1 381 ? 18.713 -34.969 -24.070 1.00 62.72 381 ARG A CA 1
ATOM 3135 C C . ARG A 1 381 ? 18.533 -34.320 -22.697 1.00 62.72 381 ARG A C 1
ATOM 3137 O O . ARG A 1 381 ? 19.455 -33.657 -22.221 1.00 62.72 381 ARG A O 1
ATOM 3144 N N . LYS A 1 382 ? 17.370 -34.486 -22.058 1.00 63.81 382 LYS A N 1
ATOM 3145 C CA . LYS A 1 382 ? 17.137 -33.991 -20.692 1.00 63.81 382 LYS A CA 1
ATOM 3146 C C . LYS A 1 382 ? 17.953 -34.773 -19.666 1.00 63.81 382 LYS A C 1
ATOM 3148 O O . LYS A 1 382 ? 18.531 -34.149 -18.781 1.00 63.81 382 LYS A O 1
ATOM 3153 N N . GLU A 1 383 ? 18.053 -36.092 -19.809 1.00 68.69 383 GLU A N 1
ATOM 3154 C CA . GLU A 1 383 ? 18.852 -36.931 -18.908 1.00 68.69 383 GLU A CA 1
ATOM 3155 C C . GLU A 1 383 ? 20.353 -36.648 -19.035 1.00 68.69 383 GLU A C 1
ATOM 3157 O O . GLU A 1 383 ? 21.007 -36.431 -18.016 1.00 68.69 383 GLU A O 1
ATOM 3162 N N . LYS A 1 384 ? 20.890 -36.508 -20.257 1.00 67.38 384 LYS A N 1
ATOM 3163 C CA . LYS A 1 384 ? 22.314 -36.165 -20.460 1.00 67.38 384 LYS A CA 1
ATOM 3164 C C . LYS A 1 384 ? 22.690 -34.792 -19.890 1.00 67.38 384 LYS A C 1
ATOM 3166 O O . LYS A 1 384 ? 23.747 -34.652 -19.279 1.00 67.38 384 LYS A O 1
ATOM 3171 N N . ASN A 1 385 ? 21.818 -33.790 -20.025 1.00 55.12 385 ASN A N 1
ATOM 3172 C CA . ASN A 1 385 ? 22.060 -32.461 -19.452 1.00 55.12 385 ASN A CA 1
ATOM 3173 C C . ASN A 1 385 ? 21.966 -32.452 -17.918 1.00 55.12 385 ASN A C 1
ATOM 3175 O O . ASN A 1 385 ? 22.706 -31.713 -17.269 1.00 55.12 385 ASN A O 1
ATOM 3179 N N . ASN A 1 386 ? 21.089 -33.275 -17.336 1.00 54.34 386 ASN A N 1
ATOM 3180 C CA . ASN A 1 386 ? 20.964 -33.400 -15.885 1.00 54.34 386 ASN A CA 1
ATOM 3181 C C . ASN A 1 386 ? 22.180 -34.130 -15.286 1.00 54.34 386 ASN A C 1
ATOM 3183 O O . ASN A 1 386 ? 22.746 -33.670 -14.298 1.00 54.34 386 ASN A O 1
ATOM 3187 N N . LEU A 1 387 ? 22.658 -35.192 -15.946 1.00 67.69 387 LEU A N 1
ATOM 3188 C CA . LEU A 1 387 ? 23.859 -35.927 -15.537 1.00 67.69 387 LEU A CA 1
ATOM 3189 C C . LEU A 1 387 ? 25.114 -35.034 -15.573 1.00 67.69 387 LEU A C 1
ATOM 3191 O O . LEU A 1 387 ? 25.863 -34.979 -14.600 1.00 67.69 387 LEU A O 1
ATOM 3195 N N . TYR A 1 388 ? 25.284 -34.249 -16.644 1.00 61.97 388 TYR A N 1
ATOM 3196 C CA . TYR A 1 388 ? 26.383 -33.283 -16.770 1.00 61.97 388 TYR A CA 1
ATOM 3197 C C . TYR A 1 388 ? 26.341 -32.197 -15.680 1.00 61.97 388 TYR A C 1
ATOM 3199 O O . TYR A 1 388 ? 27.376 -31.792 -15.143 1.00 61.97 388 TYR A O 1
ATOM 3207 N N . PHE A 1 389 ? 25.142 -31.727 -15.321 1.00 52.38 389 PHE A N 1
ATOM 3208 C CA . PHE A 1 389 ? 24.970 -30.739 -14.258 1.00 52.38 389 PHE A CA 1
ATOM 3209 C C . PHE A 1 389 ? 25.296 -31.322 -12.876 1.00 52.38 389 PHE A C 1
ATOM 3211 O O . PHE A 1 389 ? 25.983 -30.671 -12.087 1.00 52.38 389 PHE A O 1
ATOM 3218 N N . GLN A 1 390 ? 24.878 -32.561 -12.598 1.00 59.69 390 GLN A N 1
ATOM 3219 C CA . GLN A 1 390 ? 25.197 -33.233 -11.338 1.00 59.69 390 GLN A CA 1
ATOM 3220 C C . GLN A 1 390 ? 26.693 -33.540 -11.190 1.00 59.69 390 GLN A C 1
ATOM 3222 O O . GLN A 1 390 ? 27.242 -33.321 -10.110 1.00 59.69 390 GLN A O 1
ATOM 3227 N N . GLU A 1 391 ? 27.389 -33.934 -12.262 1.00 68.19 391 GLU A N 1
ATOM 3228 C CA . GLU A 1 391 ? 28.850 -34.108 -12.231 1.00 68.19 391 GLU A CA 1
ATOM 3229 C C . GLU A 1 391 ? 29.586 -32.796 -11.928 1.00 68.19 391 GLU A C 1
ATOM 3231 O O . GLU A 1 391 ? 30.501 -32.766 -11.100 1.00 68.19 391 GLU A O 1
ATOM 3236 N N . LYS A 1 392 ? 29.177 -31.678 -12.543 1.00 60.31 392 LYS A N 1
ATOM 3237 C CA . LYS A 1 392 ? 29.794 -30.366 -12.283 1.00 60.31 392 LYS A CA 1
ATOM 3238 C C . LYS A 1 392 ? 29.521 -29.865 -10.867 1.00 60.31 392 LYS A C 1
ATOM 3240 O O . LYS A 1 392 ? 30.426 -29.307 -10.242 1.00 60.31 392 LYS A O 1
ATOM 3245 N N . LEU A 1 393 ? 28.319 -30.103 -10.345 1.00 48.38 393 LEU A N 1
ATOM 3246 C CA . LEU A 1 393 ? 27.957 -29.756 -8.973 1.00 48.38 393 LEU A CA 1
ATOM 3247 C C . LEU A 1 393 ? 28.753 -30.594 -7.959 1.00 48.38 393 LEU A C 1
ATOM 3249 O O . LEU A 1 393 ? 29.273 -30.048 -6.987 1.00 48.38 393 LEU A O 1
ATOM 3253 N N . ALA A 1 394 ? 28.939 -31.890 -8.223 1.00 54.84 394 ALA A N 1
ATOM 3254 C CA . ALA A 1 394 ? 29.753 -32.771 -7.390 1.00 54.84 394 ALA A CA 1
ATOM 3255 C C . ALA A 1 394 ? 31.233 -32.352 -7.376 1.00 54.84 394 ALA A C 1
ATOM 3257 O O . ALA A 1 394 ? 31.845 -32.319 -6.308 1.00 54.84 394 ALA A O 1
ATOM 3258 N N . ILE A 1 395 ? 31.801 -31.962 -8.526 1.00 55.72 395 ILE A N 1
ATOM 3259 C CA . ILE A 1 395 ? 33.172 -31.424 -8.619 1.00 55.72 395 ILE A CA 1
ATOM 3260 C C . ILE A 1 395 ? 33.301 -30.120 -7.822 1.00 55.72 395 ILE A C 1
ATOM 3262 O O . ILE A 1 395 ? 34.265 -29.949 -7.076 1.00 55.72 395 ILE A O 1
ATOM 3266 N N . PHE A 1 396 ? 32.323 -29.217 -7.931 1.00 43.00 396 PHE A N 1
ATOM 3267 C CA . PHE A 1 396 ? 32.326 -27.948 -7.203 1.00 43.00 396 PHE A CA 1
ATOM 3268 C C . PHE A 1 396 ? 32.265 -28.154 -5.682 1.00 43.00 396 PHE A C 1
ATOM 3270 O O . PHE A 1 396 ? 33.058 -27.562 -4.946 1.00 43.00 396 PHE A O 1
ATOM 3277 N N . ILE A 1 397 ? 31.402 -29.061 -5.211 1.00 46.94 397 ILE A N 1
ATOM 3278 C CA . ILE A 1 397 ? 31.308 -29.421 -3.791 1.00 46.94 397 ILE A CA 1
ATOM 3279 C C . ILE A 1 397 ? 32.641 -30.014 -3.310 1.00 46.94 397 ILE A C 1
ATOM 3281 O O . ILE A 1 397 ? 33.180 -29.540 -2.309 1.00 46.94 397 ILE A O 1
ATOM 3285 N N . LYS A 1 398 ? 33.247 -30.938 -4.071 1.00 47.75 398 LYS A N 1
ATOM 3286 C CA . LYS A 1 398 ? 34.546 -31.560 -3.738 1.00 47.75 398 LYS A CA 1
ATOM 3287 C C . LYS A 1 398 ? 35.696 -30.551 -3.637 1.00 47.75 398 LYS A C 1
ATOM 3289 O O . LYS A 1 398 ? 36.566 -30.697 -2.779 1.00 47.75 398 LYS A O 1
ATOM 3294 N N . LEU A 1 399 ? 35.701 -29.528 -4.495 1.00 43.22 399 LEU A N 1
ATOM 3295 C CA . LEU A 1 399 ? 36.699 -28.453 -4.473 1.00 43.22 399 LEU A CA 1
ATOM 3296 C C . LEU A 1 399 ? 36.475 -27.483 -3.305 1.00 43.22 399 LEU A C 1
ATOM 3298 O O . LEU A 1 399 ? 37.439 -26.995 -2.719 1.00 43.22 399 LEU A O 1
ATOM 3302 N N . SER A 1 400 ? 35.219 -27.242 -2.924 1.00 37.50 400 SER A N 1
ATOM 3303 C CA . SER A 1 400 ? 34.872 -26.340 -1.819 1.00 37.50 400 SER A CA 1
ATOM 3304 C C . SER A 1 400 ? 35.152 -26.927 -0.427 1.00 37.50 400 SER A C 1
ATOM 3306 O O . SER A 1 400 ? 35.461 -26.183 0.505 1.00 37.50 400 SER A O 1
ATOM 3308 N N . THR A 1 401 ? 35.117 -28.256 -0.283 1.00 39.56 401 THR A N 1
ATOM 3309 C CA . THR A 1 401 ? 35.367 -28.950 0.992 1.00 39.56 401 THR A CA 1
ATOM 3310 C C . THR A 1 401 ? 36.849 -29.192 1.287 1.00 39.56 401 THR A C 1
ATOM 3312 O O . THR A 1 401 ? 37.202 -29.504 2.422 1.00 39.56 401 THR A O 1
ATOM 3315 N N . ASN A 1 402 ? 37.747 -29.008 0.314 1.00 36.25 402 ASN A N 1
ATOM 3316 C CA . ASN A 1 402 ? 39.175 -29.278 0.486 1.00 36.25 402 ASN A CA 1
ATOM 3317 C C . ASN A 1 402 ? 39.954 -28.026 0.943 1.00 36.25 402 ASN A C 1
ATOM 3319 O O . ASN A 1 402 ? 40.858 -27.528 0.272 1.00 36.25 402 ASN A O 1
ATOM 3323 N N . LYS A 1 403 ? 39.608 -27.490 2.121 1.00 41.41 403 LYS A N 1
ATOM 3324 C CA . LYS A 1 403 ? 40.411 -26.463 2.810 1.00 41.41 403 LYS A CA 1
ATOM 3325 C C . LYS A 1 403 ? 41.588 -27.114 3.538 1.00 41.41 403 LYS A C 1
ATOM 3327 O O . LYS A 1 403 ? 41.554 -27.293 4.751 1.00 41.41 403 LYS A O 1
ATOM 3332 N N . ARG A 1 404 ? 42.656 -27.429 2.804 1.00 38.47 404 ARG A N 1
ATOM 3333 C CA . ARG A 1 404 ? 44.011 -27.594 3.364 1.00 38.47 404 ARG A CA 1
ATOM 3334 C C . ARG A 1 404 ? 45.060 -27.455 2.261 1.00 38.47 404 ARG A C 1
ATOM 3336 O O . ARG A 1 404 ? 45.643 -28.432 1.814 1.00 38.47 404 ARG A O 1
ATOM 3343 N N . LEU A 1 405 ? 45.351 -26.218 1.865 1.00 30.72 405 LEU A N 1
ATOM 3344 C CA . LEU A 1 405 ? 46.632 -25.898 1.238 1.00 30.72 405 LEU A CA 1
ATOM 3345 C C . LEU A 1 405 ? 47.278 -24.738 1.991 1.00 30.72 405 LEU A C 1
ATOM 3347 O O . LEU A 1 405 ? 46.733 -23.641 2.100 1.00 30.72 405 LEU A O 1
ATOM 3351 N N . ARG A 1 406 ? 48.419 -25.073 2.595 1.00 29.95 406 ARG A N 1
ATOM 3352 C CA . ARG A 1 406 ? 49.323 -24.191 3.326 1.00 29.95 406 ARG A CA 1
ATOM 3353 C C . ARG A 1 406 ? 49.886 -23.159 2.349 1.00 29.95 406 ARG A C 1
ATOM 3355 O O . ARG A 1 406 ? 50.339 -23.529 1.269 1.00 29.95 406 ARG A O 1
ATOM 3362 N N . PHE A 1 407 ? 49.891 -21.890 2.744 1.00 26.20 407 PHE A N 1
ATOM 3363 C CA . PHE A 1 407 ? 50.627 -20.851 2.031 1.00 26.20 407 PHE A CA 1
ATOM 3364 C C . PHE A 1 407 ? 52.126 -21.149 2.126 1.00 26.20 407 PHE A C 1
ATOM 3366 O O . PHE A 1 407 ? 52.722 -21.049 3.198 1.00 26.20 407 PHE A O 1
ATOM 3373 N N . VAL A 1 408 ? 52.722 -21.532 0.998 1.00 26.16 408 VAL A N 1
ATOM 3374 C CA . VAL A 1 408 ? 54.170 -21.495 0.801 1.00 26.16 408 VAL A CA 1
ATOM 3375 C C . VAL A 1 408 ? 54.525 -20.089 0.333 1.00 26.16 408 VAL A C 1
ATOM 3377 O O . VAL A 1 408 ? 53.970 -19.571 -0.633 1.00 26.16 408 VAL A O 1
ATOM 3380 N N . ASN A 1 409 ? 55.431 -19.471 1.082 1.00 30.53 409 ASN A N 1
ATOM 3381 C CA . ASN A 1 409 ? 56.034 -18.174 0.820 1.00 30.53 409 ASN A CA 1
ATOM 3382 C C . ASN A 1 409 ? 56.857 -18.228 -0.476 1.00 30.53 409 ASN A C 1
ATOM 3384 O O . ASN A 1 409 ? 57.855 -18.943 -0.530 1.00 30.53 409 ASN A O 1
ATOM 3388 N N . THR A 1 410 ? 56.518 -17.414 -1.475 1.00 27.44 410 THR A N 1
ATOM 3389 C CA . THR A 1 410 ? 57.432 -17.105 -2.586 1.00 27.44 410 THR A CA 1
ATOM 3390 C C . THR A 1 410 ? 57.503 -15.600 -2.809 1.00 27.44 410 THR A C 1
ATOM 3392 O O . THR A 1 410 ? 56.529 -14.958 -3.198 1.00 27.44 410 THR A O 1
ATOM 3395 N N . LYS A 1 411 ? 58.695 -15.059 -2.531 1.00 30.61 411 LYS A N 1
ATOM 3396 C CA . LYS A 1 411 ? 59.167 -13.706 -2.852 1.00 30.61 411 LYS A CA 1
ATOM 3397 C C . LYS A 1 411 ? 59.282 -13.523 -4.369 1.00 30.61 411 LYS A C 1
ATOM 3399 O O . LYS A 1 411 ? 59.861 -14.387 -5.016 1.00 30.61 411 LYS A O 1
ATOM 3404 N N . VAL A 1 412 ? 58.865 -12.365 -4.888 1.00 29.44 412 VAL A N 1
ATOM 3405 C CA . VAL A 1 412 ? 59.217 -11.826 -6.225 1.00 29.44 412 VAL A CA 1
ATOM 3406 C C . VAL A 1 412 ? 59.300 -10.279 -6.119 1.00 29.44 412 VAL A C 1
ATOM 3408 O O . VAL A 1 412 ? 58.638 -9.720 -5.241 1.00 29.44 412 VAL A O 1
ATOM 3411 N N . PRO A 1 413 ? 60.173 -9.581 -6.886 1.00 31.94 413 PRO A N 1
ATOM 3412 C CA . PRO A 1 413 ? 60.950 -8.450 -6.375 1.00 31.94 413 PRO A CA 1
ATOM 3413 C C . PRO A 1 413 ? 60.493 -7.043 -6.804 1.00 31.94 413 PRO A C 1
ATOM 3415 O O . PRO A 1 413 ? 59.643 -6.849 -7.667 1.00 31.94 413 PRO A O 1
ATOM 3418 N N . ASN A 1 414 ? 61.156 -6.076 -6.161 1.00 29.95 414 ASN A N 1
ATOM 3419 C CA . ASN A 1 414 ? 61.240 -4.634 -6.402 1.00 29.95 414 ASN A CA 1
ATOM 3420 C C . ASN A 1 414 ? 60.999 -4.141 -7.841 1.00 29.95 414 ASN A C 1
ATOM 3422 O O . ASN A 1 414 ? 61.722 -4.519 -8.758 1.00 29.95 414 ASN A O 1
ATOM 3426 N N . PHE A 1 415 ? 60.157 -3.108 -7.960 1.00 25.50 415 PHE A N 1
ATOM 3427 C CA . PHE A 1 415 ? 60.295 -2.057 -8.970 1.00 25.50 415 PHE A CA 1
ATOM 3428 C C . PHE A 1 415 ? 60.078 -0.679 -8.324 1.00 25.50 415 PHE A C 1
ATOM 3430 O O . PHE A 1 415 ? 59.043 -0.416 -7.711 1.00 25.50 415 PHE A O 1
ATOM 3437 N N . LYS A 1 416 ? 61.089 0.189 -8.441 1.00 28.83 416 LYS A N 1
ATOM 3438 C CA . LYS A 1 416 ? 61.048 1.623 -8.114 1.00 28.83 416 LYS A CA 1
ATOM 3439 C C . LYS A 1 416 ? 60.819 2.431 -9.395 1.00 28.83 416 LYS A C 1
ATOM 3441 O O . LYS A 1 416 ? 61.415 2.094 -10.412 1.00 28.83 416 LYS A O 1
ATOM 3446 N N . SER A 1 417 ? 60.099 3.547 -9.247 1.00 28.64 417 SER A N 1
ATOM 3447 C CA . SER A 1 417 ? 60.321 4.897 -9.828 1.00 28.64 417 SER A CA 1
ATOM 3448 C C . SER A 1 417 ? 58.982 5.508 -10.295 1.00 28.64 417 SER A C 1
ATOM 3450 O O . SER A 1 417 ? 58.209 4.901 -11.022 1.00 28.64 417 SER A O 1
ATOM 3452 N N . SER A 1 418 ? 58.474 6.506 -9.566 1.00 26.53 418 SER A N 1
ATOM 3453 C CA . SER A 1 418 ? 58.658 7.958 -9.748 1.00 26.53 418 SER A CA 1
ATOM 3454 C C . SER A 1 418 ? 57.760 8.581 -10.825 1.00 26.53 418 SER A C 1
ATOM 3456 O O . SER A 1 418 ? 58.078 8.541 -12.006 1.00 26.53 418 SER A O 1
ATOM 3458 N N . SER A 1 419 ? 56.710 9.283 -10.391 1.00 25.95 419 SER A N 1
ATOM 3459 C CA . SER A 1 419 ? 56.308 10.558 -11.000 1.00 25.95 419 SER A CA 1
ATOM 3460 C C . SER A 1 419 ? 55.361 11.306 -10.058 1.00 25.95 419 SER A C 1
ATOM 3462 O O . SER A 1 419 ? 54.187 10.961 -9.925 1.00 25.95 419 SER A O 1
ATOM 3464 N N . VAL A 1 420 ? 55.887 12.336 -9.400 1.00 28.31 420 VAL A N 1
ATOM 3465 C CA . VAL A 1 420 ? 55.101 13.385 -8.744 1.00 28.31 420 VAL A CA 1
ATOM 3466 C C . VAL A 1 420 ? 54.518 14.260 -9.854 1.00 28.31 420 VAL A C 1
ATOM 3468 O O . VAL A 1 420 ? 55.270 14.833 -10.638 1.00 28.31 420 VAL A O 1
ATOM 3471 N N . LYS A 1 421 ? 53.187 14.357 -9.945 1.00 26.75 421 LYS A N 1
ATOM 3472 C CA . LYS A 1 421 ? 52.514 15.370 -10.767 1.00 26.75 421 LYS A CA 1
ATOM 3473 C C . LYS A 1 421 ? 51.751 16.337 -9.873 1.00 26.75 421 LYS A C 1
ATOM 3475 O O . LYS A 1 421 ? 50.827 15.974 -9.152 1.00 26.75 421 LYS A O 1
ATOM 3480 N N . THR A 1 422 ? 52.204 17.576 -9.961 1.00 25.48 422 THR A N 1
ATOM 3481 C CA . THR A 1 422 ? 51.705 18.814 -9.378 1.00 25.48 422 THR A CA 1
ATOM 3482 C C . THR A 1 422 ? 50.210 19.002 -9.661 1.00 25.48 422 THR A C 1
ATOM 3484 O O . THR A 1 422 ? 49.786 19.002 -10.818 1.00 25.48 422 THR A O 1
ATOM 3487 N N . MET A 1 423 ? 49.406 19.185 -8.610 1.00 21.89 423 MET A N 1
ATOM 3488 C CA . MET A 1 423 ? 48.010 19.625 -8.718 1.00 21.89 423 MET A CA 1
ATOM 3489 C C . MET A 1 423 ? 47.979 21.083 -9.192 1.00 21.89 423 MET A C 1
ATOM 3491 O O . MET A 1 423 ? 48.488 21.972 -8.511 1.00 21.89 423 MET A O 1
ATOM 3495 N N . ARG A 1 424 ? 47.372 21.336 -10.356 1.00 22.84 424 ARG A N 1
ATOM 3496 C CA . ARG A 1 424 ? 47.002 22.688 -10.793 1.00 22.84 424 ARG A CA 1
ATOM 3497 C C . ARG A 1 424 ? 45.717 23.105 -10.078 1.00 22.84 424 ARG A C 1
ATOM 3499 O O . ARG A 1 424 ? 44.712 22.403 -10.164 1.00 22.84 424 ARG A O 1
ATOM 3506 N N . PHE A 1 425 ? 45.751 24.252 -9.407 1.00 22.78 425 PHE A N 1
ATOM 3507 C CA . PHE A 1 425 ? 44.556 24.943 -8.931 1.00 22.78 425 PHE A CA 1
ATOM 3508 C C . PHE A 1 425 ? 43.840 25.605 -10.115 1.00 22.78 425 PHE A C 1
ATOM 3510 O O . PHE A 1 425 ? 44.463 26.315 -10.902 1.00 22.78 425 PHE A O 1
ATOM 3517 N N . ILE A 1 426 ? 42.532 25.374 -10.228 1.00 24.58 426 ILE A N 1
ATOM 3518 C CA . ILE A 1 426 ? 41.626 26.130 -11.101 1.00 24.58 426 ILE A CA 1
ATOM 3519 C C . ILE A 1 426 ? 41.011 27.240 -10.233 1.00 24.58 426 ILE A C 1
ATOM 3521 O O . ILE A 1 426 ? 40.499 26.921 -9.156 1.00 24.58 426 ILE A O 1
ATOM 3525 N N . PRO A 1 427 ? 41.047 28.523 -10.638 1.00 25.77 427 PRO A N 1
ATOM 3526 C CA . PRO A 1 427 ? 40.408 29.584 -9.875 1.00 25.77 427 PRO A CA 1
ATOM 3527 C C . PRO A 1 427 ? 38.892 29.494 -10.075 1.00 25.77 427 PRO A C 1
ATOM 3529 O O . PRO A 1 427 ? 38.394 29.637 -11.191 1.00 25.77 427 PRO A O 1
ATOM 3532 N N . LEU A 1 428 ? 38.148 29.247 -8.996 1.00 27.59 428 LEU A N 1
ATOM 3533 C CA . LEU A 1 428 ? 36.705 29.466 -8.996 1.00 27.59 428 LEU A CA 1
ATOM 3534 C C . LEU A 1 428 ? 36.446 30.964 -8.834 1.00 27.59 428 LEU A C 1
ATOM 3536 O O . LEU A 1 428 ? 36.993 31.614 -7.941 1.00 27.59 428 LEU A O 1
ATOM 3540 N N . GLY A 1 429 ? 35.655 31.491 -9.766 1.00 27.33 429 GLY A N 1
ATOM 3541 C CA . GLY A 1 429 ? 35.258 32.886 -9.849 1.00 27.33 429 GLY A CA 1
ATOM 3542 C C . GLY A 1 429 ? 34.525 33.385 -8.604 1.00 27.33 429 GLY A C 1
ATOM 3543 O O . GLY A 1 429 ? 34.002 32.626 -7.791 1.00 27.33 429 GLY A O 1
ATOM 3544 N N . LYS A 1 430 ? 34.542 34.710 -8.480 1.00 33.16 430 LYS A N 1
ATOM 3545 C CA . LYS A 1 430 ? 34.015 35.514 -7.380 1.00 33.16 430 LYS A CA 1
ATOM 3546 C C . LYS A 1 430 ? 32.491 35.405 -7.257 1.00 33.16 430 LYS A C 1
ATOM 3548 O O . LYS A 1 430 ? 31.806 36.262 -7.786 1.00 33.16 430 LYS A O 1
ATOM 3553 N N . GLU A 1 431 ? 31.984 34.449 -6.487 1.00 33.69 431 GLU A N 1
ATOM 3554 C CA . GLU A 1 431 ? 30.726 34.600 -5.737 1.00 33.69 431 GLU A CA 1
ATOM 3555 C C . GLU A 1 431 ? 30.867 33.846 -4.408 1.00 33.69 431 GLU A C 1
ATOM 3557 O O . GLU A 1 431 ? 31.183 32.656 -4.386 1.00 33.69 431 GLU A O 1
ATOM 3562 N N . SER A 1 432 ? 30.725 34.550 -3.281 1.00 31.59 432 SER A N 1
ATOM 3563 C CA . SER A 1 432 ? 30.849 33.945 -1.954 1.00 31.59 432 SER A CA 1
ATOM 3564 C C . SER A 1 432 ? 29.562 33.193 -1.592 1.00 31.59 432 SER A C 1
ATOM 3566 O O . SER A 1 432 ? 28.482 33.788 -1.588 1.00 31.59 432 SER A O 1
ATOM 3568 N N . PRO A 1 433 ? 29.625 31.900 -1.226 1.00 34.25 433 PRO A N 1
ATOM 3569 C CA . PRO A 1 433 ? 28.515 31.270 -0.534 1.00 34.25 433 PRO A CA 1
ATOM 3570 C C . PRO A 1 433 ? 28.481 31.809 0.897 1.00 34.25 433 PRO A C 1
ATOM 3572 O O . PRO A 1 433 ? 29.514 31.897 1.570 1.00 34.25 433 PRO A O 1
ATOM 3575 N N . LYS A 1 434 ? 27.291 32.166 1.381 1.00 45.34 434 LYS A N 1
ATOM 3576 C CA . LYS A 1 434 ? 27.087 32.559 2.778 1.00 45.34 434 LYS A CA 1
ATOM 3577 C C . LYS A 1 434 ? 27.480 31.381 3.679 1.00 45.34 434 LYS A C 1
ATOM 3579 O O . LYS A 1 434 ? 27.105 30.242 3.428 1.00 45.34 434 LYS A O 1
ATOM 3584 N N . VAL A 1 435 ? 28.222 31.652 4.753 1.00 39.69 435 VAL A N 1
ATOM 3585 C CA . VAL A 1 435 ? 28.821 30.648 5.664 1.00 39.69 435 VAL A CA 1
ATOM 3586 C C . VAL A 1 435 ? 27.793 29.663 6.257 1.00 39.69 435 VAL A C 1
ATOM 3588 O O . VAL A 1 435 ? 28.130 28.512 6.537 1.00 39.69 435 VAL A O 1
ATOM 3591 N N . ALA A 1 436 ? 26.521 30.067 6.361 1.00 35.47 436 ALA A N 1
ATOM 3592 C CA . ALA A 1 436 ? 25.412 29.195 6.758 1.00 35.47 436 ALA A CA 1
ATOM 3593 C C . ALA A 1 436 ? 25.242 27.971 5.830 1.00 35.47 436 ALA A C 1
ATOM 3595 O O . ALA A 1 436 ? 24.916 26.880 6.303 1.00 35.47 436 ALA A O 1
ATOM 3596 N N . ASP A 1 437 ? 25.554 28.111 4.539 1.00 37.88 437 ASP A N 1
ATOM 3597 C CA . ASP A 1 437 ? 25.428 27.033 3.558 1.00 37.88 437 ASP A CA 1
ATOM 3598 C C . ASP A 1 437 ? 26.536 25.980 3.712 1.00 37.88 437 ASP A C 1
ATOM 3600 O O . ASP A 1 437 ? 26.287 24.796 3.494 1.00 37.88 437 ASP A O 1
ATOM 3604 N N . CYS A 1 438 ? 27.730 26.353 4.188 1.00 35.38 438 CYS A N 1
ATOM 3605 C CA . CYS A 1 438 ? 28.822 25.403 4.449 1.00 35.38 438 CYS A CA 1
ATOM 3606 C C . CYS A 1 438 ? 28.517 24.463 5.625 1.00 35.38 438 CYS A C 1
ATOM 3608 O O . CYS A 1 438 ? 28.832 23.267 5.567 1.00 35.38 438 CYS A O 1
ATOM 3610 N N . TYR A 1 439 ? 27.882 24.975 6.683 1.00 37.09 439 TYR A N 1
ATOM 3611 C CA . TYR A 1 439 ? 27.533 24.165 7.852 1.00 37.09 439 TYR A CA 1
ATOM 3612 C C . TYR A 1 439 ? 26.345 23.239 7.547 1.00 37.09 439 TYR A C 1
ATOM 3614 O O . TYR A 1 439 ? 26.409 22.037 7.810 1.00 37.09 439 TYR A O 1
ATOM 3622 N N . VAL A 1 440 ? 25.308 23.753 6.875 1.00 41.53 440 VAL A N 1
ATOM 3623 C CA . VAL A 1 440 ? 24.143 22.958 6.440 1.00 41.53 440 VAL A CA 1
ATOM 3624 C C . VAL A 1 440 ? 24.531 21.904 5.394 1.00 41.53 440 VAL A C 1
ATOM 3626 O O . VAL A 1 440 ? 24.033 20.776 5.444 1.00 41.53 440 VAL A O 1
ATOM 3629 N N . TRP A 1 441 ? 25.461 22.215 4.484 1.00 39.38 441 TRP A N 1
ATOM 3630 C CA . TRP A 1 441 ? 25.998 21.250 3.518 1.00 39.38 441 TRP A CA 1
ATOM 3631 C C . TRP A 1 441 ? 26.766 20.115 4.200 1.00 39.38 441 TRP A C 1
ATOM 3633 O O . TRP A 1 441 ? 26.596 18.948 3.843 1.00 39.38 441 TRP A O 1
ATOM 3643 N N . SER A 1 442 ? 27.557 20.434 5.226 1.00 39.91 442 SER A N 1
ATOM 3644 C CA . SER A 1 442 ? 28.326 19.443 5.985 1.00 39.91 442 SER A CA 1
ATOM 3645 C C . SER A 1 442 ? 27.412 18.519 6.800 1.00 39.91 442 SER A C 1
ATOM 3647 O O . SER A 1 442 ? 27.582 17.302 6.772 1.00 39.91 442 SER A O 1
ATOM 3649 N N . VAL A 1 443 ? 26.372 19.064 7.437 1.00 44.44 443 VAL A N 1
ATOM 3650 C CA . VAL A 1 443 ? 25.378 18.281 8.193 1.00 44.44 443 VAL A CA 1
ATOM 3651 C C . VAL A 1 443 ? 24.556 17.366 7.270 1.00 44.44 443 VAL A C 1
ATOM 3653 O O . VAL A 1 443 ? 24.356 16.193 7.585 1.00 44.44 443 VAL A O 1
ATOM 3656 N N . LYS A 1 444 ? 24.156 17.839 6.080 1.00 42.31 444 LYS A N 1
ATOM 3657 C CA . LYS A 1 444 ? 23.448 17.010 5.083 1.00 42.31 444 LYS A CA 1
ATOM 3658 C C . LYS A 1 444 ? 24.317 15.909 4.470 1.00 42.31 444 LYS A C 1
ATOM 3660 O O . LYS A 1 444 ? 23.797 14.851 4.131 1.00 42.31 444 LYS A O 1
ATOM 3665 N N . LYS A 1 445 ? 25.624 16.136 4.312 1.00 41.66 445 LYS A N 1
ATOM 3666 C CA . LYS A 1 445 ? 26.534 15.186 3.653 1.00 41.66 445 LYS A CA 1
ATOM 3667 C C . LYS A 1 445 ? 26.925 13.994 4.531 1.00 41.66 445 LYS A C 1
ATOM 3669 O O . LYS A 1 445 ? 27.290 12.955 3.986 1.00 41.66 445 LYS A O 1
ATOM 3674 N N . PHE A 1 446 ? 26.865 14.126 5.858 1.00 42.62 446 PHE A N 1
ATOM 3675 C CA . PHE A 1 446 ? 27.404 13.112 6.775 1.00 42.62 446 PHE A CA 1
ATOM 3676 C C . PHE A 1 446 ? 26.371 12.370 7.634 1.00 42.62 446 PHE A C 1
ATOM 3678 O O . PHE A 1 446 ? 26.765 11.460 8.356 1.00 42.62 446 PHE A O 1
ATOM 3685 N N . GLY A 1 447 ? 25.075 12.657 7.472 1.00 35.84 447 GLY A N 1
ATOM 3686 C CA . GLY A 1 447 ? 23.982 11.880 8.063 1.00 35.84 447 GLY A CA 1
ATOM 3687 C C . GLY A 1 447 ? 23.826 12.108 9.569 1.00 35.84 447 GLY A C 1
ATOM 3688 O O . GLY A 1 447 ? 24.685 11.751 10.371 1.00 35.84 447 GLY A O 1
ATOM 3689 N N . CYS A 1 448 ? 22.699 12.689 9.975 1.00 40.19 448 CYS A N 1
ATOM 3690 C CA . CYS A 1 448 ? 22.363 12.873 11.383 1.00 40.19 448 CYS A CA 1
ATOM 3691 C C . CYS A 1 448 ? 21.971 11.533 12.018 1.00 40.19 448 CYS A C 1
ATOM 3693 O O . CYS A 1 448 ? 20.823 11.110 11.936 1.00 40.19 448 CYS A O 1
ATOM 3695 N N . GLY A 1 449 ? 22.919 10.887 12.689 1.00 36.50 449 GLY A N 1
ATOM 3696 C CA . GLY A 1 449 ? 22.641 9.861 13.688 1.00 36.50 449 GLY A CA 1
ATOM 3697 C C . GLY A 1 449 ? 23.561 10.076 14.882 1.00 36.50 449 GLY A C 1
ATOM 3698 O O . GLY A 1 449 ? 24.770 10.205 14.695 1.00 36.50 449 GLY A O 1
ATOM 3699 N N . GLY A 1 450 ? 23.022 10.106 16.106 1.00 38.06 450 GLY A N 1
ATOM 3700 C CA . GLY A 1 450 ? 23.807 10.291 17.341 1.00 38.06 450 GLY A CA 1
ATOM 3701 C C . GLY A 1 450 ? 24.973 9.298 17.493 1.00 38.06 450 GLY A C 1
ATOM 3702 O O . GLY A 1 450 ? 26.001 9.628 18.076 1.00 38.06 450 GLY A O 1
ATOM 3703 N N . ASN A 1 451 ? 24.882 8.131 16.846 1.00 40.62 451 ASN A N 1
ATOM 3704 C CA . ASN A 1 451 ? 25.944 7.121 16.794 1.00 40.62 451 ASN A CA 1
ATOM 3705 C C . ASN A 1 451 ? 27.148 7.499 15.905 1.00 40.62 451 ASN A C 1
ATOM 3707 O O . ASN A 1 451 ? 28.216 6.902 16.035 1.00 40.62 451 ASN A O 1
ATOM 3711 N N . PHE A 1 452 ? 27.012 8.476 15.001 1.00 43.66 452 PHE A N 1
ATOM 3712 C CA . PHE A 1 452 ? 28.110 8.925 14.136 1.00 43.66 452 PHE A CA 1
ATOM 3713 C C . PHE A 1 452 ? 29.122 9.791 14.899 1.00 43.66 452 PHE A C 1
ATOM 3715 O O . PHE A 1 452 ? 30.326 9.683 14.663 1.00 43.66 452 PHE A O 1
ATOM 3722 N N . VAL A 1 453 ? 28.639 10.604 15.845 1.00 46.09 453 VAL A N 1
ATOM 3723 C CA . VAL A 1 453 ? 29.479 11.465 16.695 1.00 46.09 453 VAL A CA 1
ATOM 3724 C C . VAL A 1 453 ? 30.312 10.621 17.662 1.00 46.09 453 VAL A C 1
ATOM 3726 O O . VAL A 1 453 ? 31.497 10.888 17.837 1.00 46.09 453 VAL A O 1
ATOM 3729 N N . LEU A 1 454 ? 29.731 9.552 18.213 1.00 44.66 454 LEU A N 1
ATOM 3730 C CA . LEU A 1 454 ? 30.415 8.665 19.158 1.00 44.66 454 LEU A CA 1
ATOM 3731 C C . LEU A 1 454 ? 31.511 7.818 18.487 1.00 44.66 454 LEU A C 1
ATOM 3733 O O . LEU A 1 454 ? 32.622 7.737 18.997 1.00 44.66 454 LEU A O 1
ATOM 3737 N N . ASN A 1 455 ? 31.254 7.261 17.298 1.00 40.81 455 ASN A N 1
ATOM 3738 C CA . ASN A 1 455 ? 32.202 6.350 16.636 1.00 40.81 455 ASN A CA 1
ATOM 3739 C C . ASN A 1 455 ? 33.301 7.043 15.811 1.00 40.81 455 ASN A C 1
ATOM 3741 O O . ASN A 1 455 ? 34.193 6.374 15.287 1.00 40.81 455 ASN A O 1
ATOM 3745 N N . ARG A 1 456 ? 33.241 8.370 15.635 1.00 54.47 456 ARG A N 1
ATOM 3746 C CA . ARG A 1 456 ? 34.240 9.149 14.876 1.00 54.47 456 ARG A CA 1
ATOM 3747 C C . ARG A 1 456 ? 34.574 10.490 15.533 1.00 54.47 456 ARG A C 1
ATOM 3749 O O . ARG A 1 456 ? 34.808 11.475 14.828 1.00 54.47 456 ARG A O 1
ATOM 3756 N N . LYS A 1 457 ? 34.637 10.501 16.86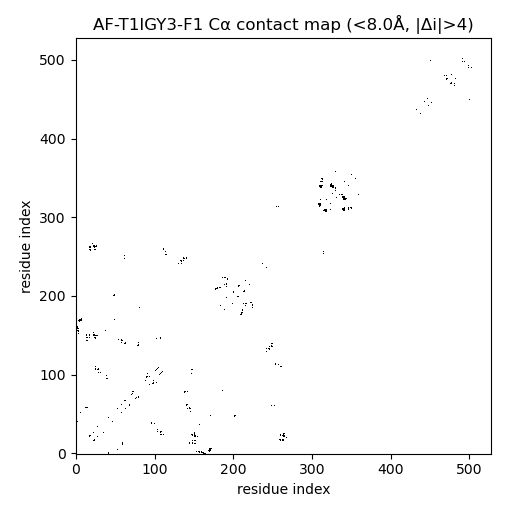9 1.00 58.75 457 LYS A N 1
ATOM 3757 C CA . LYS A 1 457 ? 35.005 11.653 17.708 1.00 58.75 457 LYS A CA 1
ATOM 3758 C C . LYS A 1 457 ? 36.215 12.418 17.156 1.00 58.75 457 LYS A C 1
ATOM 3760 O O . LYS A 1 457 ? 36.096 13.598 16.844 1.00 58.75 457 LYS A O 1
ATOM 3765 N N . ASP A 1 458 ? 37.316 11.721 16.876 1.00 60.44 458 ASP A N 1
ATOM 3766 C CA . ASP A 1 458 ? 38.564 12.338 16.397 1.00 60.44 458 ASP A CA 1
ATOM 3767 C C . ASP A 1 458 ? 38.417 13.054 15.048 1.00 60.44 458 ASP A C 1
ATOM 3769 O O . ASP A 1 458 ? 39.106 14.035 14.765 1.00 60.44 458 ASP A O 1
ATOM 3773 N N . LYS A 1 459 ? 37.521 12.565 14.183 1.00 58.25 459 LYS A N 1
ATOM 3774 C CA . LYS A 1 459 ? 37.301 13.142 12.852 1.00 58.25 459 LYS A CA 1
ATOM 3775 C C . LYS A 1 459 ? 36.409 14.378 12.922 1.00 58.25 459 LYS A C 1
ATOM 3777 O O . LYS A 1 459 ? 36.639 15.330 12.180 1.00 58.25 459 LYS A O 1
ATOM 3782 N N . PHE A 1 460 ? 35.418 14.360 13.811 1.00 59.38 460 PHE A N 1
ATOM 3783 C CA . PHE A 1 460 ? 34.561 15.510 14.083 1.00 59.38 460 PHE A CA 1
ATOM 3784 C C . PHE A 1 460 ? 35.338 16.626 14.795 1.00 59.38 460 PHE A C 1
ATOM 3786 O O . PHE A 1 460 ? 35.293 17.773 14.357 1.00 59.38 460 PHE A O 1
ATOM 3793 N N . GLU A 1 461 ? 36.140 16.284 15.808 1.00 62.47 461 GLU A N 1
ATOM 3794 C CA . GLU A 1 461 ? 37.019 17.237 16.496 1.00 62.47 461 GLU A CA 1
ATOM 3795 C C . GLU A 1 461 ? 38.051 17.859 15.551 1.00 62.47 461 GLU A C 1
ATOM 3797 O O . GLU A 1 461 ? 38.254 19.072 15.577 1.00 62.47 461 GLU A O 1
ATOM 3802 N N . ARG A 1 462 ? 38.673 17.061 14.671 1.00 64.69 462 ARG A N 1
ATOM 3803 C CA . ARG A 1 462 ? 39.612 17.579 13.662 1.00 64.69 462 ARG A CA 1
ATOM 3804 C C . ARG A 1 462 ? 38.931 18.549 12.699 1.00 64.69 462 ARG A C 1
ATOM 3806 O O . ARG A 1 462 ? 39.468 19.617 12.446 1.00 64.69 462 ARG A O 1
ATOM 3813 N N . MET A 1 463 ? 37.724 18.227 12.235 1.00 73.00 463 MET A N 1
ATOM 3814 C CA . MET A 1 463 ? 36.950 19.111 11.359 1.00 73.00 463 MET A CA 1
ATOM 3815 C C . MET A 1 463 ? 36.625 20.451 12.034 1.00 73.00 463 MET A C 1
ATOM 3817 O O . MET A 1 463 ? 36.768 21.494 11.402 1.00 73.00 463 MET A O 1
ATOM 3821 N N . ILE A 1 464 ? 36.212 20.440 13.307 1.00 68.38 464 ILE A N 1
ATOM 3822 C CA . ILE A 1 464 ? 35.955 21.676 14.061 1.00 68.38 464 ILE A CA 1
ATOM 3823 C C . ILE A 1 464 ? 37.250 22.481 14.230 1.00 68.38 464 ILE A C 1
ATOM 3825 O O . ILE A 1 464 ? 37.252 23.683 13.966 1.00 68.38 464 ILE A O 1
ATOM 3829 N N . LYS A 1 465 ? 38.365 21.831 14.589 1.00 67.12 465 LYS A N 1
ATOM 3830 C CA . LYS A 1 465 ? 39.680 22.483 14.717 1.00 67.12 465 LYS A CA 1
ATOM 3831 C C . LYS A 1 465 ? 40.147 23.115 13.404 1.00 67.12 465 LYS A C 1
ATOM 3833 O O . LYS A 1 465 ? 40.617 24.249 13.423 1.00 67.12 465 LYS A O 1
ATOM 3838 N N . ASP A 1 466 ? 39.957 22.436 12.276 1.00 68.25 466 ASP A N 1
ATOM 3839 C CA . ASP A 1 466 ? 40.327 22.944 10.952 1.00 68.25 466 ASP A CA 1
ATOM 3840 C C . ASP A 1 466 ? 39.483 24.169 10.555 1.00 68.25 466 ASP A C 1
ATOM 3842 O O . ASP A 1 466 ? 40.009 25.129 9.990 1.00 68.25 466 ASP A O 1
ATOM 3846 N N . GLN A 1 467 ? 38.187 24.179 10.895 1.00 65.81 467 GLN A N 1
ATOM 3847 C CA . GLN A 1 467 ? 37.295 25.320 10.645 1.00 65.81 467 GLN A CA 1
ATOM 3848 C C . GLN A 1 467 ? 37.627 26.524 11.537 1.00 65.81 467 GLN A C 1
ATOM 3850 O O . GLN A 1 467 ? 37.673 27.650 11.044 1.00 65.81 467 GLN A O 1
ATOM 3855 N N . ILE A 1 468 ? 37.929 26.295 12.820 1.00 66.06 468 ILE A N 1
ATOM 3856 C CA . ILE A 1 468 ? 38.388 27.346 13.744 1.00 66.06 468 ILE A CA 1
ATOM 3857 C C . ILE A 1 468 ? 39.724 27.925 13.263 1.00 66.06 468 ILE A C 1
ATOM 3859 O O . ILE A 1 468 ? 39.884 29.141 13.179 1.00 66.06 468 ILE A O 1
ATOM 3863 N N . HIS A 1 469 ? 40.677 27.066 12.890 1.00 69.62 469 HIS A N 1
ATOM 3864 C CA . HIS A 1 469 ? 41.972 27.500 12.370 1.00 69.62 469 HIS A CA 1
ATOM 3865 C C . HIS A 1 469 ? 41.820 28.324 11.083 1.00 69.62 469 HIS A C 1
ATOM 3867 O O . HIS A 1 469 ? 42.474 29.356 10.925 1.00 69.62 469 HIS A O 1
ATOM 3873 N N . PHE A 1 470 ? 40.925 27.909 10.182 1.00 70.12 470 PHE A N 1
ATOM 3874 C CA . PHE A 1 470 ? 40.612 28.653 8.966 1.00 70.12 470 PHE A CA 1
ATOM 3875 C C . PHE A 1 470 ? 39.996 30.029 9.261 1.00 70.12 470 PHE A C 1
ATOM 3877 O O . PHE A 1 470 ? 40.443 31.019 8.680 1.00 70.12 470 PHE A O 1
ATOM 3884 N N . ALA A 1 471 ? 39.021 30.107 10.173 1.00 63.72 471 ALA A N 1
ATOM 3885 C CA . ALA A 1 471 ? 38.377 31.363 10.562 1.00 63.72 471 ALA A CA 1
ATOM 3886 C C . ALA A 1 471 ? 39.379 32.348 11.188 1.00 63.72 471 ALA A C 1
ATOM 3888 O O . ALA A 1 471 ? 39.462 33.498 10.750 1.00 63.72 471 ALA A O 1
ATOM 3889 N N . ASN A 1 472 ? 40.222 31.869 12.110 1.00 66.25 472 ASN A N 1
ATOM 3890 C CA . ASN A 1 472 ? 41.270 32.671 12.748 1.00 66.25 472 ASN A CA 1
ATOM 3891 C C . ASN A 1 472 ? 42.300 33.177 11.730 1.00 66.25 472 ASN A C 1
ATOM 3893 O O . ASN A 1 472 ? 42.656 34.352 11.732 1.00 66.25 472 ASN A O 1
ATOM 3897 N N . LYS A 1 473 ? 42.733 32.322 10.792 1.00 73.12 473 LYS A N 1
ATOM 3898 C CA . LYS A 1 473 ? 43.672 32.707 9.723 1.00 73.12 473 LYS A CA 1
ATOM 3899 C C . LYS A 1 473 ? 43.098 33.769 8.777 1.00 73.12 473 LYS A C 1
ATOM 3901 O O . LYS A 1 473 ? 43.854 34.442 8.079 1.00 73.12 473 LYS A O 1
ATOM 3906 N N . LYS A 1 474 ? 41.772 33.894 8.709 1.00 73.56 474 LYS A N 1
ATOM 3907 C CA . LYS A 1 474 ? 41.073 34.859 7.855 1.00 73.56 474 LYS A CA 1
ATOM 3908 C C . LYS A 1 474 ? 40.580 36.099 8.602 1.00 73.56 474 LYS A C 1
ATOM 3910 O O . LYS A 1 474 ? 39.991 36.953 7.950 1.00 73.56 474 LYS A O 1
ATOM 3915 N N . GLY A 1 475 ? 40.828 36.210 9.912 1.00 78.75 475 GLY A N 1
ATOM 3916 C CA . GLY A 1 475 ? 40.346 37.329 10.729 1.00 78.75 475 GLY A CA 1
ATOM 3917 C C . GLY A 1 475 ? 38.819 37.440 10.749 1.00 78.75 475 GLY A C 1
ATOM 3918 O O . GLY A 1 475 ? 38.286 38.539 10.845 1.00 78.75 475 GLY A O 1
ATOM 3919 N N . ILE A 1 476 ? 38.108 36.319 10.573 1.00 68.19 476 ILE A N 1
ATOM 3920 C CA . ILE A 1 476 ? 36.644 36.308 10.523 1.00 68.19 476 ILE A CA 1
ATOM 3921 C C . ILE A 1 476 ? 36.128 36.153 11.952 1.00 68.19 476 ILE A C 1
ATOM 3923 O O . ILE A 1 476 ? 36.001 35.035 12.453 1.00 68.19 476 ILE A O 1
ATOM 3927 N N . GLU A 1 477 ? 35.803 37.273 12.592 1.00 55.72 477 GLU A N 1
ATOM 3928 C CA . GLU A 1 477 ? 34.956 37.270 13.783 1.00 55.72 477 GLU A CA 1
ATOM 3929 C C . GLU A 1 477 ? 33.516 36.997 13.342 1.00 55.72 477 GLU A C 1
ATOM 3931 O O . GLU A 1 477 ? 32.880 37.785 12.645 1.00 55.72 477 GLU A O 1
ATOM 3936 N N . CYS A 1 478 ? 33.019 35.810 13.674 1.00 63.47 478 CYS A N 1
ATOM 3937 C CA . CYS A 1 478 ? 31.646 35.418 13.405 1.00 63.47 478 CYS A CA 1
ATOM 3938 C C . CYS A 1 478 ? 31.029 34.944 14.715 1.00 63.47 478 CYS A C 1
ATOM 3940 O O . CYS A 1 478 ? 31.524 33.988 15.311 1.00 63.47 478 CYS A O 1
ATOM 3942 N N . ASP A 1 479 ? 29.917 35.559 15.120 1.00 56.44 479 ASP A N 1
ATOM 3943 C CA . ASP A 1 479 ? 29.166 35.194 16.331 1.00 56.44 479 ASP A CA 1
ATOM 3944 C C . ASP A 1 479 ? 28.819 33.700 16.375 1.00 56.44 479 ASP A C 1
ATOM 3946 O O . ASP A 1 479 ? 28.758 33.088 17.438 1.00 56.44 479 ASP A O 1
ATOM 3950 N N . ILE A 1 480 ? 28.649 33.076 15.204 1.00 55.66 480 ILE A N 1
ATOM 3951 C CA . ILE A 1 480 ? 28.390 31.639 15.069 1.00 55.66 480 ILE A CA 1
ATOM 3952 C C . ILE A 1 480 ? 29.637 30.817 15.416 1.00 55.66 480 ILE A C 1
ATOM 3954 O O . ILE A 1 480 ? 29.509 29.766 16.038 1.00 55.66 480 ILE A O 1
ATOM 3958 N N . CYS A 1 481 ? 30.835 31.282 15.054 1.00 56.28 481 CYS A N 1
ATOM 3959 C CA . CYS A 1 481 ? 32.093 30.628 15.412 1.00 56.28 481 CYS A CA 1
ATOM 3960 C C . CYS A 1 481 ? 32.381 30.760 16.913 1.00 56.28 481 CYS A C 1
ATOM 3962 O O . CYS A 1 481 ? 32.721 29.752 17.527 1.00 56.28 481 CYS A O 1
ATOM 3964 N N . SER A 1 482 ? 32.168 31.936 17.520 1.00 62.47 482 SER A N 1
ATOM 3965 C CA . SER A 1 482 ? 32.268 32.099 18.984 1.00 62.47 482 SER A CA 1
ATOM 3966 C C . SER A 1 482 ? 31.258 31.221 19.716 1.00 62.47 482 SER A C 1
ATOM 3968 O O . SER A 1 482 ? 31.636 30.448 20.591 1.00 62.47 482 SER A O 1
ATOM 3970 N N . MET A 1 483 ? 29.995 31.219 19.279 1.00 68.38 483 MET A N 1
ATOM 3971 C CA . MET A 1 483 ? 28.965 30.357 19.858 1.00 68.38 483 MET A CA 1
ATOM 3972 C C . MET A 1 483 ? 29.295 28.865 19.690 1.00 68.38 483 MET A C 1
ATOM 3974 O O . MET A 1 483 ? 29.058 28.077 20.601 1.00 68.38 483 MET A O 1
ATOM 3978 N N . ALA A 1 484 ? 29.859 28.454 18.550 1.00 60.75 484 ALA A N 1
ATOM 3979 C CA . ALA A 1 484 ? 30.285 27.073 18.326 1.00 60.75 484 ALA A CA 1
ATOM 3980 C C . ALA A 1 484 ? 31.482 26.679 19.208 1.00 60.75 484 ALA A C 1
ATOM 3982 O O . ALA A 1 484 ? 31.534 25.545 19.683 1.00 60.75 484 ALA A O 1
ATOM 3983 N N . ILE A 1 485 ? 32.417 27.603 19.451 1.00 62.59 485 ILE A N 1
ATOM 3984 C CA . ILE A 1 485 ? 33.548 27.408 20.367 1.00 62.59 485 ILE A CA 1
ATOM 3985 C C . ILE A 1 485 ? 33.047 27.269 21.808 1.00 62.59 485 ILE A C 1
ATOM 3987 O O . ILE A 1 485 ? 33.454 26.334 22.497 1.00 62.59 485 ILE A O 1
ATOM 3991 N N . ASP A 1 486 ? 32.130 28.130 22.246 1.00 67.50 486 ASP A N 1
ATOM 3992 C CA . ASP A 1 486 ? 31.579 28.086 23.603 1.00 67.50 486 ASP A CA 1
ATOM 3993 C C . ASP A 1 486 ? 30.719 26.839 23.832 1.00 67.50 486 ASP A C 1
ATOM 3995 O O . ASP A 1 486 ? 30.858 26.169 24.854 1.00 67.50 486 ASP A O 1
ATOM 3999 N N . LEU A 1 487 ? 29.904 26.445 22.847 1.00 70.50 487 LEU A N 1
ATOM 4000 C CA . LEU A 1 487 ? 29.161 25.183 22.888 1.00 70.50 487 LEU A CA 1
ATOM 4001 C C . LEU A 1 487 ? 30.093 23.967 22.910 1.00 70.50 487 LEU A C 1
ATOM 4003 O O . LEU A 1 487 ? 29.779 22.973 23.561 1.00 70.50 487 LEU A O 1
ATOM 4007 N N . HIS A 1 488 ? 31.238 24.027 22.224 1.00 67.94 488 HIS A N 1
ATOM 4008 C CA . HIS A 1 488 ? 32.224 22.951 22.258 1.00 67.94 488 HIS A CA 1
ATOM 4009 C C . HIS A 1 488 ? 32.941 22.869 23.612 1.00 67.94 488 HIS A C 1
ATOM 4011 O O . HIS A 1 488 ? 33.120 21.766 24.122 1.00 67.94 488 HIS A O 1
ATOM 4017 N N . LYS A 1 489 ? 33.289 24.005 24.231 1.00 67.69 489 LYS A N 1
ATOM 4018 C CA . LYS A 1 489 ? 33.846 24.037 25.595 1.00 67.69 489 LYS A CA 1
ATOM 4019 C C . LYS A 1 489 ? 32.861 23.454 26.611 1.00 67.69 489 LYS A C 1
ATOM 4021 O O . LYS A 1 489 ? 33.215 22.516 27.317 1.00 67.69 489 LYS A O 1
ATOM 4026 N N . GLN A 1 490 ? 31.601 23.893 26.575 1.00 72.12 490 GLN A N 1
ATOM 4027 C CA . GLN A 1 490 ? 30.534 23.348 27.427 1.00 72.12 490 GLN A CA 1
ATOM 4028 C C . GLN A 1 490 ? 30.315 21.843 27.196 1.00 72.12 490 GLN A C 1
ATOM 4030 O O . GLN A 1 490 ? 30.114 21.088 28.142 1.00 72.12 490 GLN A O 1
ATOM 4035 N N . PHE A 1 491 ? 30.402 21.375 25.947 1.00 73.88 491 PHE A N 1
ATOM 4036 C CA . PHE A 1 491 ? 30.304 19.948 25.621 1.00 73.88 491 PHE A CA 1
ATOM 4037 C C . PHE A 1 491 ? 31.458 19.117 26.208 1.00 73.88 491 PHE A C 1
ATOM 4039 O O . PHE A 1 491 ? 31.263 17.956 26.580 1.00 73.88 491 PHE A O 1
ATOM 4046 N N . LEU A 1 492 ? 32.667 19.680 26.276 1.00 66.75 492 LEU A N 1
ATOM 4047 C CA . LEU A 1 492 ? 33.832 18.996 26.838 1.00 66.75 492 LEU A CA 1
ATOM 4048 C C . LEU A 1 492 ? 33.777 18.916 28.370 1.00 66.75 492 LEU A C 1
ATOM 4050 O O . LEU A 1 492 ? 34.247 17.918 28.917 1.00 66.75 492 LEU A O 1
ATOM 4054 N N . GLU A 1 493 ? 33.164 19.901 29.029 1.00 73.94 493 GLU A N 1
ATOM 4055 C CA . GLU A 1 493 ? 33.043 19.996 30.493 1.00 73.94 493 GLU A CA 1
ATOM 4056 C C . GLU A 1 493 ? 31.973 19.075 31.100 1.00 73.94 493 GLU A C 1
ATOM 4058 O O . GLU A 1 493 ? 32.076 18.707 32.268 1.00 73.94 493 GLU A O 1
ATOM 4063 N N . VAL A 1 494 ? 30.970 18.652 30.323 1.00 77.00 494 VAL A N 1
ATOM 4064 C CA . VAL A 1 494 ? 29.920 17.741 30.812 1.00 77.00 494 VAL A CA 1
ATOM 4065 C C . VAL A 1 494 ? 30.331 16.267 30.714 1.00 77.00 494 VAL A C 1
ATOM 4067 O O . VAL A 1 494 ? 31.097 15.863 29.827 1.00 77.00 494 VAL A O 1
ATOM 4070 N N . SER A 1 495 ? 29.798 15.439 31.620 1.00 79.62 495 SER A N 1
ATOM 4071 C CA . SER A 1 495 ? 30.093 14.003 31.669 1.00 79.62 495 SER A CA 1
ATOM 4072 C C . SER A 1 495 ? 29.611 13.272 30.409 1.00 79.62 495 SER A C 1
ATOM 4074 O O . SER A 1 495 ? 28.728 13.732 29.683 1.00 79.62 495 SER A O 1
ATOM 4076 N N . GLU A 1 496 ? 30.166 12.090 30.128 1.00 66.00 496 GLU A N 1
ATOM 4077 C CA . GLU A 1 496 ? 29.856 11.329 28.906 1.00 66.00 496 GLU A CA 1
ATOM 4078 C C . GLU A 1 496 ? 28.355 11.019 28.742 1.00 66.00 496 GLU A C 1
ATOM 4080 O O . GLU A 1 496 ? 27.823 11.075 27.631 1.00 66.00 496 GLU A O 1
ATOM 4085 N N . LYS A 1 497 ? 27.643 10.797 29.853 1.00 62.25 497 LYS A N 1
ATOM 4086 C CA . LYS A 1 497 ? 26.189 10.577 29.874 1.00 62.25 497 LYS A CA 1
ATOM 4087 C C . LYS A 1 497 ? 25.395 11.857 29.568 1.00 62.25 497 LYS A C 1
ATOM 4089 O O . LYS A 1 497 ? 24.339 11.797 28.939 1.00 62.25 497 LYS A O 1
ATOM 4094 N N . GLU A 1 498 ? 25.911 13.018 29.961 1.00 68.69 498 GLU A N 1
ATOM 4095 C CA . GLU A 1 498 ? 25.286 14.332 29.755 1.00 68.69 498 GLU A CA 1
ATOM 4096 C C . GLU A 1 498 ? 25.538 14.895 28.352 1.00 68.69 498 GLU A C 1
ATOM 4098 O O . GLU A 1 498 ? 24.695 15.617 27.820 1.00 68.69 498 GLU A O 1
ATOM 4103 N N . ARG A 1 499 ? 26.634 14.498 27.692 1.00 71.50 499 ARG A N 1
ATOM 4104 C CA . ARG A 1 499 ? 26.955 14.890 26.305 1.00 71.50 499 ARG A CA 1
ATOM 4105 C C . ARG A 1 499 ? 25.852 14.540 25.306 1.00 71.50 499 ARG A C 1
ATOM 4107 O O . ARG A 1 499 ? 25.613 15.295 24.360 1.00 71.50 499 ARG A O 1
ATOM 4114 N N . ILE A 1 500 ? 25.151 13.425 25.518 1.00 57.50 500 ILE A N 1
ATOM 4115 C CA . ILE A 1 500 ? 24.016 13.011 24.677 1.00 57.50 500 ILE A CA 1
ATOM 4116 C C . ILE A 1 500 ? 22.841 13.985 24.846 1.00 57.50 500 ILE A C 1
ATOM 4118 O O . ILE A 1 500 ? 22.299 14.474 23.855 1.00 57.50 500 ILE A O 1
ATOM 4122 N N . GLN A 1 501 ? 22.490 14.330 26.088 1.00 57.84 501 GLN A N 1
ATOM 4123 C CA . GLN A 1 501 ? 21.412 15.282 26.381 1.00 57.84 501 GLN A CA 1
ATOM 4124 C C . GLN A 1 501 ? 21.764 16.703 25.922 1.00 57.84 501 GLN A C 1
ATOM 4126 O O . GLN A 1 501 ? 20.926 17.396 25.341 1.00 57.84 501 GLN A O 1
ATOM 4131 N N . PHE A 1 502 ? 23.028 17.105 26.077 1.00 69.12 502 PHE A N 1
ATOM 4132 C CA . PHE A 1 502 ? 23.554 18.365 25.559 1.00 69.12 502 PHE A CA 1
ATOM 4133 C C . PHE A 1 502 ? 23.439 18.440 24.028 1.00 69.12 502 PHE A C 1
ATOM 4135 O O . PHE A 1 502 ? 22.910 19.414 23.494 1.00 69.12 502 PHE A O 1
ATOM 4142 N N . SER A 1 503 ? 23.832 17.379 23.313 1.00 58.75 503 SER A N 1
ATOM 4143 C CA . SER A 1 503 ? 23.730 17.310 21.845 1.00 58.75 503 SER A CA 1
ATOM 4144 C C . SER A 1 503 ? 22.281 17.430 21.366 1.00 58.75 503 SER A C 1
ATOM 4146 O O . SER A 1 503 ? 21.995 18.161 20.418 1.00 58.75 503 SER A O 1
ATOM 4148 N N . ILE A 1 504 ? 21.348 16.764 22.051 1.00 55.03 504 ILE A N 1
ATOM 4149 C CA . ILE A 1 504 ? 19.912 16.838 21.750 1.00 55.03 504 ILE A CA 1
ATOM 4150 C C . ILE A 1 504 ? 19.372 18.259 21.993 1.00 55.03 504 ILE A C 1
ATOM 4152 O O . ILE A 1 504 ? 18.618 18.779 21.169 1.00 55.03 504 ILE A O 1
ATOM 4156 N N . SER A 1 505 ? 19.773 18.909 23.089 1.00 60.25 505 SER A N 1
ATOM 4157 C CA . SER A 1 505 ? 19.371 20.282 23.437 1.00 60.25 505 SER A CA 1
ATOM 4158 C C . SER A 1 505 ? 19.860 21.317 22.414 1.00 60.25 505 SER A C 1
ATOM 4160 O O . SER A 1 505 ? 19.091 22.175 21.971 1.00 60.25 505 SER A O 1
ATOM 4162 N N . VAL A 1 506 ? 21.111 21.193 21.961 1.00 62.75 506 VAL A N 1
ATOM 4163 C CA . VAL A 1 506 ? 21.703 22.073 20.939 1.00 62.75 506 VAL A CA 1
ATOM 4164 C C . VAL A 1 506 ? 20.998 21.910 19.593 1.00 62.75 506 VAL A C 1
ATOM 4166 O O . VAL A 1 506 ? 20.620 22.904 18.973 1.00 62.75 506 VAL A O 1
ATOM 4169 N N . VAL A 1 507 ? 20.734 20.671 19.167 1.00 48.00 507 VAL A N 1
ATOM 4170 C CA . VAL A 1 507 ? 19.995 20.396 17.925 1.00 48.00 507 VAL A CA 1
ATOM 4171 C C . VAL A 1 507 ? 18.571 20.960 17.995 1.00 48.00 507 VAL A C 1
ATOM 4173 O O . VAL A 1 507 ? 18.127 21.606 17.047 1.00 48.00 507 VAL A O 1
ATOM 4176 N N . LYS A 1 508 ? 17.875 20.817 19.133 1.00 47.09 508 LYS A N 1
ATOM 4177 C CA . LYS A 1 508 ? 16.551 21.429 19.345 1.00 47.09 508 LYS A CA 1
ATOM 4178 C C . LYS A 1 508 ? 16.600 22.958 19.255 1.00 47.09 508 LYS A C 1
ATOM 4180 O O . LYS A 1 508 ? 15.752 23.545 18.588 1.00 47.09 508 LYS A O 1
ATOM 4185 N N . ARG A 1 509 ? 17.600 23.615 19.856 1.00 54.66 509 ARG A N 1
ATOM 4186 C CA . ARG A 1 509 ? 17.767 25.081 19.776 1.00 54.66 509 ARG A CA 1
ATOM 4187 C C . ARG A 1 509 ? 18.048 25.579 18.359 1.00 54.66 509 ARG A C 1
ATOM 4189 O O . ARG A 1 509 ? 17.533 26.628 17.990 1.00 54.66 509 ARG A O 1
ATOM 4196 N N . ILE A 1 510 ? 18.828 24.839 17.573 1.00 47.44 510 ILE A N 1
ATOM 4197 C CA . ILE A 1 510 ? 19.172 25.211 16.190 1.00 47.44 510 ILE A CA 1
ATOM 4198 C C . ILE A 1 510 ? 17.986 24.994 15.237 1.00 47.44 510 ILE A C 1
ATOM 4200 O O . ILE A 1 510 ? 17.802 25.769 14.302 1.00 47.44 510 ILE A O 1
ATOM 4204 N N . LEU A 1 511 ? 17.173 23.958 15.470 1.00 38.06 511 LEU A N 1
ATOM 4205 C CA . LEU A 1 511 ? 16.062 23.583 14.586 1.00 38.06 511 LEU A CA 1
ATOM 4206 C C . LEU A 1 511 ? 14.722 24.247 14.934 1.00 38.06 511 LEU A C 1
ATOM 4208 O O . LEU A 1 511 ? 13.778 24.143 14.152 1.00 38.06 511 LEU A O 1
ATOM 4212 N N . THR A 1 512 ? 14.615 24.938 16.072 1.00 39.44 512 THR A N 1
ATOM 4213 C CA . THR A 1 512 ? 13.397 25.687 16.410 1.00 39.44 512 THR A CA 1
ATOM 4214 C C . THR A 1 512 ? 13.371 26.998 15.611 1.00 39.44 512 THR A C 1
ATOM 4216 O O . THR A 1 512 ? 14.292 27.806 15.757 1.00 39.44 512 THR A O 1
ATOM 4219 N N . PRO A 1 513 ? 12.344 27.267 14.782 1.00 34.12 513 PRO A N 1
ATOM 4220 C CA . PRO A 1 513 ? 12.258 28.523 14.046 1.00 34.12 513 PRO A CA 1
ATOM 4221 C C . PRO A 1 513 ? 12.173 29.696 15.030 1.00 34.12 513 PRO A C 1
ATOM 4223 O O . PRO A 1 513 ? 11.256 29.751 15.854 1.00 34.12 513 PRO A O 1
ATOM 4226 N N . ARG A 1 514 ? 13.100 30.659 14.947 1.00 39.06 514 ARG A N 1
ATOM 4227 C CA . ARG A 1 514 ? 12.944 31.940 15.651 1.00 39.06 514 ARG A CA 1
ATOM 4228 C C . ARG A 1 514 ? 11.697 32.625 15.090 1.00 39.06 514 ARG A C 1
ATOM 4230 O O . ARG A 1 514 ? 11.684 33.005 13.920 1.00 39.06 514 ARG A O 1
ATOM 4237 N N . LYS A 1 515 ? 10.649 32.777 15.910 1.00 32.19 515 LYS A N 1
ATOM 4238 C CA . LYS A 1 515 ? 9.540 33.688 15.599 1.00 32.19 515 LYS A CA 1
ATOM 4239 C C . LYS A 1 515 ? 10.147 35.064 15.329 1.00 32.19 515 LYS A C 1
ATOM 4241 O O . LYS A 1 515 ? 10.909 35.573 16.149 1.00 32.19 515 LYS A O 1
ATOM 4246 N N . GLN A 1 516 ? 9.853 35.616 14.156 1.00 32.59 516 GLN A N 1
ATOM 4247 C CA . GLN A 1 516 ? 10.219 36.979 13.799 1.00 32.59 516 GLN A CA 1
ATOM 4248 C C . GLN A 1 516 ? 9.655 37.921 14.866 1.00 32.59 516 GLN A C 1
ATOM 4250 O O . GLN A 1 516 ? 8.446 37.947 15.091 1.00 32.59 516 GLN A O 1
ATOM 4255 N N . PHE A 1 517 ? 10.533 38.663 15.539 1.00 28.83 517 PHE A N 1
ATOM 4256 C CA . PHE A 1 517 ? 10.124 39.822 16.319 1.00 28.83 517 PHE A CA 1
ATOM 4257 C C . PHE A 1 517 ? 9.588 40.862 15.337 1.00 28.83 517 PHE A C 1
ATOM 4259 O O . PHE A 1 517 ? 10.329 41.390 14.507 1.00 28.83 517 PHE A O 1
ATOM 4266 N N . SER A 1 518 ? 8.283 41.106 15.408 1.00 30.52 518 SER A N 1
ATOM 4267 C CA . SER A 1 518 ? 7.628 42.223 14.747 1.00 30.52 518 SER A CA 1
ATOM 4268 C C . SER A 1 518 ? 8.152 43.530 15.333 1.00 30.52 518 SER A C 1
ATOM 4270 O O . SER A 1 518 ? 8.122 43.750 16.544 1.00 30.52 518 SER A O 1
ATOM 4272 N N . SER A 1 519 ? 8.619 44.400 14.450 1.00 36.53 519 SER A N 1
ATOM 4273 C CA . SER A 1 519 ? 8.944 45.790 14.723 1.00 36.53 519 SER A CA 1
ATOM 4274 C C . SER A 1 519 ? 7.696 46.567 15.153 1.00 36.53 519 SER A C 1
ATOM 4276 O O . SER A 1 519 ? 6.931 47.014 14.304 1.00 36.53 519 SER A O 1
ATOM 4278 N N . SER A 1 520 ? 7.507 46.756 16.455 1.00 35.47 520 SER A N 1
ATOM 4279 C CA . SER A 1 520 ? 6.793 47.906 17.024 1.00 35.47 520 SER A CA 1
ATOM 4280 C C . SER A 1 520 ? 6.935 47.882 18.543 1.00 35.47 520 SER A C 1
ATOM 4282 O O . SER A 1 520 ? 6.316 47.055 19.205 1.00 35.47 520 SER A O 1
ATOM 4284 N N . ASN A 1 521 ? 7.784 48.753 19.085 1.00 28.78 521 ASN A N 1
ATOM 4285 C CA . ASN A 1 521 ? 7.408 49.704 20.135 1.00 28.78 521 ASN A CA 1
ATOM 4286 C C . ASN A 1 521 ? 8.651 50.458 20.614 1.00 28.78 521 ASN A C 1
ATOM 4288 O O . ASN A 1 521 ? 9.545 49.909 21.253 1.00 28.78 521 ASN A O 1
ATOM 4292 N N . ARG A 1 522 ? 8.670 51.756 20.294 1.00 34.72 522 ARG A N 1
ATOM 4293 C CA . ARG A 1 522 ? 9.306 52.765 21.138 1.00 34.72 522 ARG A CA 1
ATOM 4294 C C . ARG A 1 522 ? 8.577 52.750 22.481 1.00 34.72 522 ARG A C 1
ATOM 4296 O O . ARG A 1 522 ? 7.354 52.809 22.470 1.00 34.72 522 ARG A O 1
ATOM 4303 N N . CYS A 1 523 ? 9.316 52.711 23.583 1.00 28.14 523 CYS A N 1
ATOM 4304 C CA . CYS A 1 523 ? 9.080 53.556 24.755 1.00 28.14 523 CYS A CA 1
ATOM 4305 C C . CYS A 1 523 ? 10.153 53.283 25.815 1.00 28.14 523 CYS A C 1
ATOM 4307 O O . CYS A 1 523 ? 10.249 52.183 26.343 1.00 28.14 523 CYS A O 1
ATOM 4309 N N . ASN A 1 524 ? 10.955 54.320 26.053 1.00 29.16 524 ASN A N 1
ATOM 4310 C CA . ASN A 1 524 ? 11.338 54.875 27.350 1.00 29.16 524 ASN A CA 1
ATOM 4311 C C . ASN A 1 524 ? 11.634 53.911 28.511 1.00 29.16 524 ASN A C 1
ATOM 4313 O O . ASN A 1 524 ? 10.736 53.311 29.096 1.00 29.16 524 ASN A O 1
ATOM 4317 N N . SER A 1 525 ? 12.897 53.941 28.946 1.00 30.22 525 SER A N 1
ATOM 4318 C CA . SER A 1 525 ? 13.279 53.804 30.358 1.00 30.22 525 SER A CA 1
ATOM 4319 C C . SER A 1 525 ? 12.436 54.748 31.240 1.00 30.22 525 SER A C 1
ATOM 4321 O O . SER A 1 525 ? 12.046 55.822 30.767 1.00 30.22 525 SER A O 1
ATOM 4323 N N . PRO A 1 526 ? 12.189 54.406 32.518 1.00 37.78 526 PRO A N 1
ATOM 4324 C CA . PRO A 1 526 ? 13.215 54.684 33.528 1.00 37.78 526 PRO A CA 1
ATOM 4325 C C . PRO A 1 526 ? 13.369 53.628 34.645 1.00 37.78 526 PRO A C 1
ATOM 4327 O O . PRO A 1 526 ? 12.418 52.967 35.041 1.00 37.78 526 PRO A O 1
ATOM 4330 N N . LEU A 1 527 ? 14.615 53.552 35.133 1.00 33.47 527 LEU A N 1
ATOM 4331 C CA . LEU A 1 527 ? 15.060 53.449 36.535 1.00 33.47 527 LEU A CA 1
ATOM 4332 C C . LEU A 1 527 ? 14.217 52.622 37.526 1.00 33.47 527 LEU A C 1
ATOM 4334 O O . LEU A 1 527 ? 13.199 53.102 38.020 1.00 33.47 527 LEU A O 1
ATOM 4338 N N . LEU A 1 528 ? 14.760 51.475 37.948 1.00 33.88 528 LEU A N 1
ATOM 4339 C CA . LEU A 1 528 ? 15.398 51.274 39.264 1.00 33.88 528 LEU A CA 1
ATOM 4340 C C . LEU A 1 528 ? 16.171 49.951 39.278 1.00 33.88 528 LEU A C 1
ATOM 4342 O O . LEU A 1 528 ? 15.635 48.958 38.737 1.00 33.88 528 LEU A O 1
#

Radius of gyration: 31.39 Å; Cα contacts (8 Å, |Δi|>4): 349; chains: 1; bounding box: 98×95×77 Å

Solvent-accessible surface area (backbone atoms only — not comparable to full-atom values): 32267 Å² total; per-residue (Å²): 81,60,56,54,70,67,66,76,83,67,94,72,29,32,54,54,48,21,67,72,66,12,36,25,54,61,43,45,61,81,36,43,71,60,50,48,48,51,67,66,63,60,43,67,55,50,51,53,48,51,51,51,47,35,74,78,54,50,50,34,65,78,65,57,32,67,77,45,27,52,47,40,54,71,75,40,44,66,58,58,49,50,49,52,49,57,48,43,53,43,63,74,70,43,54,70,68,56,27,47,47,42,47,50,61,71,24,29,49,51,48,72,56,74,75,74,80,71,84,62,76,73,84,83,57,75,85,82,47,56,65,62,49,34,50,54,45,49,47,54,48,52,37,44,28,50,30,31,44,50,26,39,51,50,49,45,47,72,75,30,58,83,41,73,84,82,69,67,83,35,59,71,68,63,69,65,62,54,39,76,82,45,76,80,50,75,66,52,54,46,48,47,62,74,42,47,87,51,39,33,68,50,61,70,46,63,62,87,61,25,54,52,58,50,54,59,66,70,61,71,72,72,69,66,82,76,84,68,78,61,82,74,75,71,76,77,68,52,69,64,55,52,50,52,51,34,50,50,55,49,50,54,51,49,52,52,31,54,54,46,71,74,31,35,58,47,70,74,82,74,81,52,88,81,65,80,90,65,72,93,86,56,63,80,71,47,59,68,47,53,68,62,56,58,80,76,64,92,71,91,88,88,77,94,67,87,72,81,52,48,15,73,60,77,61,51,67,54,53,99,86,53,85,56,47,62,42,65,64,32,59,77,70,63,45,95,76,54,50,30,16,81,44,70,67,42,45,53,51,36,37,75,72,48,55,48,59,53,51,53,51,51,48,52,67,56,48,77,76,70,71,96,82,71,73,65,71,60,51,55,54,51,50,55,54,49,51,54,50,50,54,54,51,52,52,51,53,59,62,71,70,62,84,80,79,81,88,76,91,80,91,82,82,90,85,88,84,89,80,92,78,84,83,80,85,76,86,78,75,96,71,84,78,61,70,72,55,60,55,54,49,52,53,67,73,68,58,93,46,83,68,54,56,70,79,37,46,72,60,53,53,48,52,52,51,54,51,52,52,51,33,63,76,65,71,56,89,44,74,65,56,55,50,50,51,52,52,49,53,56,50,69,75,43,53,82,78,47,39,58,57,51,52,53,52,52,53,51,64,72,69,50,81,80,77,78,81,75,94,79,78,91,76,80,88,80,90,134

pLDDT: mean 72.2, std 23.17, range [21.89, 98.12]

Organism: Strigamia maritima (NCBI:txid126957)

Foldseek 3Di:
DFQAQLDDDDLAFLLNVCLVPLLALVVCVVVLVLLLVVLVPCDLLNQLQLLVCCLVCLRDCLCVVVVNVVCCCVQPVLLSVVLSVVCCCQQRVDDSVSNSCCLNPVQRVVLQDQPPPPVPVPPPPQDPCLVVLLSVLSNNLSSPSVNSSSSSSSVSRVVTDDDDPPDPNSDDQPVLQQDLPRDDDLNVLQLCLPCPPCSCVSSVHDCVRGNVSVVSNVVPCSVNPPSPVPPPSNPPDDSVVSVLSSVVSSQVSSVSSVSSVVRRPPPPPDPPVPDPPDDPPCVPVVVVVVVVCVVPPPDDDDDDDPDFAAAPQPRDTDDPPQFWDWDPLCVVLVPPDTHTHSDVVSVVVCCVNPVVVVSVVSCVVVVVVPDPDDPPVVVVVVVVVVVVVVVVVVVVVVVVPPPDDDDDDDDDDDDDDDDDDDDDDDDDDDDDDDVVCVVVVVDVVQDDDPVSCVVPVVVVVVVLVVVLVVCVVVVNDDPVNVVVVVLVVVLVPDDPVCNSVSVVVVVCVVPDDDDDDDDDDDDDDDDD

Mean predicted aligned error: 18.25 Å

Secondary structure (DSSP, 8-state):
-B----S--SS--HHHHHHHH--SHHHHHTTHHHHHHHHHHHHHHHHHHHHHHHHH----HHHH-HHHHHHHHHH-HHHHHHHHHHHHHHHTSS-HHHHHHHIIIIIIGGGT---------TTSSTTTSHHHHHHHHHHHHHHHHHHHHHHHHHHHHHHPPB--TT--TT----GGGG-TT----HHHHHHHHHHTTHHHHHHTS-GGG-HHHHHHHHT-----------TTTTSSS-HHHHHHHHHHHHHHHHHHHHHHHHHTT---TTTSTTTS---TT-HHHHHHHHHHHGGG--S-------PPPB-TTT--B--TT-PPEEPHHHHHTT-SS--EESSHHHHHHHIIIIIHHHHHHHHHHHHTTT-SS--HHHHHHHHHHHHHHHHHHHHHHHHHS--------------------PPPPPPPPS-PPPHHHHHHHHHHHH---HHHHHHTHHHHHHHHHHHHHHHHHTT---HHHHHHHHHHHHHHHS-HHHHHHHHHHHHHHHHS----------------

Sequence (528 aa):
MKFIQLSKHKETTPYDMIMQFGCGPNFVLNRSKRFKSMIKEQGEKFWFRFWLLFCLKPGCHDLTSVSMSLRMQELWPEMTYYVYLCIHEIFLQDSLDQVTKYCLNEVIKPMLTISADSKINTELRLKTASVDKIQDVVIKSVSMAFGAALCEIFFKWLEADEVDKNTDDYWTIPEEYLDPKFKPSLLEEFLVAEWKNKLSVLLGVEEDRIPWLKRLMASGNSNQPQLQMNKNGCRHDSLDFICQMSDFMNRNRNRKKYELRNVDELPYAKSANASLNMTPRSKDKLKNQKLKNFEKNVTTSTTAKTKVKECAYCWSAEDSAKKFKKCKRCVDEKWSEPRYYCNQNCQIADWKELHHEEHLQFRTKNGLKANSSSSDNAKERKEKNNLYFQEKLAIFIKLSTNKRLRFVNTKVPNFKSSSVKTMRFIPLGKESPKVADCYVWSVKKFGCGGNFVLNRKDKFERMIKDQIHFANKKGIECDICSMAIDLHKQFLEVSEKERIQFSISVVKRILTPRKQFSSSNRCNSPLL